Protein 8SBG (pdb70)

Nearest PDB structures (foldseek):
  8sbg-assembly1_A  TM=1.002E+00  e=4.589E-94  Bacteroides thetaiotaomicron
  7tcs-assembly1_C  TM=9.834E-01  e=1.891E-57  Citrobacter freundii
  6mo3-assembly1_B  TM=9.584E-01  e=2.777E-57  Citrobacter freundii
  6dvx-assembly1_B  TM=9.633E-01  e=4.810E-57  Citrobacter freundii
  1c7g-assembly1_B  TM=9.558E-01  e=5.992E-57  Pantoea agglomerans pv. gypsophilae

Structure (mmCIF, N/CA/C/O backbone):
data_8SBG
#
_entry.id   8SBG
#
_cell.length_a   100.836
_cell.length_b   100.836
_cell.length_c   228.406
_cell.angle_alpha   90.000
_cell.angle_beta   90.000
_cell.angle_gamma   120.000
#
_symmetry.space_group_name_H-M   'P 64 2 2'
#
loop_
_entity.id
_entity.type
_entity.pdbx_description
1 polymer Tryptophanase
2 non-polymer "PYRIDOXAL-5'-PHOSPHATE"
3 water water
#
loop_
_atom_site.group_PDB
_atom_site.id
_atom_site.type_symbol
_atom_site.label_atom_id
_atom_site.label_alt_id
_atom_site.label_comp_id
_atom_site.label_asym_id
_atom_site.label_entity_id
_atom_site.label_seq_id
_atom_site.pdbx_PDB_ins_code
_atom_site.Cartn_x
_atom_site.Cartn_y
_atom_site.Cartn_z
_atom_site.occupancy
_atom_site.B_iso_or_equiv
_atom_site.auth_seq_id
_atom_site.auth_comp_id
_atom_site.auth_asym_id
_atom_site.auth_atom_id
_atom_site.pdbx_PDB_model_num
ATOM 1 N N . MET A 1 22 ? -17.61700 -55.91700 -1.26900 1.000 61.85000 3 MET A N 1
ATOM 2 C CA . MET A 1 22 ? -16.59400 -56.91600 -0.96700 1.000 63.20000 3 MET A CA 1
ATOM 3 C C . MET A 1 22 ? -15.71400 -56.45700 0.19300 1.000 62.02000 3 MET A C 1
ATOM 4 O O . MET A 1 22 ? -15.39900 -57.24900 1.08000 1.000 65.51000 3 MET A O 1
ATOM 9 N N . GLU A 1 23 ? -15.30000 -55.19200 0.19500 1.000 56.47000 4 GLU A N 1
ATOM 10 C CA . GLU A 1 23 ? -14.59500 -54.63600 1.34600 1.000 57.31000 4 GLU A CA 1
ATOM 11 C C . GLU A 1 23 ? -15.61800 -54.12300 2.35400 1.000 50.84000 4 GLU A C 1
ATOM 12 O O . GLU A 1 23 ? -16.52600 -53.37000 1.99300 1.000 48.68000 4 GLU A O 1
ATOM 18 N N . LEU A 1 24 ? -15.47300 -54.52500 3.60900 1.000 51.56000 5 LEU A N 1
ATOM 19 C CA . LEU A 1 24 ? -16.42200 -54.07500 4.62500 1.000 47.47000 5 LEU A CA 1
ATOM 20 C C . LEU A 1 24 ? -16.31300 -52.56200 4.81900 1.000 43.81000 5 LEU A C 1
ATOM 21 O O . LEU A 1 24 ? -15.20300 -52.03400 4.96300 1.000 42.16000 5 LEU A O 1
ATOM 26 N N . PRO A 1 25 ? -17.42600 -51.83800 4.82600 1.000 40.95000 6 PRO A N 1
ATOM 27 C CA . PRO A 1 25 ? -17.37400 -50.39200 5.05900 1.000 43.64000 6 PRO A CA 1
ATOM 28 C C . PRO A 1 25 ? -17.07000 -50.09600 6.52300 1.000 42.03000 6 PRO A C 1
ATOM 29 O O . PRO A 1 25 ? -17.15100 -50.96600 7.39600 1.000 42.89000 6 PRO A O 1
ATOM 33 N N . PHE A 1 26 ? -16.71600 -48.84000 6.78700 1.000 38.33000 7 PHE A N 1
ATOM 34 C CA . PHE A 1 26 ? -16.32300 -48.44100 8.13600 1.000 40.67000 7 PHE A CA 1
ATOM 35 C C . PHE A 1 26 ? -17.52800 -48.35200 9.06600 1.000 35.92000 7 PHE A C 1
ATOM 36 O O . PHE A 1 26 ? -18.62500 -47.96100 8.66900 1.000 37.23000 7 PHE A O 1
ATOM 44 N N . ALA A 1 27 ? -17.30600 -48.68600 10.33400 1.000 38.98000 8 ALA A N 1
ATOM 45 C CA . ALA A 1 27 ? -18.30000 -48.44000 11.37000 1.000 36.71000 8 ALA A CA 1
ATOM 46 C C . ALA A 1 27 ? -17.59000 -48.07700 12.66500 1.000 38.74000 8 ALA A C 1
ATOM 47 O O . ALA A 1 27 ? -16.38000 -48.27000 12.82200 1.000 36.05000 8 ALA A O 1
ATOM 49 N N . GLU A 1 28 ? -18.36800 -47.53100 13.59600 1.000 37.20000 9 GLU A N 1
ATOM 50 C CA . GLU A 1 28 ? -17.80800 -47.01100 14.83400 1.000 38.39000 9 GLU A CA 1
ATOM 51 C C . GLU A 1 28 ? -17.20800 -48.13900 15.65600 1.000 34.24000 9 GLU A C 1
ATOM 52 O O . GLU A 1 28 ? -17.71600 -49.26100 15.65600 1.000 35.71000 9 GLU A O 1
ATOM 58 N N . SER A 1 29 ? -16.10500 -47.84500 16.33100 1.000 33.50000 10 SER A N 1
ATOM 59 C CA . SER A 1 29 ? -15.46800 -48.82000 17.20900 1.000 37.00000 10 SER A CA 1
ATOM 60 C C . SER A 1 29 ? -16.13100 -48.90200 18.59300 1.000 37.80000 10 SER A C 1
ATOM 61 O O . SER A 1 29 ? -15.56500 -49.52000 19.50100 1.000 36.55000 10 SER A O 1
ATOM 64 N N . TRP A 1 30 ? -17.30300 -48.29200 18.76900 1.000 34.22000 11 TRP A N 1
ATOM 65 C CA . TRP A 1 30 ? -18.05100 -48.36600 20.01800 1.000 35.72000 11 TRP A CA 1
ATOM 66 C C . TRP A 1 30 ? -19.51900 -48.52000 19.66100 1.000 37.03000 11 TRP A C 1
ATOM 67 O O . TRP A 1 30 ? -19.90800 -48.37200 18.49800 1.000 34.21000 11 TRP A O 1
ATOM 78 N N . LYS A 1 31 ? -20.33900 -48.84800 20.65800 1.000 32.90000 12 LYS A N 1
ATOM 79 C CA . LYS A 1 31 ? -21.77900 -48.91000 20.47800 1.000 30.40000 12 LYS A CA 1
ATOM 80 C C . LYS A 1 31 ? -22.41400 -48.07300 21.58100 1.000 34.53000 12 LYS A C 1
ATOM 81 O O . LYS A 1 31 ? -21.74200 -47.63200 22.51500 1.000 32.51000 12 LYS A O 1
ATOM 87 N N . ILE A 1 32 ? -23.70600 -47.83000 21.44700 1.000 33.61000 13 ILE A N 1
ATOM 88 C CA . ILE A 1 32 ? -24.43200 -46.88100 22.28600 1.000 31.60000 13 ILE A CA 1
ATOM 89 C C . ILE A 1 32 ? -24.93200 -47.57800 23.54900 1.000 34.85000 13 ILE A C 1
ATOM 90 O O . ILE A 1 32 ? -25.45600 -48.69900 23.48800 1.000 30.78000 13 ILE A O 1
ATOM 95 N N . LYS A 1 33 ? -24.77600 -46.91600 24.71100 1.000 31.79000 14 LYS A N 1
ATOM 96 C CA . LYS A 1 33 ? -25.32700 -47.46300 25.94600 1.000 31.27000 14 LYS A CA 1
ATOM 97 C C . LYS A 1 33 ? -26.40200 -46.60500 26.60500 1.000 38.51000 14 LYS A C 1
ATOM 98 O O . LYS A 1 33 ? -27.18800 -47.15000 27.39400 1.000 34.65000 14 LYS A O 1
ATOM 104 N N . MET A 1 34 ? -26.47700 -45.30000 26.31100 1.000 33.58000 15 MET A N 1
ATOM 105 C CA . MET A 1 34 ? -27.55300 -44.47200 26.85000 1.000 32.97000 15 MET A CA 1
ATOM 106 C C . MET A 1 34 ? -27.84100 -43.34700 25.86800 1.000 30.24000 15 MET A C 1
ATOM 107 O O . MET A 1 34 ? -26.92900 -42.84200 25.21500 1.000 31.05000 15 MET A O 1
ATOM 112 N N . VAL A 1 35 ? -29.10200 -42.94900 25.77800 1.000 32.45000 16 VAL A N 1
ATOM 113 C CA . VAL A 1 35 ? -29.51400 -41.92500 24.82600 1.000 30.95000 16 VAL A CA 1
ATOM 114 C C . VAL A 1 35 ? -30.23400 -40.81100 25.58100 1.000 33.59000 16 VAL A C 1
ATOM 115 O O . VAL A 1 35 ? -30.61500 -40.96900 26.73800 1.000 34.36000 16 VAL A O 1
ATOM 119 N N . GLU A 1 36 ? -30.43400 -39.68100 24.90700 1.000 34.60000 17 GLU A N 1
ATOM 120 C CA . GLU A 1 36 ? -31.27400 -38.61300 25.42700 1.000 33.74000 17 GLU A CA 1
ATOM 121 C C . GLU A 1 36 ? -32.01000 -37.97700 24.25700 1.000 37.88000 17 GLU A C 1
ATOM 122 O O . GLU A 1 36 ? -31.62000 -38.15300 23.09900 1.000 37.28000 17 GLU A O 1
ATOM 128 N N . PRO A 1 37 ? -33.10000 -37.27200 24.52700 1.000 40.62000 18 PRO A N 1
ATOM 129 C CA . PRO A 1 37 ? -33.95000 -36.79200 23.42600 1.000 40.14000 18 PRO A CA 1
ATOM 130 C C . PRO A 1 37 ? -33.35900 -35.61900 22.64700 1.000 39.16000 18 PRO A C 1
ATOM 131 O O . PRO A 1 37 ? -32.52600 -34.84700 23.12600 1.000 38.64000 18 PRO A O 1
ATOM 135 N N . ILE A 1 38 ? -33.82500 -35.50200 21.41300 1.000 36.00000 19 ILE A N 1
ATOM 136 C CA . ILE A 1 38 ? -33.62900 -34.32400 20.58100 1.000 43.42000 19 ILE A CA 1
ATOM 137 C C . ILE A 1 38 ? -34.98900 -33.68800 20.34700 1.000 47.02000 19 ILE A C 1
ATOM 138 O O . ILE A 1 38 ? -35.98600 -34.38100 20.11400 1.000 49.05000 19 ILE A O 1
ATOM 143 N N . ARG A 1 39 ? -35.02900 -32.36600 20.41800 1.000 51.38000 20 ARG A N 1
ATOM 144 C CA . ARG A 1 39 ? -36.25500 -31.58800 20.22300 1.000 52.13000 20 ARG A CA 1
ATOM 145 C C . ARG A 1 39 ? -36.29000 -31.01900 18.81500 1.000 49.87000 20 ARG A C 1
ATOM 146 O O . ARG A 1 39 ? -35.28200 -30.54400 18.32000 1.000 43.49000 20 ARG A O 1
ATOM 148 N N . LYS A 1 40 ? -37.42900 -31.11200 18.17100 1.000 52.87000 21 LYS A N 1
ATOM 149 C CA . LYS A 1 40 ? -37.62600 -30.61000 16.83400 1.000 53.68000 21 LYS A CA 1
ATOM 150 C C . LYS A 1 40 ? -38.46500 -29.34600 16.89300 1.000 52.33000 21 LYS A C 1
ATOM 151 O O . LYS A 1 40 ? -39.20000 -29.11600 17.85700 1.000 54.19000 21 LYS A O 1
ATOM 157 N N . SER A 1 41 ? -38.39800 -28.53800 15.83600 1.000 51.20000 22 SER A N 1
ATOM 158 C CA . SER A 1 41 ? -39.12800 -27.27700 15.89000 1.000 56.12000 22 SER A CA 1
ATOM 159 C C . SER A 1 41 ? -39.54900 -26.85000 14.49400 1.000 53.74000 22 SER A C 1
ATOM 160 O O . SER A 1 41 ? -39.04500 -27.35400 13.48700 1.000 55.05000 22 SER A O 1
ATOM 163 N N . THR A 1 42 ? -40.47100 -25.89300 14.45900 1.000 53.84000 23 THR A N 1
ATOM 164 C CA . THR A 1 42 ? -40.94900 -25.28800 13.22300 1.000 57.04000 23 THR A CA 1
ATOM 165 C C . THR A 1 42 ? -40.17300 -24.01600 12.90900 1.000 57.74000 23 THR A C 1
ATOM 166 O O . THR A 1 42 ? -39.63400 -23.35100 13.80500 1.000 52.51000 23 THR A O 1
ATOM 170 N N . ARG A 1 43 ? -40.15200 -23.65900 11.62000 1.000 51.30000 24 ARG A N 1
ATOM 171 C CA . ARG A 1 43 ? -39.48700 -22.42600 11.23400 1.000 49.77000 24 ARG A CA 1
ATOM 172 C C . ARG A 1 43 ? -40.14800 -21.22400 11.87900 1.000 54.49000 24 ARG A C 1
ATOM 173 O O . ARG A 1 43 ? -39.47100 -20.24300 12.19900 1.000 54.62000 24 ARG A O 1
ATOM 181 N N . GLU A 1 44 ? -41.45800 -21.27600 12.10300 1.000 54.43000 25 GLU A N 1
ATOM 182 C CA . GLU A 1 44 ? -42.08500 -20.14900 12.77300 1.000 53.96000 25 GLU A CA 1
ATOM 183 C C . GLU A 1 44 ? -41.55100 -20.00500 14.19500 1.000 57.45000 25 GLU A C 1
ATOM 184 O O . GLU A 1 44 ? -41.25900 -18.89100 14.64700 1.000 58.63000 25 GLU A O 1
ATOM 190 N N . GLU A 1 45 ? -41.38300 -21.12400 14.90800 1.000 55.93000 26 GLU A N 1
ATOM 191 C CA . GLU A 1 45 ? -40.81700 -21.05200 16.25300 1.000 53.60000 26 GLU A CA 1
ATOM 192 C C . GLU A 1 45 ? -39.40700 -20.48100 16.23000 1.000 51.73000 26 GLU A C 1
ATOM 193 O O . GLU A 1 45 ? -39.04100 -19.67100 17.09100 1.000 52.33000 26 GLU A O 1
ATOM 199 N N . ARG A 1 46 ? -38.59700 -20.91400 15.26500 1.000 49.39000 27 ARG A N 1
ATOM 200 C CA . ARG A 1 46 ? -37.20800 -20.47300 15.18000 1.000 49.03000 27 ARG A CA 1
ATOM 201 C C . ARG A 1 46 ? -37.11000 -18.99000 14.86000 1.000 55.03000 27 ARG A C 1
ATOM 202 O O . ARG A 1 46 ? -36.19700 -18.30400 15.34300 1.000 53.44000 27 ARG A O 1
ATOM 210 N N . GLU A 1 47 ? -38.01300 -18.49100 14.00800 1.000 54.01000 28 GLU A N 1
ATOM 211 C CA . GLU A 1 47 ? -38.03300 -17.07000 13.68300 1.000 53.69000 28 GLU A CA 1
ATOM 212 C C . GLU A 1 47 ? -38.09100 -16.23300 14.94700 1.000 53.43000 28 GLU A C 1
ATOM 213 O O . GLU A 1 47 ? -37.29900 -15.30200 15.13800 1.000 54.36000 28 GLU A O 1
ATOM 219 N N . GLN A 1 48 ? -39.03600 -16.55900 15.82500 1.000 54.85000 29 GLN A N 1
ATOM 220 C CA . GLN A 1 48 ? -39.21500 -15.77900 17.03800 1.000 58.32000 29 GLN A CA 1
ATOM 221 C C . GLN A 1 48 ? -38.08800 -16.04300 18.02900 1.000 58.13000 29 GLN A C 1
ATOM 222 O O . GLN A 1 48 ? -37.62200 -15.11300 18.69900 1.000 57.65000 29 GLN A O 1
ATOM 228 N N . TRP A 1 49 ? -37.61300 -17.29300 18.10900 1.000 57.16000 30 TRP A N 1
ATOM 229 C CA . TRP A 1 49 ? -36.53300 -17.61500 19.04200 1.000 53.50000 30 TRP A CA 1
ATOM 230 C C . TRP A 1 49 ? -35.23800 -16.91300 18.65400 1.000 52.70000 30 TRP A C 1
ATOM 231 O O . TRP A 1 49 ? -34.51900 -16.41100 19.52400 1.000 53.02000 30 TRP A O 1
ATOM 242 N N . ILE A 1 50 ? -34.91800 -16.86800 17.35400 1.000 53.79000 31 ILE A N 1
ATOM 243 C CA . ILE A 1 50 ? -33.70200 -16.17100 16.92800 1.000 53.25000 31 ILE A CA 1
ATOM 244 C C . ILE A 1 50 ? -33.84000 -14.66100 17.11000 1.000 55.51000 31 ILE A C 1
ATOM 245 O O . ILE A 1 50 ? -32.83600 -13.96400 17.32200 1.000 54.24000 31 ILE A O 1
ATOM 250 N N . LYS A 1 51 ? -35.06600 -14.12800 17.02900 1.000 59.77000 32 LYS A N 1
ATOM 251 C CA . LYS A 1 51 ? -35.27500 -12.70700 17.30700 1.000 61.60000 32 LYS A CA 1
ATOM 252 C C . LYS A 1 51 ? -35.10800 -12.41600 18.79000 1.000 56.64000 32 LYS A C 1
ATOM 253 O O . LYS A 1 51 ? -34.39400 -11.48200 19.17300 1.000 59.89000 32 LYS A O 1
ATOM 259 N N . GLU A 1 52 ? -35.74700 -13.21300 19.64800 1.000 57.82000 33 GLU A N 1
ATOM 260 C CA . GLU A 1 52 ? -35.59000 -13.00400 21.08600 1.000 56.68000 33 GLU A CA 1
ATOM 261 C C . GLU A 1 52 ? -34.15500 -13.21000 21.55800 1.000 57.38000 33 GLU A C 1
ATOM 262 O O . GLU A 1 52 ? -33.83100 -12.82100 22.68500 1.000 59.27000 33 GLU A O 1
ATOM 268 N N . ALA A 1 53 ? -33.29000 -13.80300 20.73700 1.000 57.08000 34 ALA A N 1
ATOM 269 C CA . ALA A 1 53 ? -31.86900 -13.89900 21.04000 1.000 54.52000 34 ALA A CA 1
ATOM 270 C C . ALA A 1 53 ? -31.06700 -12.76700 20.41800 1.000 54.50000 34 ALA A C 1
ATOM 271 O O . ALA A 1 53 ? -29.84200 -12.73900 20.56400 1.000 54.11000 34 ALA A O 1
ATOM 273 N N . HIS A 1 54 ? -31.72900 -11.83500 19.73200 1.000 58.33000 35 HIS A N 1
ATOM 274 C CA . HIS A 1 54 ? -31.04700 -10.76900 19.00100 1.000 59.90000 35 HIS A CA 1
ATOM 275 C C . HIS A 1 54 ? -30.02400 -11.35700 18.03700 1.000 56.39000 35 HIS A C 1
ATOM 276 O O . HIS A 1 54 ? -28.88100 -10.90400 17.95100 1.000 55.12000 35 HIS A O 1
ATOM 283 N N . TYR A 1 55 ? -30.44800 -12.40800 17.32800 1.000 58.14000 36 TYR A N 1
ATOM 284 C CA . TYR A 1 55 ? -29.65000 -13.05000 16.28300 1.000 57.86000 36 TYR A CA 1
ATOM 285 C C . TYR A 1 55 ? -28.23900 -13.39800 16.75600 1.000 59.12000 36 TYR A C 1
ATOM 286 O O . TYR A 1 55 ? -27.28800 -13.41400 15.96800 1.000 59.05000 36 TYR A O 1
ATOM 295 N N . ASN A 1 56 ? -28.09300 -13.69100 18.04600 1.000 56.74000 37 ASN A N 1
ATOM 296 C CA . ASN A 1 56 ? -26.85200 -14.21100 18.61200 1.000 54.33000 37 ASN A CA 1
ATOM 297 C C . ASN A 1 56 ? -27.15600 -15.60100 19.15500 1.000 53.13000 37 ASN A C 1
ATOM 298 O O . ASN A 1 56 ? -27.93100 -15.74600 20.10500 1.000 51.60000 37 ASN A O 1
ATOM 303 N N . VAL A 1 57 ? -26.54700 -16.62400 18.54900 1.000 52.21000 38 VAL A N 1
ATOM 304 C CA . VAL A 1 57 ? -26.96900 -17.99400 18.82200 1.000 45.83000 38 VAL A CA 1
ATOM 305 C C . VAL A 1 57 ? -26.53800 -18.44400 20.21000 1.000 46.38000 38 VAL A C 1
ATOM 306 O O . VAL A 1 57 ? -27.12300 -19.37800 20.76400 1.000 46.01000 38 VAL A O 1
ATOM 310 N N . PHE A 1 58 ? -25.49400 -17.82400 20.77600 1.000 45.45000 39 PHE A N 1
ATOM 311 C CA . PHE A 1 58 ? -25.12000 -18.09800 22.16400 1.000 49.85000 39 PHE A CA 1
ATOM 312 C C . PHE A 1 58 ? -26.27800 -17.82900 23.10900 1.000 47.48000 39 PHE A C 1
ATOM 313 O O . PHE A 1 58 ? -26.33100 -18.39300 24.20900 1.000 48.19000 39 PHE A O 1
ATOM 321 N N . GLN A 1 59 ? -27.20200 -16.95600 22.70800 1.000 49.50000 40 GLN A N 1
ATOM 322 C CA . GLN A 1 59 ? -28.34300 -16.59500 23.53700 1.000 51.66000 40 GLN A CA 1
ATOM 323 C C . GLN A 1 59 ? -29.53400 -17.51500 23.33300 1.000 49.15000 40 GLN A C 1
ATOM 324 O O . GLN A 1 59 ? -30.50200 -17.40900 24.09000 1.000 50.26000 40 GLN A O 1
ATOM 330 N N . LEU A 1 60 ? -29.49900 -18.38400 22.32200 1.000 43.29000 41 LEU A N 1
ATOM 331 C CA . LEU A 1 60 ? -30.55000 -19.38000 22.15400 1.000 41.11000 41 LEU A CA 1
ATOM 332 C C . LEU A 1 60 ? -30.51700 -20.38500 23.30400 1.000 40.02000 41 LEU A C 1
ATOM 333 O O . LEU A 1 60 ? -29.44600 -20.77800 23.77000 1.000 40.82000 41 LEU A O 1
ATOM 338 N N . LYS A 1 61 ? -31.70000 -20.80200 23.75600 1.000 41.15000 42 LYS A N 1
ATOM 339 C CA . LYS A 1 61 ? -31.81600 -21.86200 24.75100 1.000 40.69000 42 LYS A CA 1
ATOM 340 C C . LYS A 1 61 ? -31.56300 -23.22600 24.11100 1.000 43.79000 42 LYS A C 1
ATOM 341 O O . LYS A 1 61 ? -31.96900 -23.48600 22.97300 1.000 41.99000 42 LYS A O 1
ATOM 347 N N . SER A 1 62 ? -30.87100 -24.09000 24.85400 1.000 38.86000 43 SER A N 1
ATOM 348 C CA . SER A 1 62 ? -30.63600 -25.47300 24.45000 1.000 39.16000 43 SER A CA 1
ATOM 349 C C . SER A 1 62 ? -31.87800 -26.11200 23.83000 1.000 39.34000 43 SER A C 1
ATOM 350 O O . SER A 1 62 ? -31.80100 -26.77300 22.78700 1.000 36.89000 43 SER A O 1
ATOM 353 N N . GLU A 1 63 ? -33.03500 -25.93200 24.48000 1.000 40.03000 44 GLU A N 1
ATOM 354 C CA . GLU A 1 63 ? -34.27300 -26.55800 24.03900 1.000 39.90000 44 GLU A CA 1
ATOM 355 C C . GLU A 1 63 ? -34.70200 -26.06600 22.65800 1.000 46.20000 44 GLU A C 1
ATOM 356 O O . GLU A 1 63 ? -35.50200 -26.73500 21.99000 1.000 45.02000 44 GLU A O 1
ATOM 362 N N . GLN A 1 64 ? -34.19200 -24.91300 22.22700 1.000 41.75000 45 GLN A N 1
ATOM 363 C CA . GLN A 1 64 ? -34.54300 -24.30100 20.95100 1.000 42.94000 45 GLN A CA 1
ATOM 364 C C . GLN A 1 64 ? -33.61000 -24.72300 19.82100 1.000 43.47000 45 GLN A C 1
ATOM 365 O O . GLN A 1 64 ? -33.77300 -24.25100 18.68700 1.000 40.81000 45 GLN A O 1
ATOM 371 N N . VAL A 1 65 ? -32.64100 -25.59600 20.09600 1.000 39.41000 46 VAL A N 1
ATOM 372 C CA . VAL A 1 65 ? -31.69600 -26.07100 19.09100 1.000 37.97000 46 VAL A CA 1
ATOM 373 C C . VAL A 1 65 ? -31.99600 -27.53400 18.82300 1.000 41.55000 46 VAL A C 1
ATOM 374 O O . VAL A 1 65 ? -32.23300 -28.31300 19.75800 1.000 40.15000 46 VAL A O 1
ATOM 378 N N . TYR A 1 66 ? -31.98700 -27.90300 17.54100 1.000 40.20000 47 TYR A N 1
ATOM 379 C CA . TYR A 1 66 ? -32.24200 -29.26700 17.09900 1.000 39.56000 47 TYR A CA 1
ATOM 380 C C . TYR A 1 66 ? -30.95100 -30.08300 17.05000 1.000 38.11000 47 TYR A C 1
ATOM 381 O O . TYR A 1 66 ? -30.88300 -31.17300 17.62400 1.000 37.79000 47 TYR A O 1
ATOM 390 N N . ILE A 1 67 ? -29.91800 -29.56300 16.39200 1.000 37.55000 48 ILE A N 1
ATOM 391 C CA . ILE A 1 67 ? -28.59100 -30.17300 16.37800 1.000 36.92000 48 ILE A CA 1
ATOM 392 C C . ILE A 1 67 ? -27.59000 -29.09000 16.75900 1.000 36.83000 48 ILE A C 1
ATOM 393 O O . ILE A 1 67 ? -27.41400 -28.11000 16.01700 1.000 36.13000 48 ILE A O 1
ATOM 398 N N . ASP A 1 68 ? -26.93200 -29.26700 17.90600 1.000 34.98000 49 ASP A N 1
ATOM 399 C CA . ASP A 1 68 ? -26.08200 -28.23500 18.49900 1.000 33.34000 49 ASP A CA 1
ATOM 400 C C . ASP A 1 68 ? -24.62800 -28.48800 18.14100 1.000 32.46000 49 ASP A C 1
ATOM 401 O O . ASP A 1 68 ? -23.99000 -29.38100 18.70700 1.000 34.96000 49 ASP A O 1
ATOM 406 N N . LEU A 1 69 ? -24.08000 -27.64800 17.26900 1.000 31.43000 50 LEU A N 1
ATOM 407 C CA . LEU A 1 69 ? -22.68500 -27.74100 16.86800 1.000 32.82000 50 LEU A CA 1
ATOM 408 C C . LEU A 1 69 ? -21.89000 -26.52500 17.33600 1.000 34.69000 50 LEU A C 1
ATOM 409 O O . LEU A 1 69 ? -20.87600 -26.16800 16.72300 1.000 35.91000 50 LEU A O 1
ATOM 414 N N . ILE A 1 70 ? -22.33400 -25.87300 18.42100 1.000 34.07000 51 ILE A N 1
ATOM 415 C CA . ILE A 1 70 ? -21.70700 -24.61500 18.81400 1.000 34.92000 51 ILE A CA 1
ATOM 416 C C . ILE A 1 70 ? -20.29300 -24.85900 19.31300 1.000 33.02000 51 ILE A C 1
ATOM 417 O O . ILE A 1 70 ? -19.42300 -23.99300 19.17700 1.000 34.32000 51 ILE A O 1
ATOM 422 N N . THR A 1 71 ? -20.01100 -26.05000 19.83300 1.000 31.95000 52 THR A N 1
ATOM 423 C CA . THR A 1 71 ? -18.63600 -26.36100 20.19600 1.000 32.48000 52 THR A CA 1
ATOM 424 C C . THR A 1 71 ? -18.52700 -27.84300 20.52400 1.000 37.23000 52 THR A C 1
ATOM 425 O O . THR A 1 71 ? -19.51400 -28.49000 20.90200 1.000 34.28000 52 THR A O 1
ATOM 429 N N . ASP A 1 72 ? -17.31500 -28.36600 20.38100 1.000 30.96000 53 ASP A N 1
ATOM 430 C CA . ASP A 1 72 ? -16.99500 -29.70000 20.84900 1.000 34.90000 53 ASP A CA 1
ATOM 431 C C . ASP A 1 72 ? -16.46900 -29.70300 22.29800 1.000 34.31000 53 ASP A C 1
ATOM 432 O O . ASP A 1 72 ? -16.14000 -30.76400 22.82100 1.000 35.12000 53 ASP A O 1
ATOM 437 N N . SER A 1 73 ? -16.39600 -28.54900 22.95100 1.000 33.33000 54 SER A N 1
ATOM 438 C CA . SER A 1 73 ? -15.75600 -28.43000 24.26200 1.000 38.14000 54 SER A CA 1
ATOM 439 C C . SER A 1 73 ? -16.73500 -28.87700 25.33000 1.000 35.51000 54 SER A C 1
ATOM 440 O O . SER A 1 73 ? -17.72600 -28.18500 25.60200 1.000 35.13000 54 SER A O 1
ATOM 443 N N . GLY A 1 74 ? -16.46500 -30.03600 25.92600 1.000 36.51000 55 GLY A N 1
ATOM 444 C CA . GLY A 1 74 ? -17.21700 -30.47100 27.09400 1.000 35.61000 55 GLY A CA 1
ATOM 445 C C . GLY A 1 74 ? -18.60300 -30.97600 26.78300 1.000 39.04000 55 GLY A C 1
ATOM 446 O O . GLY A 1 74 ? -19.38400 -31.20900 27.70700 1.000 32.85000 55 GLY A O 1
ATOM 447 N N . THR A 1 75 ? -18.93200 -31.14900 25.49700 1.000 33.61000 56 THR A N 1
ATOM 448 C CA . THR A 1 75 ? -20.26800 -31.55000 25.08600 1.000 33.73000 56 THR A CA 1
ATOM 449 C C . THR A 1 75 ? -20.35200 -33.03200 24.74400 1.000 36.78000 56 THR A C 1
ATOM 450 O O . THR A 1 75 ? -21.42800 -33.50400 24.37200 1.000 36.34000 56 THR A O 1
ATOM 454 N N . GLY A 1 76 ? -19.24600 -33.78200 24.87700 1.000 33.66000 57 GLY A N 1
ATOM 455 C CA . GLY A 1 76 ? -19.21000 -35.14200 24.37800 1.000 32.70000 57 GLY A CA 1
ATOM 456 C C . GLY A 1 76 ? -19.83000 -36.15500 25.31900 1.000 35.92000 57 GLY A C 1
ATOM 457 O O . GLY A 1 76 ? -20.13800 -35.87100 26.48800 1.000 37.97000 57 GLY A O 1
ATOM 458 N N . ALA A 1 77 ? -20.01600 -37.36400 24.78800 1.000 30.31000 58 ALA A N 1
ATOM 459 C CA . ALA A 1 77 ? -20.53500 -38.49300 25.55100 1.000 33.56000 58 ALA A CA 1
ATOM 460 C C . ALA A 1 77 ? -19.38600 -39.32100 26.11700 1.000 32.82000 58 ALA A C 1
ATOM 461 O O . ALA A 1 77 ? -18.49600 -39.75400 25.37400 1.000 34.13000 58 ALA A O 1
ATOM 463 N N . MET A 1 78 ? -19.41200 -39.54900 27.43100 1.000 32.58000 59 MET A N 1
ATOM 464 C CA . MET A 1 78 ? -18.42800 -40.40000 28.08300 1.000 32.75000 59 MET A CA 1
ATOM 465 C C . MET A 1 78 ? -18.73900 -41.88400 27.85200 1.000 30.04000 59 MET A C 1
ATOM 466 O O . MET A 1 78 ? -19.82800 -42.26700 27.42300 1.000 35.68000 59 MET A O 1
ATOM 471 N N . SER A 1 79 ? -17.76100 -42.72900 28.16400 1.000 32.10000 60 SER A N 1
ATOM 472 C CA . SER A 1 79 ? -17.91200 -44.17400 28.07500 1.000 32.76000 60 SER A CA 1
ATOM 473 C C . SER A 1 79 ? -18.35400 -44.78800 29.40300 1.000 34.87000 60 SER A C 1
ATOM 474 O O . SER A 1 79 ? -18.28500 -44.16800 30.47000 1.000 31.48000 60 SER A O 1
ATOM 477 N N . ASP A 1 80 ? -18.77600 -46.05000 29.31600 1.000 35.12000 61 ASP A N 1
ATOM 478 C CA . ASP A 1 80 ? -19.16300 -46.81900 30.49700 1.000 38.94000 61 ASP A CA 1
ATOM 479 C C . ASP A 1 80 ? -18.03600 -46.88400 31.53000 1.000 38.83000 61 ASP A C 1
ATOM 480 O O . ASP A 1 80 ? -18.29400 -46.84300 32.74300 1.000 34.95000 61 ASP A O 1
ATOM 485 N N . ARG A 1 81 ? -16.77700 -46.95400 31.07900 1.000 33.61000 62 ARG A N 1
ATOM 486 C CA . ARG A 1 81 ? -15.66800 -47.00700 32.03400 1.000 32.82000 62 ARG A CA 1
ATOM 487 C C . ARG A 1 81 ? -15.41200 -45.64200 32.68800 1.000 36.58000 62 ARG A C 1
ATOM 488 O O . ARG A 1 81 ? -14.98600 -45.56900 33.86500 1.000 34.22000 62 ARG A O 1
ATOM 490 N N . GLN A 1 82 ? -15.73100 -44.54900 31.98700 1.000 33.98000 63 GLN A N 1
ATOM 491 C CA . GLN A 1 82 ? -15.66000 -43.23200 32.62000 1.000 35.84000 63 GLN A CA 1
ATOM 492 C C . GLN A 1 82 ? -16.74700 -43.07200 33.68000 1.000 32.12000 63 GLN A C 1
ATOM 493 O O . GLN A 1 82 ? -16.50000 -42.50800 34.75700 1.000 31.99000 63 GLN A O 1
ATOM 499 N N . TRP A 1 83 ? -17.95100 -43.57500 33.40600 1.000 32.45000 64 TRP A N 1
ATOM 500 C CA . TRP A 1 83 ? -19.02500 -43.48800 34.39600 1.000 32.47000 64 TRP A CA 1
ATOM 501 C C . TRP A 1 83 ? -18.73400 -44.37800 35.59700 1.000 33.69000 64 TRP A C 1
ATOM 502 O O . TRP A 1 83 ? -19.04700 -44.01400 36.73900 1.000 34.95000 64 TRP A O 1
ATOM 513 N N . ALA A 1 84 ? -18.12600 -45.54800 35.36600 1.000 34.92000 65 ALA A N 1
ATOM 514 C CA . ALA A 1 84 ? -17.70500 -46.38600 36.49100 1.000 32.70000 65 ALA A CA 1
ATOM 515 C C . ALA A 1 84 ? -16.67900 -45.66000 37.35200 1.000 36.17000 65 ALA A C 1
ATOM 516 O O . ALA A 1 84 ? -16.77000 -45.65400 38.59800 1.000 33.88000 65 ALA A O 1
ATOM 518 N N . ALA A 1 85 ? -15.68500 -45.05300 36.70100 1.000 32.19000 66 ALA A N 1
ATOM 519 C CA . ALA A 1 85 ? -14.71400 -44.21700 37.38800 1.000 34.82000 66 ALA A CA 1
ATOM 520 C C . ALA A 1 85 ? -15.38200 -43.10600 38.19200 1.000 35.49000 66 ALA A C 1
ATOM 521 O O . ALA A 1 85 ? -14.89300 -42.73800 39.26800 1.000 37.23000 66 ALA A O 1
ATOM 523 N N . MET A 1 86 ? -16.49000 -42.55000 37.69800 1.000 32.87000 67 MET A N 1
ATOM 524 C CA . MET A 1 86 ? -17.14800 -41.50000 38.46100 1.000 33.67000 67 MET A CA 1
ATOM 525 C C . MET A 1 86 ? -17.83000 -42.04100 39.71200 1.000 35.85000 67 MET A C 1
ATOM 526 O O . MET A 1 86 ? -18.04700 -41.28300 40.66100 1.000 36.50000 67 MET A O 1
ATOM 531 N N . MET A 1 87 ? -18.15600 -43.32900 39.75000 1.000 35.71000 68 MET A N 1
ATOM 532 C CA . MET A 1 87 ? -18.81100 -43.87600 40.93200 1.000 33.91000 68 MET A CA 1
ATOM 533 C C . MET A 1 87 ? -17.79500 -44.09900 42.04800 1.000 34.91000 68 MET A C 1
ATOM 534 O O . MET A 1 87 ? -18.17300 -44.32300 43.21000 1.000 34.80000 68 MET A O 1
ATOM 539 N N . LEU A 1 88 ? -16.50500 -44.04400 41.70400 1.000 34.97000 69 LEU A N 1
ATOM 540 C CA . LEU A 1 88 ? -15.40500 -44.21700 42.63700 1.000 34.57000 69 LEU A CA 1
ATOM 541 C C . LEU A 1 88 ? -14.70700 -42.91200 42.98200 1.000 36.60000 69 LEU A C 1
ATOM 542 O O . LEU A 1 88 ? -13.63500 -42.93700 43.59200 1.000 40.59000 69 LEU A O 1
ATOM 547 N N . GLY A 1 89 ? -15.29800 -41.77300 42.64400 1.000 34.48000 70 GLY A N 1
ATOM 548 C CA . GLY A 1 89 ? -14.64700 -40.50700 42.91800 1.000 33.47000 70 GLY A CA 1
ATOM 549 C C . GLY A 1 89 ? -14.46700 -40.28400 44.41300 1.000 35.20000 70 GLY A C 1
ATOM 550 O O . GLY A 1 89 ? -15.35900 -40.56800 45.21500 1.000 35.24000 70 GLY A O 1
ATOM 551 N N . ASP A 1 90 ? -13.27600 -39.79300 44.78000 1.000 32.92000 71 ASP A N 1
ATOM 552 C CA . ASP A 1 90 ? -12.91700 -39.45200 46.15600 1.000 33.41000 71 ASP A CA 1
ATOM 553 C C . ASP A 1 90 ? -13.09900 -37.94900 46.28500 1.000 34.87000 71 ASP A C 1
ATOM 554 O O . ASP A 1 90 ? -12.38100 -37.17900 45.63800 1.000 34.40000 71 ASP A O 1
ATOM 559 N N . GLU A 1 91 ? -14.06100 -37.52800 47.10000 1.000 34.67000 72 GLU A N 1
ATOM 560 C CA . GLU A 1 91 ? -14.39100 -36.11600 47.19800 1.000 33.48000 72 GLU A CA 1
ATOM 561 C C . GLU A 1 91 ? -13.64800 -35.40600 48.32600 1.000 37.44000 72 GLU A C 1
ATOM 562 O O . GLU A 1 91 ? -14.03800 -34.30200 48.71800 1.000 35.53000 72 GLU A O 1
ATOM 568 N N . SER A 1 92 ? -12.58700 -35.99900 48.85400 1.000 35.71000 73 SER A N 1
ATOM 569 C CA . SER A 1 92 ? -11.90800 -35.36500 49.96800 1.000 38.98000 73 SER A CA 1
ATOM 570 C C . SER A 1 92 ? -11.12200 -34.14100 49.49300 1.000 38.09000 73 SER A C 1
ATOM 571 O O . SER A 1 92 ? -10.70200 -34.03800 48.33000 1.000 38.32000 73 SER A O 1
ATOM 574 N N . TYR A 1 93 ? -11.01100 -33.15500 50.38800 1.000 37.37000 74 TYR A N 1
ATOM 575 C CA . TYR A 1 93 ? -10.55100 -31.83200 49.98000 1.000 38.96000 74 TYR A CA 1
ATOM 576 C C . TYR A 1 93 ? -9.04900 -31.80700 49.72400 1.000 40.53000 74 TYR A C 1
ATOM 577 O O . TYR A 1 93 ? -8.58000 -31.03000 48.88200 1.000 37.32000 74 TYR A O 1
ATOM 586 N N . ALA A 1 94 ? -8.29500 -32.67000 50.40400 1.000 36.92000 75 ALA A N 1
ATOM 587 C CA . ALA A 1 94 ? -6.84000 -32.70900 50.30900 1.000 37.73000 75 ALA A CA 1
ATOM 588 C C . ALA A 1 94 ? -6.39700 -34.15000 50.09900 1.000 37.51000 75 ALA A C 1
ATOM 589 O O . ALA A 1 94 ? -6.76500 -35.03300 50.87700 1.000 36.97000 75 ALA A O 1
ATOM 591 N N . GLY A 1 95 ? -5.63800 -34.39300 49.02800 1.000 36.72000 76 GLY A N 1
ATOM 592 C CA . GLY A 1 95 ? -5.05200 -35.70500 48.80600 1.000 37.46000 76 GLY A CA 1
ATOM 593 C C . GLY A 1 95 ? -5.98200 -36.80100 48.33700 1.000 37.06000 76 GLY A C 1
ATOM 594 O O . GLY A 1 95 ? -5.70000 -37.97600 48.59200 1.000 38.41000 76 GLY A O 1
ATOM 595 N N . ALA A 1 96 ? -7.07000 -36.46100 47.64700 1.000 35.86000 77 ALA A N 1
ATOM 596 C CA . ALA A 1 96 ? -8.00000 -37.46900 47.14500 1.000 36.93000 77 ALA A CA 1
ATOM 597 C C . ALA A 1 96 ? -7.27600 -38.50200 46.30100 1.000 37.78000 77 ALA A C 1
ATOM 598 O O . ALA A 1 96 ? -6.35500 -38.18100 45.54600 1.000 33.56000 77 ALA A O 1
ATOM 600 N N . THR A 1 97 ? -7.70400 -39.75700 46.42600 1.000 36.68000 78 THR A N 1
ATOM 601 C CA . THR A 1 97 ? -7.11000 -40.79000 45.60000 1.000 33.98000 78 THR A CA 1
ATOM 602 C C . THR A 1 97 ? -7.33700 -40.47500 44.12700 1.000 36.23000 78 THR A C 1
ATOM 603 O O . THR A 1 97 ? -6.50400 -40.80500 43.27600 1.000 38.00000 78 THR A O 1
ATOM 607 N N . SER A 1 98 ? -8.45800 -39.82300 43.81900 1.000 37.95000 79 SER A N 1
ATOM 608 C CA . SER A 1 98 ? -8.78500 -39.49400 42.44000 1.000 38.06000 79 SER A CA 1
ATOM 609 C C . SER A 1 98 ? -7.75700 -38.55100 41.83300 1.000 37.60000 79 SER A C 1
ATOM 610 O O . SER A 1 98 ? -7.48600 -38.62800 40.63200 1.000 38.26000 79 SER A O 1
ATOM 613 N N . PHE A 1 99 ? -7.16400 -37.66400 42.63500 1.000 38.04000 80 PHE A N 1
ATOM 614 C CA . PHE A 1 99 ? -6.17000 -36.74700 42.09000 1.000 37.51000 80 PHE A CA 1
ATOM 615 C C . PHE A 1 99 ? -4.86800 -37.46200 41.73800 1.000 38.09000 80 PHE A C 1
ATOM 616 O O . PHE A 1 99 ? -4.27700 -37.20300 40.68700 1.000 37.63000 80 PHE A O 1
ATOM 624 N N . PHE A 1 100 ? -4.37400 -38.33000 42.62500 1.000 37.35000 81 PHE A N 1
ATOM 625 C CA . PHE A 1 100 ? -3.14700 -39.04800 42.30300 1.000 36.71000 81 PHE A CA 1
ATOM 626 C C . PHE A 1 100 ? -3.35300 -39.99600 41.13100 1.000 39.06000 81 PHE A C 1
ATOM 627 O O . PHE A 1 100 ? -2.44800 -40.17500 40.30800 1.000 40.89000 81 PHE A O 1
ATOM 635 N N . ASN A 1 101 ? -4.54600 -40.57400 41.02400 1.000 38.53000 82 ASN A N 1
ATOM 636 C CA . ASN A 1 101 ? -4.96000 -41.29500 39.83000 1.000 41.59000 82 ASN A CA 1
ATOM 637 C C . ASN A 1 101 ? -4.76200 -40.46400 38.55700 1.000 43.09000 82 ASN A C 1
ATOM 638 O O . ASN A 1 101 ? -4.10600 -40.90500 37.60300 1.000 37.83000 82 ASN A O 1
ATOM 643 N N . LEU A 1 102 ? -5.36000 -39.26700 38.51700 1.000 38.68000 83 LEU A N 1
ATOM 644 C CA . LEU A 1 102 ? -5.21500 -38.37400 37.36500 1.000 37.37000 83 LEU A CA 1
ATOM 645 C C . LEU A 1 102 ? -3.75200 -37.99900 37.13800 1.000 40.06000 83 LEU A C 1
ATOM 646 O O . LEU A 1 102 ? -3.25000 -38.05300 36.00500 1.000 39.12000 83 LEU A O 1
ATOM 651 N N . LYS A 1 103 ? -3.05400 -37.61900 38.21800 1.000 39.78000 84 LYS A N 1
ATOM 652 C CA . LYS A 1 103 ? -1.64800 -37.22400 38.15100 1.000 37.71000 84 LYS A CA 1
ATOM 653 C C . LYS A 1 103 ? -0.76600 -38.29500 37.51200 1.000 41.25000 84 LYS A C 1
ATOM 654 O O . LYS A 1 103 ? 0.03100 -38.00600 36.60900 1.000 40.62000 84 LYS A O 1
ATOM 660 N N . ASN A 1 104 ? -0.84200 -39.53100 38.02200 1.000 41.28000 85 ASN A N 1
ATOM 661 C CA . ASN A 1 104 ? -0.01200 -40.60600 37.47800 1.000 44.63000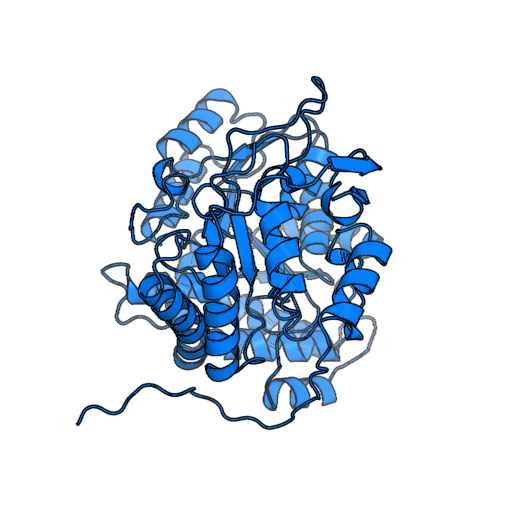 85 ASN A CA 1
ATOM 662 C C . ASN A 1 104 ? -0.36200 -40.92500 36.03000 1.000 39.96000 85 ASN A C 1
ATOM 663 O O . ASN A 1 104 ? 0.52100 -41.27200 35.23500 1.000 43.32000 85 ASN A O 1
ATOM 668 N N . THR A 1 105 ? -1.63900 -40.83800 35.66500 1.000 40.67000 86 THR A N 1
ATOM 669 C CA . THR A 1 105 ? -2.00600 -41.03300 34.26200 1.000 39.86000 86 THR A CA 1
ATOM 670 C C . THR A 1 105 ? -1.30700 -40.00800 33.37600 1.000 39.70000 86 THR A C 1
ATOM 671 O O . THR A 1 105 ? -0.75600 -40.34600 32.31800 1.000 38.59000 86 THR A O 1
ATOM 675 N N . ILE A 1 106 ? -1.32800 -38.74400 33.79600 1.000 34.95000 87 ILE A N 1
ATOM 676 C CA . ILE A 1 106 ? -0.70300 -37.68100 33.02300 1.000 35.47000 87 ILE A CA 1
ATOM 677 C C . ILE A 1 106 ? 0.80000 -37.89000 32.93700 1.000 40.63000 87 ILE A C 1
ATOM 678 O O . ILE A 1 106 ? 1.37800 -37.88700 31.84300 1.000 38.02000 87 ILE A O 1
ATOM 683 N N . THR A 1 107 ? 1.46300 -38.06300 34.07900 1.000 39.80000 88 THR A N 1
ATOM 684 C CA . THR A 1 107 ? 2.90000 -38.29100 34.01900 1.000 42.12000 88 THR A CA 1
ATOM 685 C C . THR A 1 107 ? 3.21700 -39.46700 33.10500 1.000 44.51000 88 THR A C 1
ATOM 686 O O . THR A 1 107 ? 4.16200 -39.42100 32.32200 1.000 43.77000 88 THR A O 1
ATOM 690 N N . LYS A 1 108 ? 2.44300 -40.54400 33.20500 1.000 38.44000 89 LYS A N 1
ATOM 691 C CA . LYS A 1 108 ? 2.68800 -41.72800 32.39100 1.000 41.79000 89 LYS A CA 1
ATOM 692 C C . LYS A 1 108 ? 2.64600 -41.41400 30.91800 1.000 45.52000 89 LYS A C 1
ATOM 693 O O . LYS A 1 108 ? 3.47000 -41.89500 30.13500 1.000 41.67000 89 LYS A O 1
ATOM 699 N N . LEU A 1 109 ? 1.65500 -40.64600 30.51900 1.000 42.75000 90 LEU A N 1
ATOM 700 C CA . LEU A 1 109 ? 1.35900 -40.40300 29.13600 1.000 45.26000 90 LEU A CA 1
ATOM 701 C C . LEU A 1 109 ? 2.22900 -39.31300 28.53300 1.000 43.23000 90 LEU A C 1
ATOM 702 O O . LEU A 1 109 ? 2.49800 -39.36100 27.33200 1.000 38.98000 90 LEU A O 1
ATOM 707 N N . THR A 1 110 ? 2.71000 -38.35400 29.33600 1.000 41.39000 91 THR A N 1
ATOM 708 C CA . THR A 1 110 ? 3.41900 -37.19000 28.81600 1.000 39.12000 91 THR A CA 1
ATOM 709 C C . THR A 1 110 ? 4.86100 -37.05200 29.29000 1.000 41.93000 91 THR A C 1
ATOM 710 O O . THR A 1 110 ? 5.61400 -36.29200 28.67300 1.000 39.74000 91 THR A O 1
ATOM 714 N N . GLY A 1 111 ? 5.26300 -37.73900 30.36900 1.000 40.06000 92 GLY A N 1
ATOM 715 C CA . GLY A 1 111 ? 6.55500 -37.52800 30.99100 1.000 38.64000 92 GLY A CA 1
ATOM 716 C C . GLY A 1 111 ? 6.66200 -36.32200 31.90500 1.000 41.04000 92 GLY A C 1
ATOM 717 O O . GLY A 1 111 ? 7.72600 -36.12300 32.50700 1.000 46.72000 92 GLY A O 1
ATOM 718 N N . PHE A 1 112 ? 5.61500 -35.50100 32.03500 1.000 38.55000 93 PHE A N 1
ATOM 719 C CA . PHE A 1 112 ? 5.66200 -34.35500 32.93700 1.000 39.66000 93 PHE A CA 1
ATOM 720 C C . PHE A 1 112 ? 5.38900 -34.81400 34.36300 1.000 39.88000 93 PHE A C 1
ATOM 721 O O . PHE A 1 112 ? 4.40800 -35.52300 34.60700 1.000 39.39000 93 PHE A O 1
ATOM 729 N N . GLU A 1 113 ? 6.23300 -34.38800 35.30800 1.000 40.58000 94 GLU A N 1
ATOM 730 C CA . GLU A 1 113 ? 6.08100 -34.83100 36.68900 1.000 48.31000 94 GLU A CA 1
ATOM 731 C C . GLU A 1 113 ? 5.28000 -33.87000 37.56200 1.000 46.84000 94 GLU A C 1
ATOM 732 O O . GLU A 1 113 ? 4.76500 -34.29700 38.60200 1.000 48.13000 94 GLU A O 1
ATOM 738 N N . TYR A 1 114 ? 5.15000 -32.59900 37.17200 1.000 45.48000 95 TYR A N 1
ATOM 739 C CA . TYR A 1 114 ? 4.44800 -31.59400 37.97100 1.000 42.02000 95 TYR A CA 1
ATOM 740 C C . TYR A 1 114 ? 3.07400 -31.32600 37.37300 1.000 42.94000 95 TYR A C 1
ATOM 741 O O . TYR A 1 114 ? 2.97000 -30.87500 36.22300 1.000 36.69000 95 TYR A O 1
ATOM 750 N N . ILE A 1 115 ? 2.02300 -31.57700 38.14800 1.000 37.23000 96 ILE A N 1
ATOM 751 C CA . ILE A 1 115 ? 0.66200 -31.37300 37.66800 1.000 38.99000 96 ILE A CA 1
ATOM 752 C C . ILE A 1 115 ? -0.09900 -30.43800 38.58700 1.000 39.99000 96 ILE A C 1
ATOM 753 O O . ILE A 1 115 ? -0.10700 -30.61700 39.80900 1.000 37.64000 96 ILE A O 1
ATOM 758 N N . ILE A 1 116 ? -0.73100 -29.43500 37.99100 1.000 37.57000 97 ILE A N 1
ATOM 759 C CA . ILE A 1 116 ? -1.64600 -28.55400 38.70100 1.000 39.39000 97 ILE A CA 1
ATOM 760 C C . ILE A 1 116 ? -3.03100 -28.74600 38.09900 1.000 37.96000 97 ILE A C 1
ATOM 761 O O . ILE A 1 116 ? -3.23400 -28.45700 36.91300 1.000 34.68000 97 ILE A O 1
ATOM 766 N N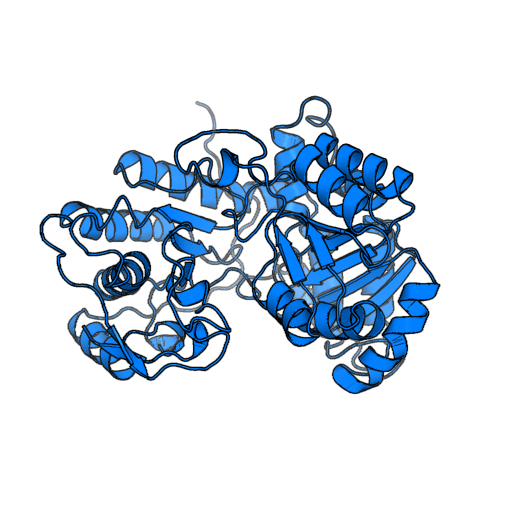 . PRO A 1 117 ? -3.99300 -29.25400 38.86900 1.000 36.65000 98 PRO A N 1
ATOM 767 C CA . PRO A 1 117 ? -5.36900 -29.38200 38.37700 1.000 35.28000 98 PRO A CA 1
ATOM 768 C C . PRO A 1 117 ? -6.06700 -28.03300 38.30800 1.000 37.58000 98 PRO A C 1
ATOM 769 O O . PRO A 1 117 ? -5.89500 -27.18500 39.18900 1.000 36.04000 98 PRO A O 1
ATOM 773 N N . THR A 1 118 ? -6.86400 -27.83400 37.24700 1.000 33.29000 99 THR A N 1
ATOM 774 C CA . THR A 1 118 ? -7.74300 -26.67100 37.12800 1.000 37.04000 99 THR A CA 1
ATOM 775 C C . THR A 1 118 ? -9.10100 -27.13700 36.60900 1.000 36.93000 99 THR A C 1
ATOM 776 O O . THR A 1 118 ? -9.25100 -28.26600 36.13700 1.000 37.42000 99 THR A O 1
ATOM 780 N N . HIS A 1 119 ? -10.11600 -26.27100 36.68300 1.000 34.62000 100 HIS A N 1
ATOM 781 C CA . HIS A 1 119 ? -11.44100 -26.77900 36.33100 1.000 37.40000 100 HIS A CA 1
ATOM 782 C C . HIS A 1 119 ? -11.68100 -26.81100 34.81300 1.000 33.53000 100 HIS A C 1
ATOM 783 O O . HIS A 1 119 ? -12.37900 -27.71600 34.33500 1.000 33.90000 100 HIS A O 1
ATOM 790 N N . GLN A 1 120 ? -11.08700 -25.89300 34.04500 1.000 34.37000 101 GLN A N 1
ATOM 791 C CA . GLN A 1 120 ? -11.16300 -25.91200 32.55800 1.000 35.47000 101 GLN A CA 1
ATOM 792 C C . GLN A 1 120 ? -9.86900 -25.38700 31.95700 1.000 33.34000 101 GLN A C 1
ATOM 793 O O . GLN A 1 120 ? -8.89600 -25.10700 32.65900 1.000 34.32000 101 GLN A O 1
ATOM 799 N N . GLY A 1 121 ? -9.91300 -25.15200 30.63800 1.000 37.24000 102 GLY A N 1
ATOM 800 C CA . GLY A 1 121 ? -8.72700 -24.69800 29.93100 1.000 34.75000 102 GLY A CA 1
ATOM 801 C C . GLY A 1 121 ? -8.36200 -23.26100 30.25100 1.000 33.89000 102 GLY A C 1
ATOM 802 O O . GLY A 1 121 ? -7.19700 -22.95300 30.52800 1.000 35.99000 102 GLY A O 1
ATOM 803 N N . ARG A 1 122 ? -9.35000 -22.35700 30.23700 1.000 34.97000 103 ARG A N 1
ATOM 804 C CA . ARG A 1 122 ? -9.02000 -20.95200 30.48800 1.000 39.39000 103 ARG A CA 1
ATOM 805 C C . ARG A 1 122 ? -8.57700 -20.73300 31.92900 1.000 37.07000 103 ARG A C 1
ATOM 806 O O . ARG A 1 122 ? -7.87600 -19.75500 32.22400 1.000 35.30000 103 ARG A O 1
ATOM 814 N N . ALA A 1 123 ? -8.99000 -21.61700 32.83800 1.000 36.71000 104 ALA A N 1
ATOM 815 C CA . ALA A 1 123 ? -8.49300 -21.56500 34.21300 1.000 34.64000 104 ALA A CA 1
ATOM 816 C C . ALA A 1 123 ? -7.02400 -21.96000 34.26600 1.000 33.98000 104 ALA A C 1
ATOM 817 O O . ALA A 1 123 ? -6.23400 -21.36200 35.00500 1.000 32.20000 104 ALA A O 1
ATOM 819 N N . ALA A 1 124 ? -6.63900 -22.96200 33.47400 1.000 35.80000 105 ALA A N 1
ATOM 820 C CA . ALA A 1 124 ? -5.23000 -23.33400 33.39000 1.000 37.49000 105 ALA A CA 1
ATOM 821 C C . ALA A 1 124 ? -4.39400 -22.19900 32.81100 1.000 37.29000 105 ALA A C 1
ATOM 822 O O . ALA A 1 124 ? -3.28300 -21.93500 33.29300 1.000 38.06000 105 ALA A O 1
ATOM 824 N N . GLU A 1 125 ? -4.90600 -21.52300 31.77000 1.000 36.15000 106 GLU A N 1
ATOM 825 C CA . GLU A 1 125 ? -4.25400 -20.30900 31.27200 1.000 36.78000 106 GLU A CA 1
ATOM 826 C C . GLU A 1 125 ? -4.23500 -19.21500 32.33600 1.000 38.73000 106 GLU A C 1
ATOM 827 O O . GLU A 1 125 ? -3.20100 -18.58200 32.57500 1.000 38.99000 106 GLU A O 1
ATOM 833 N N . ASN A 1 126 ? -5.37600 -18.97800 32.98600 1.000 38.20000 107 ASN A N 1
ATOM 834 C CA . ASN A 1 126 ? -5.43700 -17.94300 34.01400 1.000 41.27000 107 ASN A CA 1
ATOM 835 C C . ASN A 1 126 ? -4.36800 -18.18400 35.07200 1.000 38.98000 107 ASN A C 1
ATOM 836 O O . ASN A 1 126 ? -3.56900 -17.29600 35.38200 1.000 39.35000 107 ASN A O 1
ATOM 841 N N . VAL A 1 127 ? -4.29900 -19.41300 35.58400 1.000 39.28000 108 VAL A N 1
ATOM 842 C CA . VAL A 1 127 ? -3.36200 -19.73800 36.65500 1.000 37.20000 108 VAL A CA 1
ATOM 843 C C . VAL A 1 127 ? -1.92100 -19.60400 36.17300 1.000 37.44000 108 VAL A C 1
ATOM 844 O O . VAL A 1 127 ? -1.08200 -18.99400 36.84200 1.000 35.06000 108 VAL A O 1
ATOM 848 N N . LEU A 1 128 ? -1.60700 -20.17700 35.01100 1.000 39.26000 109 LEU A N 1
ATOM 849 C CA . LEU A 1 128 ? -0.21000 -20.21900 34.58600 1.000 36.78000 109 LEU A CA 1
ATOM 850 C C . LEU A 1 128 ? 0.26300 -18.86300 34.06300 1.000 38.47000 109 LEU A C 1
ATOM 851 O O . LEU A 1 128 ? 1.40100 -18.46200 34.32200 1.000 39.80000 109 LEU A O 1
ATOM 856 N N . PHE A 1 129 ? -0.57900 -18.14600 33.30900 1.000 41.05000 110 PHE A N 1
ATOM 857 C CA . PHE A 1 129 ? -0.12800 -16.87700 32.74000 1.000 40.06000 110 PHE A CA 1
ATOM 858 C C . PHE A 1 129 ? -0.03200 -15.76800 33.78800 1.000 41.62000 110 PHE A C 1
ATOM 859 O O . PHE A 1 129 ? 0.70400 -14.79700 33.58400 1.000 39.57000 110 PHE A O 1
ATOM 867 N N . SER A 1 130 ? -0.75300 -15.86500 34.90900 1.000 43.39000 111 SER A N 1
ATOM 868 C CA . SER A 1 130 ? -0.50700 -14.82400 35.90000 1.000 39.69000 111 SER A CA 1
ATOM 869 C C . SER A 1 130 ? 0.83800 -15.00700 36.59600 1.000 37.71000 111 SER A C 1
ATOM 870 O O . SER A 1 130 ? 1.32700 -14.05700 37.20400 1.000 43.77000 111 SER A O 1
ATOM 873 N N . TYR A 1 131 ? 1.50100 -16.15300 36.44200 1.000 39.30000 112 TYR A N 1
ATOM 874 C CA . TYR A 1 131 ? 2.91200 -16.20500 36.80800 1.000 39.31000 112 TYR A CA 1
ATOM 875 C C . TYR A 1 131 ? 3.83400 -15.81300 35.65100 1.000 42.31000 112 TYR A C 1
ATOM 876 O O . TYR A 1 131 ? 4.84500 -15.14300 35.87300 1.000 44.85000 112 TYR A O 1
ATOM 885 N N . LEU A 1 132 ? 3.52000 -16.21300 34.41700 1.000 40.61000 113 LEU A N 1
ATOM 886 C CA . LEU A 1 132 ? 4.48700 -16.11200 33.31900 1.000 42.63000 113 LEU A CA 1
ATOM 887 C C . LEU A 1 132 ? 4.35100 -14.86400 32.45600 1.000 43.32000 113 LEU A C 1
ATOM 888 O O . LEU A 1 132 ? 5.34800 -14.43100 31.86600 1.000 45.61000 113 LEU A O 1
ATOM 893 N N . VAL A 1 133 ? 3.15800 -14.29300 32.33300 1.000 39.62000 114 VAL A N 1
ATOM 894 C CA . VAL A 1 133 ? 2.90300 -13.20500 31.39500 1.000 46.23000 114 VAL A CA 1
ATOM 895 C C . VAL A 1 133 ? 2.94300 -11.87500 32.13900 1.000 47.40000 114 VAL A C 1
ATOM 896 O O . VAL A 1 133 ? 2.15800 -11.65300 33.07100 1.000 48.46000 114 VAL A O 1
ATOM 900 N N . HIS A 1 134 ? 3.86400 -10.99700 31.73400 1.000 43.61000 115 HIS A N 1
ATOM 901 C CA . HIS A 1 134 ? 4.00900 -9.66500 32.30200 1.000 50.33000 115 HIS A CA 1
ATOM 902 C C . HIS A 1 134 ? 3.72700 -8.60900 31.23700 1.000 54.52000 115 HIS A C 1
ATOM 903 O O . HIS A 1 134 ? 3.78600 -8.87300 30.02800 1.000 50.21000 115 HIS A O 1
ATOM 905 N N . ASP A 1 135 ? 3.40600 -7.40000 31.69800 1.000 51.61000 116 ASP A N 1
ATOM 906 C CA . ASP A 1 135 ? 3.07300 -6.32300 30.77700 1.000 51.41000 116 ASP A CA 1
ATOM 907 C C . ASP A 1 135 ? 4.23900 -6.07700 29.81900 1.000 52.64000 116 ASP A C 1
ATOM 908 O O . ASP A 1 135 ? 5.39700 -6.00500 30.23800 1.000 52.11000 116 ASP A O 1
ATOM 913 N N . GLY A 1 136 ? 3.92800 -5.95900 28.52500 1.000 49.92000 117 GLY A N 1
ATOM 914 C CA . GLY A 1 136 ? 4.92500 -5.69600 27.50500 1.000 53.58000 117 GLY A CA 1
ATOM 915 C C . GLY A 1 136 ? 5.51700 -6.92100 26.83800 1.000 51.51000 117 GLY A C 1
ATOM 916 O O . GLY A 1 136 ? 6.25600 -6.77900 25.85900 1.000 52.51000 117 GLY A O 1
ATOM 917 N N . ASP A 1 137 ? 5.22200 -8.11600 27.33200 1.000 49.97000 118 ASP A N 1
ATOM 918 C CA . ASP A 1 137 ? 5.78000 -9.32200 26.74500 1.000 52.07000 118 ASP A CA 1
ATOM 919 C C . ASP A 1 137 ? 5.12800 -9.57100 25.38500 1.000 44.90000 118 ASP A C 1
ATOM 920 O O . ASP A 1 137 ? 4.00400 -9.12800 25.12700 1.000 43.14000 118 ASP A O 1
ATOM 925 N N . ILE A 1 138 ? 5.81800 -10.30900 24.51300 1.000 46.41000 119 ILE A N 1
ATOM 926 C CA . ILE A 1 138 ? 5.15800 -10.88200 23.34300 1.000 47.53000 119 ILE A CA 1
ATOM 927 C C . ILE A 1 138 ? 5.18900 -12.39300 23.52200 1.000 43.09000 119 ILE A C 1
ATOM 928 O O . ILE A 1 138 ? 6.21700 -12.95100 23.93000 1.000 44.22000 119 ILE A O 1
ATOM 933 N N . VAL A 1 139 ? 4.08900 -13.04800 23.20400 1.000 41.99000 120 VAL A N 1
ATOM 934 C CA . VAL A 1 139 ? 3.99800 -14.50300 23.26000 1.000 42.33000 120 VAL A CA 1
ATOM 935 C C . VAL A 1 139 ? 3.72800 -15.01100 21.85800 1.000 41.94000 120 VAL A C 1
ATOM 936 O O . VAL A 1 139 ? 2.57500 -15.06300 21.41900 1.000 40.66000 120 VAL A O 1
ATOM 940 N N . PRO A 1 140 ? 4.75900 -15.38000 21.11200 1.000 42.36000 121 PRO A N 1
ATOM 941 C CA . PRO A 1 140 ? 4.55700 -15.91100 19.75800 1.000 40.28000 121 PRO A CA 1
ATOM 942 C C . PRO A 1 140 ? 4.10300 -17.36800 19.75800 1.000 43.44000 121 PRO A C 1
ATOM 943 O O . PRO A 1 140 ? 4.32100 -18.12500 20.70800 1.000 44.63000 121 PRO A O 1
ATOM 947 N N . GLY A 1 141 ? 3.44600 -17.73800 18.66500 1.000 45.47000 122 GLY A N 1
ATOM 948 C CA . GLY A 1 141 ? 3.06400 -19.12200 18.42900 1.000 45.57000 122 GLY A CA 1
ATOM 949 C C . GLY A 1 141 ? 2.25700 -19.22700 17.15100 1.000 47.91000 122 GLY A C 1
ATOM 950 O O . GLY A 1 141 ? 2.19200 -18.27500 16.36500 1.000 46.93000 122 GLY A O 1
ATOM 951 N N . ASN A 1 142 ? 1.61900 -20.38200 16.94200 1.000 42.20000 123 ASN A N 1
ATOM 952 C CA . ASN A 1 142 ? 0.61800 -20.45500 15.88200 1.000 45.39000 123 ASN A CA 1
ATOM 953 C C . ASN A 1 142 ? -0.68400 -19.86300 16.43500 1.000 47.18000 123 ASN A C 1
ATOM 954 O O . ASN A 1 142 ? -0.70600 -19.29000 17.52800 1.000 47.53000 123 ASN A O 1
ATOM 959 N N . SER A 1 143 ? -1.78700 -19.98200 15.69900 1.000 44.34000 124 SER A N 1
ATOM 960 C CA . SER A 1 143 ? -2.97700 -19.18800 16.00700 1.000 48.83000 124 SER A CA 1
ATOM 961 C C . SER A 1 143 ? -3.47700 -19.45400 17.42600 1.000 48.53000 124 SER A C 1
ATOM 962 O O . SER A 1 143 ? -3.92000 -20.56900 17.73200 1.000 49.24000 124 SER A O 1
ATOM 965 N N . HIS A 1 144 ? -3.43700 -18.41600 18.27100 1.000 47.67000 125 HIS A N 1
ATOM 966 C CA . HIS A 1 144 ? -3.90700 -18.50600 19.65600 1.000 48.13000 125 HIS A CA 1
ATOM 967 C C . HIS A 1 144 ? -5.43100 -18.57800 19.73600 1.000 48.94000 125 HIS A C 1
ATOM 968 O O . HIS A 1 144 ? -6.13600 -17.72300 19.18900 1.000 50.53000 125 HIS A O 1
ATOM 975 N N . PHE A 1 145 ? -5.94000 -19.57800 20.45600 1.000 45.63000 126 PHE A N 1
ATOM 976 C CA . PHE A 1 145 ? -7.37000 -19.62900 20.72400 1.000 49.93000 126 PHE A CA 1
ATOM 977 C C . PHE A 1 145 ? -7.80400 -18.37100 21.48300 1.000 47.90000 126 PHE A C 1
ATOM 978 O O . PHE A 1 145 ? -6.99800 -17.66900 22.10200 1.000 42.18000 126 PHE A O 1
ATOM 986 N N . ASP A 1 146 ? -9.10400 -18.09600 21.44200 1.000 46.61000 127 ASP A N 1
ATOM 987 C CA . ASP A 1 146 ? -9.56000 -16.76700 21.82300 1.000 49.08000 127 ASP A CA 1
ATOM 988 C C . ASP A 1 146 ? -9.65700 -16.54400 23.34200 1.000 49.07000 127 ASP A C 1
ATOM 989 O O . ASP A 1 146 ? -9.49600 -15.40200 23.77800 1.000 44.63000 127 ASP A O 1
ATOM 994 N N . THR A 1 147 ? -9.84700 -17.58000 24.17700 1.000 46.02000 128 THR A N 1
ATOM 995 C CA . THR A 1 147 ? -9.62600 -17.35400 25.61300 1.000 46.40000 128 THR A CA 1
ATOM 996 C C . THR A 1 147 ? -8.14100 -17.20900 25.91100 1.000 43.48000 128 THR A C 1
ATOM 997 O O . THR A 1 147 ? -7.74900 -16.43000 26.79100 1.000 45.15000 128 THR A O 1
ATOM 1001 N N . THR A 1 148 ? -7.30600 -17.95500 25.18600 1.000 43.16000 129 THR A N 1
ATOM 1002 C CA . THR A 1 148 ? -5.86500 -17.87400 25.36700 1.000 40.89000 129 THR A CA 1
ATOM 1003 C C . THR A 1 148 ? -5.37900 -16.47100 25.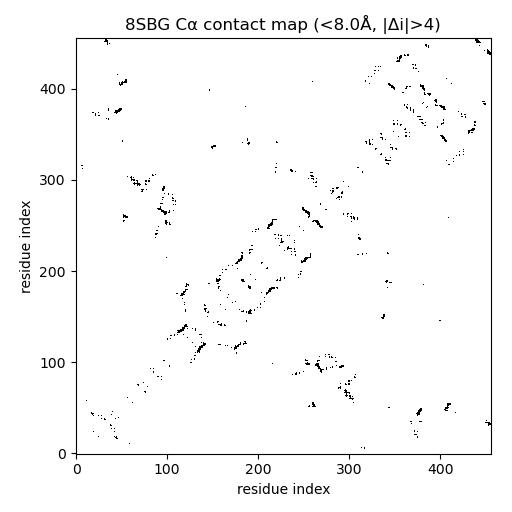04400 1.000 43.50000 129 THR A C 1
ATOM 1004 O O . THR A 1 148 ? -4.57200 -15.89300 25.78000 1.000 44.08000 129 THR A O 1
ATOM 1008 N N . LYS A 1 149 ? -5.85200 -15.92600 23.92000 1.000 45.15000 130 LYS A N 1
ATOM 1009 C CA . LYS A 1 149 ? -5.52500 -14.56000 23.52700 1.000 48.69000 130 LYS A CA 1
ATOM 1010 C C . LYS A 1 149 ? -6.04500 -13.55800 24.55000 1.000 43.94000 130 LYS A C 1
ATOM 1011 O O . LYS A 1 149 ? -5.39800 -12.53900 24.81700 1.000 44.92000 130 LYS A O 1
ATOM 1017 N N . GLY A 1 150 ? -7.21700 -13.83500 25.12800 1.000 44.77000 131 GLY A N 1
ATOM 1018 C CA . GLY A 1 150 ? -7.75200 -12.96500 26.16200 1.000 46.86000 131 GLY A CA 1
ATOM 1019 C C . GLY A 1 150 ? -6.84700 -12.85100 27.37500 1.000 44.90000 131 GLY A C 1
ATOM 1020 O O . GLY A 1 150 ? -6.67200 -11.76300 27.92600 1.000 48.31000 131 GLY A O 1
ATOM 1021 N N . HIS A 1 151 ? -6.26100 -13.96800 27.80900 1.000 43.68000 132 HIS A N 1
ATOM 1022 C CA . HIS A 1 151 ? -5.38000 -13.96800 28.97200 1.000 43.98000 132 HIS A CA 1
ATOM 1023 C C . HIS A 1 151 ? -4.00000 -13.38200 28.68300 1.000 43.56000 132 HIS A C 1
ATOM 1024 O O . HIS A 1 151 ? -3.26700 -13.06900 29.62800 1.000 42.87000 132 HIS A O 1
ATOM 1031 N N . ILE A 1 152 ? -3.61500 -13.24000 27.41700 1.000 40.85000 133 ILE A N 1
ATOM 1032 C CA . ILE A 1 152 ? -2.35900 -12.57400 27.08000 1.000 44.21000 133 ILE A CA 1
ATOM 1033 C C . ILE A 1 152 ? -2.56600 -11.07500 26.91000 1.000 43.85000 133 ILE A C 1
ATOM 1034 O O . ILE A 1 152 ? -1.85800 -10.26000 27.51300 1.000 43.83000 133 ILE A O 1
ATOM 1039 N N . GLU A 1 153 ? -3.56200 -10.70700 26.09700 1.000 43.57000 134 GLU A N 1
ATOM 1040 C CA . GLU A 1 153 ? -3.89700 -9.30700 25.86700 1.000 44.19000 134 GLU A CA 1
ATOM 1041 C C . GLU A 1 153 ? -4.44400 -8.65000 27.13300 1.000 47.13000 134 GLU A C 1
ATOM 1042 O O . GLU A 1 153 ? -4.19600 -7.46300 27.37400 1.000 43.67000 134 GLU A O 1
ATOM 1048 N N . GLY A 1 154 ? -5.17800 -9.40600 27.95200 1.000 44.62000 135 GLY A N 1
ATOM 1049 C CA . GLY A 1 154 ? -5.64300 -8.87500 29.21900 1.000 41.54000 135 GLY A CA 1
ATOM 1050 C C . GLY A 1 154 ? -4.52500 -8.50400 30.16300 1.000 45.30000 135 GLY A C 1
ATOM 1051 O O . GLY A 1 154 ? -4.71400 -7.62900 31.02100 1.000 47.29000 135 GLY A O 1
ATOM 1052 N N . ARG A 1 155 ? -3.36300 -9.15000 30.03900 1.000 39.25000 136 ARG A N 1
ATOM 1053 C CA . ARG A 1 155 ? -2.20200 -8.75700 30.82000 1.000 43.79000 136 ARG A CA 1
ATOM 1054 C C . ARG A 1 155 ? -1.31800 -7.75900 30.07400 1.000 41.92000 136 ARG A C 1
ATOM 1055 O O . ARG A 1 155 ? -0.13700 -7.60400 30.41300 1.000 44.10000 136 ARG A O 1
ATOM 1063 N N . HIS A 1 156 ? -1.88200 -7.05500 29.09000 1.000 44.86000 137 HIS A N 1
ATOM 1064 C CA . HIS A 1 156 ? -1.16100 -6.03700 28.32300 1.000 50.93000 137 HIS A CA 1
ATOM 1065 C C . HIS A 1 156 ? 0.04400 -6.61900 27.59000 1.000 50.11000 137 HIS A C 1
ATOM 1066 O O . HIS A 1 156 ? 1.06600 -5.94800 27.41900 1.000 49.61000 137 HIS A O 1
ATOM 1073 N N . ALA A 1 157 ? -0.04800 -7.88200 27.19600 1.000 46.78000 138 ALA A N 1
ATOM 1074 C CA . ALA A 1 157 ? 0.96700 -8.52900 26.38200 1.000 47.01000 138 ALA A CA 1
ATOM 1075 C C . ALA A 1 157 ? 0.40900 -8.74100 24.98100 1.000 42.29000 138 ALA A C 1
ATOM 1076 O O . ALA A 1 157 ? -0.78000 -8.54500 24.73000 1.000 43.04000 138 ALA A O 1
ATOM 1078 N N . ILE A 1 158 ? 1.28100 -9.15100 24.06400 1.000 43.43000 139 ILE A N 1
ATOM 1079 C CA . ILE A 1 158 ? 0.92900 -9.30100 22.65300 1.000 46.03000 139 ILE A CA 1
ATOM 1080 C C . ILE A 1 158 ? 0.96000 -10.77700 22.29000 1.000 43.59000 139 ILE A C 1
ATOM 1081 O O . ILE A 1 158 ? 1.98200 -11.45100 22.47900 1.000 45.10000 139 ILE A O 1
ATOM 1086 N N . ALA A 1 159 ? -0.16000 -11.27800 21.77100 1.000 42.91000 140 ALA A N 1
ATOM 1087 C CA . ALA A 1 159 ? -0.21600 -12.61200 21.18500 1.000 46.15000 140 ALA A CA 1
ATOM 1088 C C . ALA A 1 159 ? 0.09400 -12.48000 19.69300 1.000 45.13000 140 ALA A C 1
ATOM 1089 O O . ALA A 1 159 ? -0.72400 -11.96500 18.92600 1.000 42.91000 140 ALA A O 1
ATOM 1091 N N . LEU A 1 160 ? 1.28200 -12.94600 19.30000 1.000 45.68000 141 LEU A N 1
ATOM 1092 C CA . LEU A 1 160 ? 1.82900 -12.80700 17.95100 1.000 46.63000 141 LEU A CA 1
ATOM 1093 C C . LEU A 1 160 ? 1.63500 -14.09700 17.14900 1.000 46.62000 141 LEU A C 1
ATOM 1094 O O . LEU A 1 160 ? 2.29900 -15.10500 17.41000 1.000 46.80000 141 LEU A O 1
ATOM 1099 N N . ASP A 1 161 ? 0.75500 -14.04900 16.15000 1.000 47.57000 142 ASP A N 1
ATOM 1100 C CA . ASP A 1 161 ? 0.50200 -15.20300 15.29300 1.000 47.73000 142 ASP A CA 1
ATOM 1101 C C . ASP A 1 161 ? 1.66800 -15.43900 14.32700 1.000 50.37000 142 ASP A C 1
ATOM 1102 O O . ASP A 1 161 ? 2.05000 -14.54200 13.56600 1.000 51.70000 142 ASP A O 1
ATOM 1107 N N . CYS A 1 162 ? 2.23700 -16.65100 14.35900 1.000 44.93000 143 CYS A N 1
ATOM 1108 C CA . CYS A 1 162 ? 3.28700 -17.05800 13.42800 1.000 43.24000 143 CYS A CA 1
ATOM 1109 C C . CYS A 1 162 ? 2.89400 -18.27200 12.58800 1.000 42.85000 143 CYS A C 1
ATOM 1110 O O . CYS A 1 162 ? 3.77000 -18.97400 12.07500 1.000 43.47000 143 CYS A O 1
ATOM 1113 N N . THR A 1 163 ? 1.60300 -18.53000 12.41400 1.000 42.32000 144 THR A N 1
ATOM 1114 C CA . THR A 1 163 ? 1.18400 -19.64500 11.57800 1.000 43.87000 144 THR A CA 1
ATOM 1115 C C . THR A 1 163 ? 1.63900 -19.43900 10.13000 1.000 42.96000 144 THR A C 1
ATOM 1116 O O . THR A 1 163 ? 1.72300 -18.31100 9.63400 1.000 43.41000 144 THR A O 1
ATOM 1120 N N . ILE A 1 164 ? 1.93900 -20.54900 9.45100 1.000 39.92000 145 ILE A N 1
ATOM 1121 C CA . ILE A 1 164 ? 2.30500 -20.48800 8.03700 1.000 41.30000 145 ILE A CA 1
ATOM 1122 C C . ILE A 1 164 ? 1.19900 -19.80500 7.23300 1.000 40.07000 145 ILE A C 1
ATOM 1123 O O . ILE A 1 164 ? 0.00500 -19.97100 7.51000 1.000 41.65000 145 ILE A O 1
ATOM 1128 N N . ASP A 1 165 ? 1.60600 -19.03200 6.21300 1.000 44.92000 146 ASP A N 1
ATOM 1129 C CA . ASP A 1 165 ? 0.65800 -18.24900 5.41700 1.000 41.60000 146 ASP A CA 1
ATOM 1130 C C . ASP A 1 165 ? -0.34100 -19.12500 4.68800 1.000 40.40000 146 ASP A C 1
ATOM 1131 O O . ASP A 1 165 ? -1.43300 -18.66200 4.34800 1.000 41.90000 146 ASP A O 1
ATOM 1136 N N . ALA A 1 166 ? 0.01500 -20.38400 4.42400 1.000 41.85000 147 ALA A N 1
ATOM 1137 C CA . ALA A 1 166 ? -0.89700 -21.28400 3.72300 1.000 43.80000 147 ALA A CA 1
ATOM 1138 C C . ALA A 1 166 ? -2.21700 -21.45900 4.46300 1.000 46.20000 147 ALA A C 1
ATOM 1139 O O . ALA A 1 166 ? -3.24700 -21.73700 3.83300 1.000 40.13000 147 ALA A O 1
ATOM 1141 N N . ALA A 1 167 ? -2.21600 -21.28000 5.79500 1.000 42.53000 148 ALA A N 1
ATOM 1142 C CA . ALA A 1 167 ? -3.42600 -21.50900 6.58000 1.000 41.22000 148 ALA A CA 1
ATOM 1143 C C . ALA A 1 167 ? -4.59100 -20.64400 6.11200 1.000 42.75000 148 ALA A C 1
ATOM 1144 O O . ALA A 1 167 ? -5.75300 -21.00900 6.31500 1.000 43.40000 148 ALA A O 1
ATOM 1146 N N . LYS A 1 168 ? -4.32000 -19.50000 5.49200 1.000 43.53000 149 LYS A N 1
ATOM 1147 C CA . LYS A 1 168 ? -5.39700 -18.59600 5.09400 1.000 48.29000 149 LYS A CA 1
ATOM 1148 C C . LYS A 1 168 ? -5.82600 -18.77200 3.63900 1.000 46.05000 149 LYS A C 1
ATOM 1149 O O . LYS A 1 168 ? -6.69800 -18.03400 3.16500 1.000 47.64000 149 LYS A O 1
ATOM 1155 N N . ASP A 1 169 ? -5.28000 -19.78000 2.95100 1.000 46.83000 150 ASP A N 1
ATOM 1156 C CA . ASP A 1 169 ? -5.73700 -20.24300 1.63300 1.000 42.78000 150 ASP A CA 1
ATOM 1157 C C . ASP A 1 169 ? -6.71200 -21.40400 1.82900 1.000 41.28000 150 ASP A C 1
ATOM 1158 O O . ASP A 1 169 ? -6.31900 -22.57000 1.83500 1.000 42.99000 150 ASP A O 1
ATOM 1163 N N . THR A 1 170 ? -8.00400 -21.10400 1.97000 1.000 40.56000 151 THR A N 1
ATOM 1164 C CA . THR A 1 170 ? -8.91600 -22.13700 2.46200 1.000 41.66000 151 THR A CA 1
ATOM 1165 C C . THR A 1 170 ? -8.98100 -23.36000 1.54700 1.000 47.41000 151 THR A C 1
ATOM 1166 O O . THR A 1 170 ? -9.12800 -24.48800 2.04300 1.000 42.28000 151 THR A O 1
ATOM 1170 N N . GLN A 1 171 ? -8.86700 -23.17900 0.22600 1.000 43.00000 152 GLN A N 1
ATOM 1171 C CA . GLN A 1 171 ? -9.00200 -24.29300 -0.70500 1.000 42.08000 152 GLN A CA 1
ATOM 1172 C C . GLN A 1 171 ? -7.69400 -25.03300 -0.96300 1.000 43.90000 152 GLN A C 1
ATOM 1173 O O . GLN A 1 171 ? -7.71300 -26.05600 -1.65100 1.000 49.58000 152 GLN A O 1
ATOM 1179 N N . LEU A 1 172 ? -6.57100 -24.55500 -0.43600 1.000 46.06000 153 LEU A N 1
ATOM 1180 C CA . LEU A 1 172 ? -5.28700 -25.23000 -0.60000 1.000 45.13000 153 LEU A CA 1
ATOM 1181 C C . LEU A 1 172 ? -5.21000 -26.45400 0.30100 1.000 50.32000 153 LEU A C 1
ATOM 1182 O O . LEU A 1 172 ? -5.39600 -26.34300 1.51900 1.000 50.68000 153 LEU A O 1
ATOM 1187 N N . GLU A 1 173 ? -4.89700 -27.61100 -0.27300 1.000 46.46000 154 GLU A N 1
ATOM 1188 C CA . GLU A 1 173 ? -4.85900 -28.84700 0.49600 1.000 42.65000 154 GLU A CA 1
ATOM 1189 C C . GLU A 1 173 ? -3.42100 -29.18500 0.85100 1.000 45.19000 154 GLU A C 1
ATOM 1190 O O . GLU A 1 173 ? -2.60900 -29.45800 -0.03800 1.000 46.32000 154 GLU A O 1
ATOM 1196 N N . ILE A 1 174 ? -3.11000 -29.17400 2.14500 1.000 39.30000 155 ILE A N 1
ATOM 1197 C CA . ILE A 1 174 ? -1.79900 -29.59800 2.63300 1.000 40.66000 155 ILE A CA 1
ATOM 1198 C C . ILE A 1 174 ? -1.97400 -30.38600 3.93000 1.000 43.93000 155 ILE A C 1
ATOM 1199 O O . ILE A 1 174 ? -2.98700 -30.25200 4.62600 1.000 38.56000 155 ILE A O 1
ATOM 1204 N N . PRO A 1 175 ? -1.00500 -31.25500 4.25400 1.000 44.61000 156 PRO A N 1
ATOM 1205 C CA . PRO A 1 175 ? -1.20100 -32.18400 5.38800 1.000 41.98000 156 PRO A CA 1
ATOM 1206 C C . PRO A 1 175 ? -1.16300 -31.54200 6.76200 1.000 41.02000 156 PRO A C 1
ATOM 1207 O O . PRO A 1 175 ? -1.84900 -32.02500 7.67400 1.000 40.84000 156 PRO A O 1
ATOM 1211 N N . PHE A 1 176 ? -0.36400 -30.50400 6.96500 1.000 37.77000 157 PHE A N 1
ATOM 1212 C CA . PHE A 1 176 ? -0.19000 -29.90300 8.28800 1.000 40.45000 157 PHE A CA 1
ATOM 1213 C C . PHE A 1 176 ? -0.35300 -28.38200 8.19500 1.000 36.12000 157 PHE A C 1
ATOM 1214 O O . PHE A 1 176 ? 0.57000 -27.61800 8.44500 1.000 36.20000 157 PHE A O 1
ATOM 1222 N N . LYS A 1 177 ? -1.56900 -27.94700 7.87000 1.000 36.70000 158 LYS A N 1
ATOM 1223 C CA . LYS A 1 177 ? -1.84100 -26.52800 7.69500 1.000 40.87000 158 LYS A CA 1
ATOM 1224 C C . LYS A 1 177 ? -1.77400 -25.72700 9.00000 1.000 44.25000 158 LYS A C 1
ATOM 1225 O O . LYS A 1 177 ? -1.81800 -24.49300 8.95800 1.000 42.15000 158 LYS A O 1
ATOM 1231 N N . GLY A 1 178 ? -1.64700 -26.37500 10.15100 1.000 40.32000 159 GLY A N 1
ATOM 1232 C CA . GLY A 1 178 ? -1.57700 -25.65000 11.40200 1.000 36.81000 159 GLY A CA 1
ATOM 1233 C C . GLY A 1 178 ? -0.17700 -25.30200 11.84900 1.000 42.09000 159 GLY A C 1
ATOM 1234 O O . GLY A 1 178 ? -0.01400 -24.70300 12.92000 1.000 40.30000 159 GLY A O 1
ATOM 1235 N N . ASN A 1 179 ? 0.83400 -25.62700 11.04700 1.000 41.73000 160 ASN A N 1
ATOM 1236 C CA . ASN A 1 179 ? 2.22700 -25.51300 11.45500 1.000 41.38000 160 ASN A CA 1
ATOM 1237 C C . ASN A 1 179 ? 2.62000 -24.07500 11.79300 1.000 41.45000 160 ASN A C 1
ATOM 1238 O O . ASN A 1 179 ? 2.01900 -23.10100 11.33100 1.000 39.81000 160 ASN A O 1
ATOM 1243 N N . VAL A 1 180 ? 3.67400 -23.95700 12.59500 1.000 41.97000 161 VAL A N 1
ATOM 1244 C CA . VAL A 1 180 ? 4.33000 -22.67700 12.81900 1.000 40.11000 161 VAL A CA 1
ATOM 1245 C C . VAL A 1 180 ? 5.35400 -22.46200 11.71200 1.000 44.40000 161 VAL A C 1
ATOM 1246 O O . VAL A 1 180 ? 6.14000 -23.36500 11.39900 1.000 43.18000 161 VAL A O 1
ATOM 1250 N N . ASP A 1 181 ? 5.33500 -21.27700 11.11100 1.000 44.19000 162 ASP A N 1
ATOM 1251 C CA . ASP A 1 181 ? 6.35900 -20.86100 10.15600 1.000 40.68000 162 ASP A CA 1
ATOM 1252 C C . ASP A 1 181 ? 7.66400 -20.59500 10.89300 1.000 42.50000 162 ASP A C 1
ATOM 1253 O O . ASP A 1 181 ? 7.73200 -19.62500 11.66200 1.000 43.51000 162 ASP A O 1
ATOM 1258 N N . PRO A 1 182 ? 8.71300 -21.40800 10.71100 1.000 42.99000 163 PRO A N 1
ATOM 1259 C CA . PRO A 1 182 ? 9.95000 -21.17800 11.48500 1.000 40.65000 163 PRO A CA 1
ATOM 1260 C C . PRO A 1 182 ? 10.60300 -19.83700 11.20100 1.000 46.10000 163 PRO A C 1
ATOM 1261 O O . PRO A 1 182 ? 11.25200 -19.27500 12.09100 1.000 44.94000 163 PRO A O 1
ATOM 1265 N N . GLU A 1 183 ? 10.48300 -19.32200 9.97200 1.000 47.60000 164 GLU A N 1
ATOM 1266 C CA . GLU A 1 183 ? 11.02200 -18.00000 9.65700 1.000 48.17000 164 GLU A CA 1
ATOM 1267 C C . GLU A 1 183 ? 10.35100 -16.92400 10.49900 1.000 44.89000 164 GLU A C 1
ATOM 1268 O O . GLU A 1 183 ? 11.00900 -16.01000 11.01300 1.000 42.50000 164 GLU A O 1
ATOM 1270 N N . LYS A 1 184 ? 9.03100 -17.01400 10.63900 1.000 42.88000 165 LYS A N 1
ATOM 1271 C CA . LYS A 1 184 ? 8.30000 -16.01500 11.40100 1.000 42.42000 165 LYS A CA 1
ATOM 1272 C C . LYS A 1 184 ? 8.70500 -16.05800 12.87000 1.000 44.31000 165 LYS A C 1
ATOM 1273 O O . LYS A 1 184 ? 8.92200 -15.01500 13.48900 1.000 48.17000 165 LYS A O 1
ATOM 1279 N N . LEU A 1 185 ? 8.81100 -17.26700 13.44200 1.000 47.23000 166 LEU A N 1
ATOM 1280 C CA . LEU A 1 185 ? 9.23200 -17.40700 14.83800 1.000 48.63000 166 LEU A CA 1
ATOM 1281 C C . LEU A 1 185 ? 10.66300 -16.91900 15.03900 1.000 50.30000 166 LEU A C 1
ATOM 1282 O O . LEU A 1 185 ? 10.94700 -16.19100 16.00200 1.000 45.52000 166 LEU A O 1
ATOM 1287 N N . GLU A 1 186 ? 11.58400 -17.32000 14.15000 1.000 47.82000 167 GLU A N 1
ATOM 1288 C CA . GLU A 1 186 ? 12.96200 -16.83600 14.24500 1.000 49.07000 167 GLU A CA 1
ATOM 1289 C C . GLU A 1 186 ? 13.00400 -15.31200 14.29400 1.000 46.71000 167 GLU A C 1
ATOM 1290 O O . GLU A 1 186 ? 13.72900 -14.72900 15.10600 1.000 50.23000 167 GLU A O 1
ATOM 1296 N N . LYS A 1 187 ? 12.20300 -14.65300 13.45100 1.000 48.54000 168 LYS A N 1
ATOM 1297 C CA . LYS A 1 187 ? 12.22100 -13.19300 13.35900 1.000 51.77000 168 LYS A CA 1
ATOM 1298 C C . LYS A 1 187 ? 11.83400 -12.52800 14.67700 1.000 50.41000 168 LYS A C 1
ATOM 1299 O O . LYS A 1 187 ? 12.53100 -11.62400 15.14100 1.000 49.88000 168 LYS A O 1
ATOM 1305 N N . VAL A 1 188 ? 10.71100 -12.93900 15.28300 1.000 52.96000 169 VAL A N 1
ATOM 1306 C CA . VAL A 1 188 ? 10.26300 -12.30500 16.52600 1.000 49.86000 169 VAL A CA 1
ATOM 1307 C C . VAL A 1 188 ? 11.33800 -12.43600 17.59600 1.000 49.27000 169 VAL A C 1
ATOM 1308 O O . VAL A 1 188 ? 11.63400 -11.48600 18.32900 1.000 48.55000 169 VAL A O 1
ATOM 1312 N N . LEU A 1 189 ? 11.94300 -13.61900 17.69500 1.000 46.12000 170 LEU A N 1
ATOM 1313 C CA . LEU A 1 189 ? 12.93300 -13.87600 18.74100 1.000 52.01000 170 LEU A CA 1
ATOM 1314 C C . LEU A 1 189 ? 14.22200 -13.08500 18.49400 1.000 52.94000 170 LEU A C 1
ATOM 1315 O O . LEU A 1 189 ? 14.85100 -12.58900 19.43900 1.000 49.07000 170 LEU A O 1
ATOM 1320 N N . ARG A 1 190 ? 14.62300 -12.93600 17.22600 1.000 53.93000 171 ARG A N 1
ATOM 1321 C CA . ARG A 1 190 ? 15.79700 -12.12300 16.92100 1.000 50.99000 171 ARG A CA 1
ATOM 1322 C C . ARG A 1 190 ? 15.58100 -10.67000 17.31600 1.000 48.31000 171 ARG A C 1
ATOM 1323 O O . ARG A 1 190 ? 16.52600 -9.98800 17.71700 1.000 56.61000 171 ARG A O 1
ATOM 1331 N N . GLU A 1 191 ? 14.34300 -10.19300 17.24600 1.000 54.15000 172 GLU A N 1
ATOM 1332 C CA . GLU A 1 191 ? 14.02000 -8.79900 17.52500 1.000 58.17000 172 GLU A CA 1
ATOM 1333 C C . GLU A 1 191 ? 13.59600 -8.52400 18.96800 1.000 52.65000 172 GLU A C 1
ATOM 1334 O O . GLU A 1 191 ? 13.82100 -7.41600 19.46900 1.000 57.25000 172 GLU A O 1
ATOM 1340 N N . HIS A 1 192 ? 12.97700 -9.48400 19.65100 1.000 55.40000 173 HIS A N 1
ATOM 1341 C CA . HIS A 1 192 ? 12.40300 -9.22000 20.96800 1.000 54.76000 173 HIS A CA 1
ATOM 1342 C C . HIS A 1 192 ? 12.69700 -10.30400 21.99200 1.000 55.35000 173 HIS A C 1
ATOM 1343 O O . HIS A 1 192 ? 12.03800 -10.33100 23.03700 1.000 54.93000 173 HIS A O 1
ATOM 1350 N N . ALA A 1 193 ? 13.65400 -11.19400 21.72800 1.000 52.03000 174 ALA A N 1
ATOM 1351 C CA . ALA A 1 193 ? 13.96600 -12.28900 22.64800 1.000 55.75000 174 ALA A CA 1
ATOM 1352 C C . ALA A 1 193 ? 13.90200 -11.83800 24.10600 1.000 53.74000 174 ALA A C 1
ATOM 1353 O O . ALA A 1 193 ? 13.35800 -12.54000 24.96400 1.000 56.53000 174 ALA A O 1
ATOM 1355 N N . ASP A 1 194 ? 14.39800 -10.63900 24.39200 1.000 57.57000 175 ASP A N 1
ATOM 1356 C CA . ASP A 1 194 ? 14.43500 -10.08400 25.77300 1.000 51.33000 175 ASP A CA 1
ATOM 1357 C C . ASP A 1 194 ? 13.06100 -10.00400 26.45800 1.000 53.54000 175 ASP A C 1
ATOM 1358 O O . ASP A 1 194 ? 13.03700 -10.07600 27.69000 1.000 57.13000 175 ASP A O 1
ATOM 1363 N N . HIS A 1 195 ? 11.97400 -9.82300 25.70800 1.000 54.58000 176 HIS A N 1
ATOM 1364 C CA . HIS A 1 195 ? 10.60700 -9.76600 26.29400 1.000 52.42000 176 HIS A CA 1
ATOM 1365 C C . HIS A 1 195 ? 9.73200 -10.88900 25.73600 1.000 50.99000 176 HIS A C 1
ATOM 1366 O O . HIS A 1 195 ? 8.53600 -10.66200 25.57100 1.000 48.21000 176 HIS A O 1
ATOM 1373 N N . VAL A 1 196 ? 10.33100 -12.03100 25.40600 1.000 49.69000 177 VAL A N 1
ATOM 1374 C CA . VAL A 1 196 ? 9.55100 -13.22800 24.97900 1.000 46.05000 177 VAL A CA 1
ATOM 1375 C C . VAL A 1 196 ? 9.57700 -14.19300 26.17500 1.000 47.77000 177 VAL A C 1
ATOM 1376 O O . VAL A 1 196 ? 10.62900 -14.75900 26.40400 1.000 45.60000 177 VAL A O 1
ATOM 1380 N N . PRO A 1 197 ? 8.52600 -14.38300 27.00700 1.000 44.92000 178 PRO A N 1
ATOM 1381 C CA . PRO A 1 197 ? 8.66700 -15.30700 28.14500 1.000 48.09000 178 PRO A CA 1
ATOM 1382 C C . PRO A 1 197 ? 8.55800 -16.77200 27.73900 1.000 44.70000 178 PRO A C 1
ATOM 1383 O O . PRO A 1 197 ? 9.15300 -17.63900 28.38800 1.000 44.59000 178 PRO A O 1
ATOM 1387 N N . PHE A 1 198 ? 7.81200 -17.06800 26.67800 1.000 39.79000 179 PHE A N 1
ATOM 1388 C CA . PHE A 1 198 ? 7.75500 -18.44200 26.19900 1.000 43.00000 179 PHE A CA 1
ATOM 1389 C C . PHE A 1 198 ? 7.08500 -18.46900 24.83700 1.000 41.82000 179 PHE A C 1
ATOM 1390 O O . PHE A 1 198 ? 6.44000 -17.50200 24.41900 1.000 43.58000 179 PHE A O 1
ATOM 1398 N N . ILE A 1 199 ? 7.22600 -19.61200 24.16900 1.000 41.42000 180 ILE A N 1
ATOM 1399 C CA . ILE A 1 199 ? 6.58900 -19.89700 22.88900 1.000 41.40000 180 ILE A CA 1
ATOM 1400 C C . ILE A 1 199 ? 5.44400 -20.87700 23.12700 1.000 43.30000 180 ILE A C 1
ATOM 1401 O O . ILE A 1 199 ? 5.58500 -21.83300 23.90100 1.000 42.89000 180 ILE A O 1
ATOM 1406 N N . ILE A 1 200 ? 4.31000 -20.64300 22.46700 1.000 37.85000 181 ILE A N 1
ATOM 1407 C CA . ILE A 1 200 ? 3.12800 -21.47400 22.63800 1.000 39.28000 181 ILE A CA 1
ATOM 1408 C C . ILE A 1 200 ? 2.73700 -22.08200 21.29700 1.000 41.69000 181 ILE A C 1
ATOM 1409 O O . ILE A 1 200 ? 2.56300 -21.35900 20.31000 1.000 41.28000 181 ILE A O 1
ATOM 1414 N N . VAL A 1 201 ? 2.59300 -23.40800 21.26700 1.000 37.33000 182 VAL A N 1
ATOM 1415 C CA . VAL A 1 201 ? 2.14100 -24.14200 20.09000 1.000 36.91000 182 VAL A CA 1
ATOM 1416 C C . VAL A 1 201 ? 0.82100 -24.80600 20.43700 1.000 39.50000 182 VAL A C 1
ATOM 1417 O O . VAL A 1 201 ? 0.74300 -25.57000 21.40800 1.000 41.09000 182 VAL A O 1
ATOM 1421 N N . THR A 1 202 ? -0.20300 -24.52500 19.64900 1.000 37.65000 183 THR A N 1
ATOM 1422 C CA . THR A 1 202 ? -1.53100 -25.09100 19.84000 1.000 37.78000 183 THR A CA 1
ATOM 1423 C C . THR A 1 202 ? -1.71300 -26.27700 18.89500 1.000 38.57000 183 THR A C 1
ATOM 1424 O O . THR A 1 202 ? -1.57700 -26.12300 17.67600 1.000 40.36000 183 THR A O 1
ATOM 1428 N N . ILE A 1 203 ? -2.03600 -27.44700 19.45900 1.000 37.58000 184 ILE A N 1
ATOM 1429 C CA . ILE A 1 203 ? -2.13400 -28.71600 18.73600 1.000 35.34000 184 ILE A CA 1
ATOM 1430 C C . ILE A 1 203 ? -3.46200 -29.37000 19.08600 1.000 36.14000 184 ILE A C 1
ATOM 1431 O O . ILE A 1 203 ? -3.80800 -29.45500 20.26700 1.000 35.05000 184 ILE A O 1
ATOM 1436 N N . THR A 1 204 ? -4.24100 -29.77200 18.08100 1.000 37.46000 185 THR A N 1
ATOM 1437 C CA . THR A 1 204 ? -4.22400 -29.19500 16.74100 1.000 38.69000 185 THR A CA 1
ATOM 1438 C C . THR A 1 204 ? -4.42100 -27.68100 16.80700 1.000 43.60000 185 THR A C 1
ATOM 1439 O O . THR A 1 204 ? -4.76100 -27.13600 17.86600 1.000 36.56000 185 THR A O 1
ATOM 1443 N N . ASN A 1 205 ? -4.23900 -27.01400 15.66800 1.000 38.50000 186 ASN A N 1
ATOM 1444 C CA . ASN A 1 205 ? -4.42100 -25.56800 15.56200 1.000 37.61000 186 ASN A CA 1
ATOM 1445 C C . ASN A 1 205 ? -5.90600 -25.27400 15.42300 1.000 40.16000 186 ASN A C 1
ATOM 1446 O O . ASN A 1 205 ? -6.48100 -25.39100 14.33200 1.000 38.66000 186 ASN A O 1
ATOM 1451 N N . ASN A 1 206 ? -6.53300 -24.88900 16.54100 1.000 36.06000 187 ASN A N 1
ATOM 1452 C CA . ASN A 1 206 ? -7.98600 -24.77900 16.57200 1.000 36.77000 187 ASN A CA 1
ATOM 1453 C C . ASN A 1 206 ? -8.46600 -23.67800 15.63000 1.000 37.51000 187 ASN A C 1
ATOM 1454 O O . ASN A 1 206 ? -9.29700 -23.91500 14.74600 1.000 39.43000 187 ASN A O 1
ATOM 1459 N N . THR A 1 207 ? -7.95200 -22.45800 15.80000 1.000 38.54000 188 THR A N 1
ATOM 1460 C CA . THR A 1 207 ? -8.55800 -21.32100 15.11600 1.000 43.86000 188 THR A CA 1
ATOM 1461 C C . THR A 1 207 ? -8.20800 -21.26700 13.62800 1.000 43.23000 188 THR A C 1
ATOM 1462 O O . THR A 1 207 ? -8.92800 -20.60200 12.87100 1.000 44.32000 188 THR A O 1
ATOM 1466 N N . ALA A 1 208 ? -7.13600 -21.94800 13.19600 1.000 40.01000 189 ALA A N 1
ATOM 1467 C CA . ALA A 1 208 ? -6.85400 -22.15600 11.77700 1.000 43.05000 189 ALA A CA 1
ATOM 1468 C C . ALA A 1 208 ? -7.70000 -23.27200 11.16300 1.000 41.72000 189 ALA A C 1
ATOM 1469 O O . ALA A 1 208 ? -7.41700 -23.70300 10.03700 1.000 45.87000 189 ALA A O 1
ATOM 1471 N N . GLY A 1 209 ? -8.71600 -23.75400 11.87100 1.000 37.93000 190 GLY A N 1
ATOM 1472 C CA . GLY A 1 209 ? -9.62600 -24.74300 11.34600 1.000 36.57000 190 GLY A CA 1
ATOM 1473 C C . GLY A 1 209 ? -9.38900 -26.16300 11.81400 1.000 38.63000 190 GLY A C 1
ATOM 1474 O O . GLY A 1 209 ? -9.71700 -27.09900 11.07400 1.000 38.90000 190 GLY A O 1
ATOM 1475 N N . GLY A 1 210 ? -8.85400 -26.35200 13.01900 1.000 42.29000 191 GLY A N 1
ATOM 1476 C CA . GLY A 1 210 ? -8.54000 -27.67400 13.54400 1.000 39.84000 191 GLY A CA 1
ATOM 1477 C C . GLY A 1 210 ? -7.48100 -28.42200 12.76300 1.000 39.14000 191 GLY A C 1
ATOM 1478 O O . GLY A 1 210 ? -7.57700 -29.65000 12.62600 1.000 36.69000 191 GLY A O 1
ATOM 1479 N N . GLN A 1 211 ? -6.44200 -27.72200 12.29300 1.000 36.80000 192 GLN A N 1
ATOM 1480 C CA . GLN A 1 211 ? -5.41700 -28.26100 11.40000 1.000 39.26000 192 GLN A CA 1
ATOM 1481 C C . GLN A 1 211 ? -4.17800 -28.71400 12.17300 1.000 36.45000 192 GLN A C 1
ATOM 1482 O O . GLN A 1 211 ? -3.70900 -28.00800 13.07500 1.000 37.27000 192 GLN A O 1
ATOM 1488 N N . PRO A 1 212 ? -3.63100 -29.87900 11.83400 1.000 35.13000 193 PRO A N 1
ATOM 1489 C CA . PRO A 1 212 ? -2.56700 -30.47300 12.64600 1.000 34.54000 193 PRO A CA 1
ATOM 1490 C C . PRO A 1 212 ? -1.21000 -29.80200 12.47600 1.000 39.39000 193 PRO A C 1
ATOM 1491 O O . PRO A 1 212 ? -0.94200 -29.04100 11.54100 1.000 43.02000 193 PRO A O 1
ATOM 1495 N N . VAL A 1 213 ? -0.34500 -30.11300 13.43000 1.000 38.88000 194 VAL A N 1
ATOM 1496 C CA . VAL A 1 213 ? 1.03500 -29.65800 13.48300 1.000 38.74000 194 VAL A CA 1
ATOM 1497 C C . VAL A 1 213 ? 1.88800 -30.90400 13.40400 1.000 41.18000 194 VAL A C 1
ATOM 1498 O O . VAL A 1 213 ? 1.58400 -31.90700 14.06300 1.000 37.22000 194 VAL A O 1
ATOM 1502 N N . SER A 1 214 ? 2.93300 -30.85000 12.58600 1.000 40.28000 195 SER A N 1
ATOM 1503 C CA . SER A 1 214 ? 3.74300 -32.02400 12.30900 1.000 39.40000 195 SER A CA 1
ATOM 1504 C C . SER A 1 214 ? 4.80000 -32.21600 13.38700 1.000 39.04000 195 SER A C 1
ATOM 1505 O O . SER A 1 214 ? 5.22500 -31.26500 14.05200 1.000 40.88000 195 SER A O 1
ATOM 1508 N N . MET A 1 215 ? 5.23000 -33.46700 13.56100 1.000 40.20000 196 MET A N 1
ATOM 1509 C CA . MET A 1 215 ? 6.32900 -33.71800 14.48700 1.000 41.06000 196 MET A CA 1
ATOM 1510 C C . MET A 1 215 ? 7.57300 -32.95400 14.05000 1.000 43.50000 196 MET A C 1
ATOM 1511 O O . MET A 1 215 ? 8.28600 -32.37700 14.88100 1.000 43.00000 196 MET A O 1
ATOM 1516 N N . GLN A 1 216 ? 7.84300 -32.93600 12.73900 1.000 43.71000 197 GLN A N 1
ATOM 1517 C CA . GLN A 1 216 ? 8.94600 -32.14200 12.20500 1.000 43.07000 197 GLN A CA 1
ATOM 1518 C C . GLN A 1 216 ? 8.85700 -30.70000 12.68100 1.000 40.13000 197 GLN A C 1
ATOM 1519 O O . GLN A 1 216 ? 9.85000 -30.11200 13.12500 1.000 39.62000 197 GLN A O 1
ATOM 1525 N N . ASN A 1 217 ? 7.66600 -30.11100 12.58100 1.000 39.29000 198 ASN A N 1
ATOM 1526 C CA . ASN A 1 217 ? 7.47600 -28.72500 13.00200 1.000 41.74000 198 ASN A CA 1
ATOM 1527 C C . ASN A 1 217 ? 7.64700 -28.56600 14.51000 1.000 44.17000 198 ASN A C 1
ATOM 1528 O O . ASN A 1 217 ? 8.13900 -27.53000 14.97300 1.000 42.35000 198 ASN A O 1
ATOM 1533 N N . LEU A 1 218 ? 7.27200 -29.57700 15.30100 1.000 41.11000 199 LEU A N 1
ATOM 1534 C CA . LEU A 1 218 ? 7.52700 -29.46500 16.73300 1.000 43.10000 199 LEU A CA 1
ATOM 1535 C C . LEU A 1 218 ? 9.02000 -29.48500 17.02000 1.000 40.92000 199 LEU A C 1
ATOM 1536 O O . LEU A 1 218 ? 9.49400 -28.79200 17.92700 1.000 42.21000 199 LEU A O 1
ATOM 1541 N N . ARG A 1 219 ? 9.78700 -30.26600 16.25600 1.000 45.13000 200 ARG A N 1
ATOM 1542 C CA . ARG A 1 219 ? 11.23500 -30.19900 16.41700 1.000 44.00000 200 ARG A CA 1
ATOM 1543 C C . ARG A 1 219 ? 11.78400 -28.86700 15.92100 1.000 43.10000 200 ARG A C 1
ATOM 1544 O O . ARG A 1 219 ? 12.68900 -28.30000 16.54100 1.000 44.32000 200 ARG A O 1
ATOM 1552 N N . GLU A 1 220 ? 11.26000 -28.34900 14.80300 1.000 44.14000 201 GLU A N 1
ATOM 1553 C CA . GLU A 1 220 ? 11.69700 -27.03700 14.33600 1.000 44.49000 201 GLU A CA 1
ATOM 1554 C C . GLU A 1 220 ? 11.55000 -26.00300 15.44100 1.000 45.82000 201 GLU A C 1
ATOM 1555 O O . GLU A 1 220 ? 12.49800 -25.27800 15.76200 1.000 47.08000 201 GLU A O 1
ATOM 1561 N N . VAL A 1 221 ? 10.36800 -25.95200 16.06100 1.000 44.08000 202 VAL A N 1
ATOM 1562 C CA . VAL A 1 221 ? 10.12100 -25.00700 17.14500 1.000 43.27000 202 VAL A CA 1
ATOM 1563 C C . VAL A 1 221 ? 11.09400 -25.24600 18.28500 1.000 43.02000 202 VAL A C 1
ATOM 1564 O O . VAL A 1 221 ? 11.69500 -24.30300 18.81500 1.000 44.57000 202 VAL A O 1
ATOM 1568 N N . ARG A 1 222 ? 11.28800 -26.51300 18.66200 1.000 43.69000 203 ARG A N 1
ATOM 1569 C CA . ARG A 1 222 ? 12.19800 -26.83000 19.76100 1.000 46.76000 203 ARG A CA 1
ATOM 1570 C C . ARG A 1 222 ? 13.61300 -26.34600 19.46600 1.000 47.73000 203 ARG A C 1
ATOM 1571 O O . ARG A 1 222 ? 14.31400 -25.85700 20.36300 1.000 46.28000 203 ARG A O 1
ATOM 1579 N N . THR A 1 223 ? 14.06600 -26.49700 18.22000 1.000 43.79000 204 THR A N 1
ATOM 1580 C CA . THR A 1 223 ? 15.44100 -26.11200 17.92700 1.000 44.09000 204 THR A CA 1
ATOM 1581 C C . THR A 1 223 ? 15.61600 -24.59400 18.00000 1.000 47.63000 204 THR A C 1
ATOM 1582 O O . THR A 1 223 ? 16.61500 -24.10900 18.54500 1.000 48.81000 204 THR A O 1
ATOM 1586 N N . ILE A 1 224 ? 14.63600 -23.82600 17.50900 1.000 48.62000 205 ILE A N 1
ATOM 1587 C CA . ILE A 1 224 ? 14.71400 -22.36400 17.59200 1.000 49.44000 205 ILE A CA 1
ATOM 1588 C C . ILE A 1 224 ? 14.59900 -21.89300 19.04100 1.000 51.99000 205 ILE A C 1
ATOM 1589 O O . ILE A 1 224 ? 15.36500 -21.03400 19.50200 1.000 48.51000 205 ILE A O 1
ATOM 1594 N N . ALA A 1 225 ? 13.63300 -22.44300 19.78200 1.000 52.61000 206 ALA A N 1
ATOM 1595 C CA . ALA A 1 225 ? 13.51700 -22.09800 21.19500 1.000 48.40000 206 ALA A CA 1
ATOM 1596 C C . ALA A 1 225 ? 14.81300 -22.39100 21.93000 1.000 51.45000 206 ALA A C 1
ATOM 1597 O O . ALA A 1 225 ? 15.20500 -21.64300 22.83300 1.000 50.18000 206 ALA A O 1
ATOM 1599 N N . ASP A 1 226 ? 15.49200 -23.48000 21.55700 1.000 51.40000 207 ASP A N 1
ATOM 1600 C CA . ASP A 1 226 ? 16.74700 -23.83800 22.21300 1.000 51.81000 207 ASP A CA 1
ATOM 1601 C C . ASP A 1 226 ? 17.84500 -22.83100 21.89900 1.000 53.29000 207 ASP A C 1
ATOM 1602 O O . ASP A 1 226 ? 18.68500 -22.52900 22.75700 1.000 54.68000 207 ASP A O 1
ATOM 1607 N N . LYS A 1 227 ? 17.86800 -22.31700 20.66500 1.000 55.19000 208 LYS A N 1
ATOM 1608 C CA . LYS A 1 227 ? 18.87400 -21.32400 20.30300 1.000 53.12000 208 LYS A CA 1
ATOM 1609 C C . LYS A 1 227 ? 18.73900 -20.08000 21.17200 1.000 53.43000 208 LYS A C 1
ATOM 1610 O O . LYS A 1 227 ? 19.74200 -19.49800 21.59600 1.000 51.42000 208 LYS A O 1
ATOM 1616 N N . TYR A 1 228 ? 17.50700 -19.67500 21.47100 1.000 52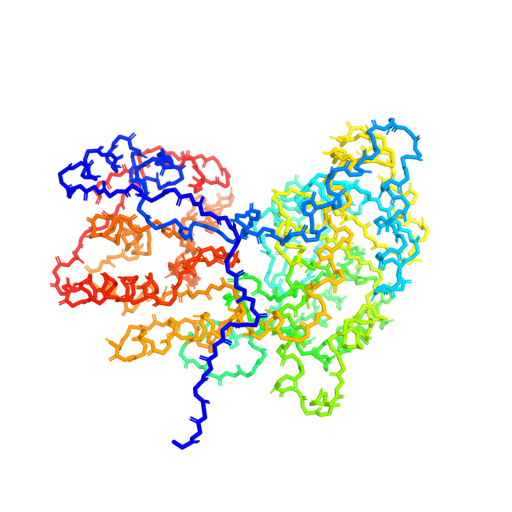.77000 209 TYR A N 1
ATOM 1617 C CA . TYR A 1 228 ? 17.24500 -18.49400 22.27900 1.000 51.70000 209 TYR A CA 1
ATOM 1618 C C . TYR A 1 228 ? 16.96900 -18.82500 23.74000 1.000 53.80000 209 TYR A C 1
ATOM 1619 O O . TYR A 1 228 ? 16.60800 -17.92600 24.51000 1.000 52.61000 209 TYR A O 1
ATOM 1628 N N . ASN A 1 229 ? 17.15600 -20.08500 24.13800 1.000 53.05000 210 ASN A N 1
ATOM 1629 C CA . ASN A 1 229 ? 16.99200 -20.51800 25.52300 1.000 51.23000 210 ASN A CA 1
ATOM 1630 C C . ASN A 1 229 ? 15.61200 -20.13500 26.05600 1.000 48.61000 210 ASN A C 1
ATOM 1631 O O . ASN A 1 229 ? 15.47000 -19.52500 27.11200 1.000 53.36000 210 ASN A O 1
ATOM 1636 N N . LYS A 1 230 ? 14.59000 -20.49000 25.30700 1.000 50.83000 211 LYS A N 1
ATOM 1637 C CA . LYS A 1 230 ? 13.22100 -20.20600 25.69300 1.000 49.86000 211 LYS A CA 1
ATOM 1638 C C . LYS A 1 230 ? 12.46100 -21.50200 25.94800 1.000 49.46000 211 LYS A C 1
ATOM 1639 O O . LYS A 1 230 ? 12.76200 -22.53300 25.33600 1.000 46.89000 211 LYS A O 1
ATOM 1645 N N . PRO A 1 231 ? 11.48100 -21.48700 26.85300 1.000 47.26000 212 PRO A N 1
ATOM 1646 C CA . PRO A 1 231 ? 10.62800 -22.66300 27.05700 1.000 42.53000 212 PRO A CA 1
ATOM 1647 C C . PRO A 1 231 ? 9.45700 -22.69400 26.09000 1.000 40.37000 212 PRO A C 1
ATOM 1648 O O . PRO A 1 231 ? 9.00700 -21.66900 25.58100 1.000 42.25000 212 PRO A O 1
ATOM 1652 N N . VAL A 1 232 ? 8.94900 -23.90000 25.85000 1.000 39.80000 213 VAL A N 1
ATOM 1653 C CA . VAL A 1 232 ? 7.85400 -24.12300 24.91300 1.000 39.06000 213 VAL A CA 1
ATOM 1654 C C . VAL A 1 232 ? 6.65500 -24.67700 25.67100 1.000 42.72000 213 VAL A C 1
ATOM 1655 O O . VAL A 1 232 ? 6.79200 -25.61000 26.46900 1.000 44.47000 213 VAL A O 1
ATOM 1659 N N . LEU A 1 233 ? 5.48000 -24.10700 25.41200 1.000 40.73000 214 LEU A N 1
ATOM 1660 C CA . LEU A 1 233 ? 4.23000 -24.54300 26.02100 1.000 40.36000 214 LEU A CA 1
ATOM 1661 C C . LEU A 1 233 ? 3.28700 -25.03600 24.93300 1.000 38.74000 214 LEU A C 1
ATOM 1662 O O . LEU A 1 233 ? 3.09300 -24.35400 23.92400 1.000 41.78000 214 LEU A O 1
ATOM 1667 N N . PHE A 1 234 ? 2.68600 -26.20100 25.13700 1.000 35.01000 215 PHE A N 1
ATOM 1668 C CA . PHE A 1 234 ? 1.70500 -26.72600 24.19900 1.000 39.49000 215 PHE A CA 1
ATOM 1669 C C . PHE A 1 234 ? 0.30900 -26.48700 24.77000 1.000 40.90000 215 PHE A C 1
ATOM 1670 O O . PHE A 1 234 ? -0.00500 -26.97600 25.86300 1.000 38.27000 215 PHE A O 1
ATOM 1678 N N . ASP A 1 235 ? -0.51600 -25.72400 24.04900 1.000 37.18000 216 ASP A N 1
ATOM 1679 C CA . ASP A 1 235 ? -1.95400 -25.74000 24.29100 1.000 37.95000 216 ASP A CA 1
ATOM 1680 C C . ASP A 1 235 ? -2.49700 -27.05300 23.74500 1.000 37.16000 216 ASP A C 1
ATOM 1681 O O . ASP A 1 235 ? -2.57700 -27.23500 22.52600 1.000 35.79000 216 ASP A O 1
ATOM 1686 N N . SER A 1 236 ? -2.90900 -27.95400 24.63200 1.000 34.97000 217 SER A N 1
ATOM 1687 C CA . SER A 1 236 ? -2.97900 -29.36800 24.28500 1.000 35.47000 217 SER A CA 1
ATOM 1688 C C . SER A 1 236 ? -4.39700 -29.90700 24.23200 1.000 33.28000 217 SER A C 1
ATOM 1689 O O . SER A 1 236 ? -4.57700 -31.12500 24.20000 1.000 35.28000 217 SER A O 1
ATOM 1692 N N . ALA A 1 237 ? -5.40500 -29.03200 24.22300 1.000 33.21000 218 ALA A N 1
ATOM 1693 C CA . ALA A 1 237 ? -6.80400 -29.44200 24.19200 1.000 32.22000 218 ALA A CA 1
ATOM 1694 C C . ALA A 1 237 ? -7.08900 -30.56200 23.18900 1.000 34.47000 218 ALA A C 1
ATOM 1695 O O . ALA A 1 237 ? -7.89500 -31.45300 23.47600 1.000 35.63000 218 ALA A O 1
ATOM 1697 N N . ARG A 1 238 ? -6.48000 -30.52800 21.99700 1.000 33.59000 219 ARG A N 1
ATOM 1698 C CA . ARG A 1 238 ? -6.73100 -31.60200 21.03100 1.000 30.95000 219 ARG A CA 1
ATOM 1699 C C . ARG A 1 238 ? -5.43100 -32.29100 20.60000 1.000 36.27000 219 ARG A C 1
ATOM 1700 O O . ARG A 1 238 ? -5.22500 -32.60700 19.41400 1.000 33.17000 219 ARG A O 1
ATOM 1708 N N . PHE A 1 239 ? -4.54800 -32.58000 21.56500 1.000 35.89000 220 PHE A N 1
ATOM 1709 C CA . PHE A 1 239 ? -3.27900 -33.22900 21.23200 1.000 36.76000 220 PHE A CA 1
ATOM 1710 C C . PHE A 1 239 ? -3.49100 -34.63200 20.69100 1.000 37.06000 220 PHE A C 1
ATOM 1711 O O . PHE A 1 239 ? -2.64600 -35.13700 19.94400 1.000 38.00000 220 PHE A O 1
ATOM 1719 N N . ALA A 1 240 ? -4.58600 -35.28600 21.07400 1.000 35.64000 221 ALA A N 1
ATOM 1720 C CA . ALA A 1 240 ? -4.82100 -36.64700 20.61100 1.000 39.98000 221 ALA A CA 1
ATOM 1721 C C . ALA A 1 240 ? -5.21700 -36.65600 19.14200 1.000 39.38000 221 ALA A C 1
ATOM 1722 O O . ALA A 1 240 ? -4.71500 -37.46800 18.35500 1.000 37.94000 221 ALA A O 1
ATOM 1724 N N . GLU A 1 241 ? -6.12800 -35.76700 18.75400 1.000 37.60000 222 GLU A N 1
ATOM 1725 C CA . GLU A 1 241 ? -6.39600 -35.59500 17.33600 1.000 35.55000 222 GLU A CA 1
ATOM 1726 C C . GLU A 1 241 ? -5.10800 -35.27400 16.58100 1.000 37.53000 222 GLU A C 1
ATOM 1727 O O . GLU A 1 241 ? -4.87900 -35.78700 15.47900 1.000 36.86000 222 GLU A O 1
ATOM 1733 N N . ASN A 1 242 ? -4.21800 -34.48500 17.18200 1.000 39.17000 223 ASN A N 1
ATOM 1734 C CA . ASN A 1 242 ? -2.98400 -34.15400 16.48400 1.000 39.77000 223 ASN A CA 1
ATOM 1735 C C . ASN A 1 242 ? -2.13400 -35.40300 16.27800 1.000 38.67000 223 ASN A C 1
ATOM 1736 O O . ASN A 1 242 ? -1.60200 -35.63500 15.18500 1.000 38.33000 223 ASN A O 1
ATOM 1741 N N . ALA A 1 243 ? -2.03200 -36.24800 17.31200 1.000 40.80000 224 ALA A N 1
ATOM 1742 C CA . ALA A 1 243 ? -1.23600 -37.46500 17.18800 1.000 40.68000 224 ALA A CA 1
ATOM 1743 C C . ALA A 1 243 ? -1.79400 -38.38700 16.10800 1.000 40.87000 224 ALA A C 1
ATOM 1744 O O . ALA A 1 243 ? -1.03300 -39.04600 15.39800 1.000 36.96000 224 ALA A O 1
ATOM 1746 N N . TYR A 1 244 ? -3.12400 -38.44100 15.96700 1.000 36.02000 225 TYR A N 1
ATOM 1747 C CA . TYR A 1 244 ? -3.72300 -39.22800 14.90000 1.000 34.90000 225 TYR A CA 1
ATOM 1748 C C . TYR A 1 244 ? -3.28800 -38.71900 13.52700 1.000 39.24000 225 TYR A C 1
ATOM 1749 O O . TYR A 1 244 ? -3.02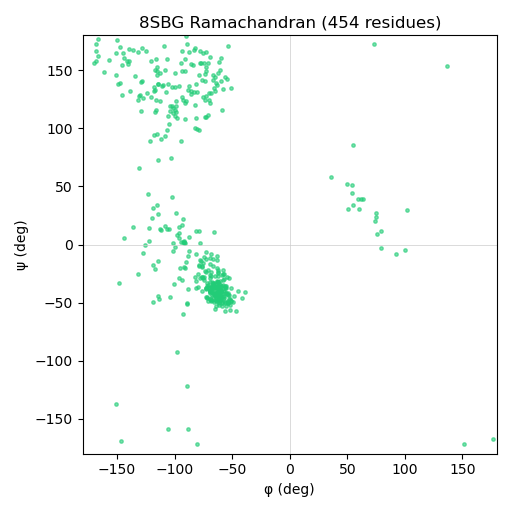200 -39.51200 12.61800 1.000 36.79000 225 TYR A O 1
ATOM 1758 N N . PHE A 1 245 ? -3.21400 -37.39600 13.36000 1.000 36.41000 226 PHE A N 1
ATOM 1759 C CA . PHE A 1 245 ? -2.84900 -36.85500 12.05800 1.000 38.61000 226 PHE A CA 1
ATOM 1760 C C . PHE A 1 245 ? -1.38000 -37.09800 11.75600 1.000 39.12000 226 PHE A C 1
ATOM 1761 O O . PHE A 1 245 ? -1.02600 -37.37200 10.60100 1.000 38.79000 226 PHE A O 1
ATOM 1769 N N . ILE A 1 246 ? -0.52400 -37.04800 12.77700 1.000 39.91000 227 ILE A N 1
ATOM 1770 C CA . ILE A 1 246 ? 0.86800 -37.42200 12.57700 1.000 38.83000 227 ILE A CA 1
ATOM 1771 C C . ILE A 1 246 ? 0.97100 -38.88500 12.15600 1.000 46.56000 227 ILE A C 1
ATOM 1772 O O . ILE A 1 246 ? 1.63300 -39.21200 11.16200 1.000 43.75000 227 ILE A O 1
ATOM 1777 N N . LYS A 1 247 ? 0.28100 -39.78600 12.86700 1.000 43.76000 228 LYS A N 1
ATOM 1778 C CA . LYS A 1 247 ? 0.30800 -41.19700 12.48100 1.000 41.35000 228 LYS A CA 1
ATOM 1779 C C . LYS A 1 247 ? -0.15100 -41.40700 11.03500 1.000 42.10000 228 LYS A C 1
ATOM 1780 O O . LYS A 1 247 ? 0.38100 -42.27100 10.33400 1.000 44.67000 228 LYS A O 1
ATOM 1786 N N . MET A 1 248 ? -1.14800 -40.65300 10.57700 1.000 40.15000 229 MET A N 1
ATOM 1787 C CA . MET A 1 248 ? -1.75100 -40.91800 9.27500 1.000 41.14000 229 MET A CA 1
ATOM 1788 C C . MET A 1 248 ? -1.09500 -40.16800 8.11700 1.000 41.91000 229 MET A C 1
ATOM 1789 O O . MET A 1 248 ? -1.32600 -40.53600 6.96100 1.000 43.48000 229 MET A O 1
ATOM 1794 N N . ARG A 1 249 ? -0.28700 -39.14300 8.38600 1.000 42.62000 230 ARG A N 1
ATOM 1795 C CA . ARG A 1 249 ? 0.16400 -38.26300 7.31800 1.000 44.54000 230 ARG A CA 1
ATOM 1796 C C . ARG A 1 249 ? 1.66400 -38.01200 7.34000 1.000 45.02000 230 ARG A C 1
ATOM 1797 O O . ARG A 1 249 ? 2.23400 -37.67500 6.30100 1.000 49.35000 230 ARG A O 1
ATOM 1805 N N . GLU A 1 250 ? 2.31500 -38.13000 8.49200 1.000 44.09000 231 GLU A N 1
ATOM 1806 C CA . GLU A 1 250 ? 3.75000 -37.87300 8.57700 1.000 50.49000 231 GLU A CA 1
ATOM 1807 C C . GLU A 1 250 ? 4.52200 -39.16200 8.31800 1.000 53.36000 231 GLU A C 1
ATOM 1808 O O . GLU A 1 250 ? 4.32200 -40.16700 9.01300 1.000 48.01000 231 GLU A O 1
ATOM 1814 N N . ASN A 1 251 ? 5.40600 -39.12500 7.32000 1.000 53.62000 232 ASN A N 1
ATOM 1815 C CA . ASN A 1 251 ? 6.18700 -40.30200 6.96100 1.000 52.53000 232 ASN A CA 1
ATOM 1816 C C . ASN A 1 251 ? 7.13200 -40.65100 8.10300 1.000 52.68000 232 ASN A C 1
ATOM 1817 O O . ASN A 1 251 ? 7.76000 -39.76700 8.69700 1.000 57.12000 232 ASN A O 1
ATOM 1822 N N . GLY A 1 252 ? 7.19700 -41.93900 8.44300 1.000 50.76000 233 GLY A N 1
ATOM 1823 C CA . GLY A 1 252 ? 7.97600 -42.40200 9.56800 1.000 47.19000 233 GLY A CA 1
ATOM 1824 C C . GLY A 1 252 ? 7.17000 -42.67000 10.82500 1.000 49.44000 233 GLY A C 1
ATOM 1825 O O . GLY A 1 252 ? 7.73900 -43.15000 11.81300 1.000 48.36000 233 GLY A O 1
ATOM 1826 N N . TYR A 1 253 ? 5.86900 -42.37800 10.82100 1.000 46.74000 234 TYR A N 1
ATOM 1827 C CA . TYR A 1 253 ? 5.02900 -42.60900 11.99200 1.000 51.88000 234 TYR A CA 1
ATOM 1828 C C . TYR A 1 253 ? 3.85600 -43.53300 11.71500 1.000 49.12000 234 TYR A C 1
ATOM 1829 O O . TYR A 1 253 ? 3.05100 -43.77500 12.62000 1.000 47.85000 234 TYR A O 1
ATOM 1838 N N . GLN A 1 254 ? 3.74900 -44.07400 10.50200 1.000 48.00000 235 GLN A N 1
ATOM 1839 C CA . GLN A 1 254 ? 2.64100 -44.96400 10.17100 1.000 48.05000 235 GLN A CA 1
ATOM 1840 C C . GLN A 1 254 ? 2.48800 -46.11500 11.15900 1.000 50.38000 235 GLN A C 1
ATOM 1841 O O . GLN A 1 254 ? 1.37900 -46.62700 11.33500 1.000 50.20000 235 GLN A O 1
ATOM 1847 N N . GLN A 1 255 ? 3.57000 -46.56200 11.79500 1.000 47.87000 236 GLN A N 1
ATOM 1848 C CA . GLN A 1 255 ? 3.49100 -47.77200 12.60800 1.000 51.56000 236 GLN A CA 1
ATOM 1849 C C . GLN A 1 255 ? 3.64900 -47.52000 14.10200 1.000 53.11000 236 GLN A C 1
ATOM 1850 O O . GLN A 1 255 ? 3.80400 -48.47800 14.86600 1.000 52.10000 236 GLN A O 1
ATOM 1856 N N . LYS A 1 256 ? 3.59000 -46.27100 14.53800 1.000 47.06000 237 LYS A N 1
ATOM 1857 C CA . LYS A 1 256 ? 3.71500 -45.92600 15.94300 1.000 46.48000 237 LYS A CA 1
ATOM 1858 C C . LYS A 1 256 ? 2.32500 -45.84600 16.56400 1.000 44.46000 237 LYS A C 1
ATOM 1859 O O . LYS A 1 256 ? 1.34600 -45.52600 15.88600 1.000 47.21000 237 LYS A O 1
ATOM 1865 N N . SER A 1 257 ? 2.24000 -46.16100 17.85000 1.000 45.09000 238 SER A N 1
ATOM 1866 C CA . SER A 1 257 ? 0.97700 -46.02100 18.56200 1.000 45.49000 238 SER A CA 1
ATOM 1867 C C . SER A 1 257 ? 0.70100 -44.55900 18.89700 1.000 40.86000 238 SER A C 1
ATOM 1868 O O . SER A 1 257 ? 1.61100 -43.72900 18.98400 1.000 42.25000 238 SER A O 1
ATOM 1871 N N . ILE A 1 258 ? -0.58600 -44.25200 19.07400 1.000 41.86000 239 ILE A N 1
ATOM 1872 C CA . ILE A 1 258 ? -0.98000 -42.92700 19.54700 1.000 39.85000 239 ILE A CA 1
ATOM 1873 C C . ILE A 1 258 ? -0.23500 -42.58000 20.82900 1.000 37.81000 239 ILE A C 1
ATOM 1874 O O . ILE A 1 258 ? 0.28400 -41.46800 20.98900 1.000 37.85000 239 ILE A O 1
ATOM 1879 N N . LYS A 1 259 ? -0.13500 -43.53600 21.75000 1.000 40.75000 240 LYS A N 1
ATOM 1880 C CA . LYS A 1 259 ? 0.56700 -43.28400 23.00200 1.000 38.54000 240 LYS A CA 1
ATOM 1881 C C . LYS A 1 259 ? 2.04600 -43.01100 22.75200 1.000 37.76000 240 LYS A C 1
ATOM 1882 O O . LYS A 1 259 ? 2.65200 -42.15600 23.41000 1.000 35.80000 240 LYS A O 1
ATOM 1888 N N . GLU A 1 260 ? 2.63500 -43.71700 21.78600 1.000 42.46000 241 GLU A N 1
ATOM 1889 C CA . GLU A 1 260 ? 4.00800 -43.43900 21.37800 1.000 44.20000 241 GLU A CA 1
ATOM 1890 C C . GLU A 1 260 ? 4.14100 -42.03400 20.80900 1.000 37.66000 241 GLU A C 1
ATOM 1891 O O . GLU A 1 260 ? 5.03200 -41.27500 21.20200 1.000 40.20000 241 GLU A O 1
ATOM 1897 N N . ILE A 1 261 ? 3.26600 -41.67000 19.87200 1.000 38.52000 242 ILE A N 1
ATOM 1898 C CA . ILE A 1 261 ? 3.38400 -40.35300 19.25700 1.000 41.76000 242 ILE A CA 1
ATOM 1899 C C . ILE A 1 261 ? 3.13100 -39.26600 20.29100 1.000 41.37000 242 ILE A C 1
ATOM 1900 O O . ILE A 1 261 ? 3.78300 -38.21300 20.28100 1.000 40.48000 242 ILE A O 1
ATOM 1905 N N . THR A 1 262 ? 2.19600 -39.51500 21.22200 1.000 41.42000 243 THR A N 1
ATOM 1906 C CA . THR A 1 262 ? 1.89100 -38.53400 22.25700 1.000 31.55000 243 THR A CA 1
ATOM 1907 C C . THR A 1 262 ? 3.13400 -38.21000 23.07500 1.000 35.98000 243 THR A C 1
ATOM 1908 O O . THR A 1 262 ? 3.48500 -37.04200 23.26600 1.000 38.72000 243 THR A O 1
ATOM 1912 N N . ARG A 1 263 ? 3.83500 -39.23400 23.54500 1.000 36.28000 244 ARG A N 1
ATOM 1913 C CA . ARG A 1 263 ? 5.02400 -38.99500 24.35700 1.000 38.45000 244 ARG A CA 1
ATOM 1914 C C . ARG A 1 263 ? 6.12500 -38.28400 23.56700 1.000 40.85000 244 ARG A C 1
ATOM 1915 O O . ARG A 1 263 ? 6.79900 -37.38700 24.09700 1.000 40.83000 244 ARG A O 1
ATOM 1923 N N . GLU A 1 264 ? 6.34200 -38.68700 22.30900 1.000 39.51000 245 GLU A N 1
ATOM 1924 C CA . GLU A 1 264 ? 7.34500 -38.02200 21.48000 1.000 40.23000 245 GLU A CA 1
ATOM 1925 C C . GLU A 1 264 ? 7.06900 -36.52400 21.37600 1.000 39.86000 245 GLU A C 1
ATOM 1926 O O . GLU A 1 264 ? 7.96400 -35.70200 21.58800 1.000 38.10000 245 GLU A O 1
ATOM 1932 N N . MET A 1 265 ? 5.82300 -36.16400 21.04500 1.000 41.92000 246 MET A N 1
ATOM 1933 C CA . MET A 1 265 ? 5.31900 -34.79100 21.03100 1.000 40.44000 246 MET A CA 1
ATOM 1934 C C . MET A 1 265 ? 5.70900 -34.02200 22.30000 1.000 40.86000 246 MET A C 1
ATOM 1935 O O . MET A 1 265 ? 6.35300 -32.96700 22.22800 1.000 40.76000 246 MET A O 1
ATOM 1940 N N . PHE A 1 266 ? 5.32400 -34.53400 23.48800 1.000 37.49000 247 PHE A N 1
ATOM 1941 C CA . PHE A 1 266 ? 5.53700 -33.76700 24.72100 1.000 37.88000 247 PHE A CA 1
ATOM 1942 C C . PHE A 1 266 ? 6.98100 -33.78100 25.20300 1.000 41.11000 247 PHE A C 1
ATOM 1943 O O . PHE A 1 266 ? 7.35800 -32.90400 25.98700 1.000 40.75000 247 PHE A O 1
ATOM 1951 N N . ASP A 1 267 ? 7.80500 -34.73200 24.75000 1.000 42.08000 248 ASP A N 1
ATOM 1952 C CA . ASP A 1 267 ? 9.24700 -34.62500 24.98100 1.000 45.05000 248 ASP A CA 1
ATOM 1953 C C . ASP A 1 267 ? 9.84800 -33.34600 24.40100 1.000 42.21000 248 ASP A C 1
ATOM 1954 O O . ASP A 1 267 ? 10.91900 -32.92700 24.84500 1.000 43.09000 248 ASP A O 1
ATOM 1959 N N . LEU A 1 268 ? 9.19200 -32.72800 23.42400 1.000 40.69000 249 LEU A N 1
ATOM 1960 C CA . LEU A 1 268 ? 9.65400 -31.48400 22.81800 1.000 42.96000 249 LEU A CA 1
ATOM 1961 C C . LEU A 1 268 ? 9.07100 -30.24200 23.47800 1.000 47.80000 249 LEU A C 1
ATOM 1962 O O . LEU A 1 268 ? 9.33600 -29.12700 23.01200 1.000 47.38000 249 LEU A O 1
ATOM 1967 N N . ALA A 1 269 ? 8.26700 -30.40200 24.52500 1.000 43.25000 250 ALA A N 1
ATOM 1968 C CA . ALA A 1 269 ? 7.65300 -29.27800 25.21300 1.000 41.58000 250 ALA A CA 1
ATOM 1969 C C . ALA A 1 269 ? 8.17800 -29.19400 26.63800 1.000 42.06000 250 ALA A C 1
ATOM 1970 O O . ALA A 1 269 ? 8.58300 -30.19700 27.23400 1.000 41.90000 250 ALA A O 1
ATOM 1972 N N . ASP A 1 270 ? 8.17700 -27.98400 27.18300 1.000 42.80000 251 ASP A N 1
ATOM 1973 C CA . ASP A 1 270 ? 8.51800 -27.81500 28.58900 1.000 42.39000 251 ASP A CA 1
ATOM 1974 C C . ASP A 1 270 ? 7.29700 -27.86400 29.49400 1.000 41.52000 251 ASP A C 1
ATOM 1975 O O . ASP A 1 270 ? 7.43300 -28.13400 30.69300 1.000 40.41000 251 ASP A O 1
ATOM 1980 N N . GLY A 1 271 ? 6.11400 -27.64900 28.94400 1.000 41.03000 252 GLY A N 1
ATOM 1981 C CA . GLY A 1 271 ? 4.90600 -27.79100 29.72900 1.000 39.04000 252 GLY A CA 1
ATOM 1982 C C . GLY A 1 271 ? 3.72300 -27.77300 28.79800 1.000 39.71000 252 GLY A C 1
ATOM 1983 O O . GLY A 1 271 ? 3.84500 -27.52200 27.59700 1.000 38.33000 252 GLY A O 1
ATOM 1984 N N . MET A 1 272 ? 2.56800 -28.05700 29.37000 1.000 37.32000 253 MET A N 1
ATOM 1985 C CA . MET A 1 272 ? 1.34300 -28.06300 28.60300 1.000 35.73000 253 MET A CA 1
ATOM 1986 C C . MET A 1 272 ? 0.24500 -27.44400 29.43800 1.000 38.94000 253 MET A C 1
ATOM 1987 O O . MET A 1 272 ? 0.28900 -27.43000 30.67000 1.000 39.10000 253 MET A O 1
ATOM 1992 N N . THR A 1 273 ? -0.76600 -26.97800 28.74600 1.000 36.76000 254 THR A N 1
ATOM 1993 C CA . THR A 1 273 ? -1.98600 -26.51000 29.36400 1.000 37.05000 254 THR A CA 1
ATOM 1994 C C . THR A 1 273 ? -3.09200 -27.23700 28.62100 1.000 37.73000 254 THR A C 1
ATOM 1995 O O . THR A 1 273 ? -2.96800 -27.45700 27.41400 1.000 37.07000 254 THR A O 1
ATOM 1999 N N . MET A 1 274 ? -4.12800 -27.69700 29.31400 1.000 35.27000 255 MET A N 1
ATOM 2000 C CA . MET A 1 274 ? -5.09700 -28.47900 28.56300 1.000 33.98000 255 MET A CA 1
ATOM 2001 C C . MET A 1 274 ? -6.51200 -28.27000 29.07100 1.000 35.08000 255 MET A C 1
ATOM 2002 O O . MET A 1 274 ? -6.78400 -28.35700 30.27600 1.000 39.57000 255 MET A O 1
ATOM 2007 N N . SER A 1 275 ? -7.40300 -27.95700 28.14300 1.000 34.81000 256 SER A N 1
ATOM 2008 C CA . SER A 1 275 ? -8.83100 -28.10900 28.37200 1.000 35.79000 256 SER A CA 1
ATOM 2009 C C . SER A 1 275 ? -9.16100 -29.56800 28.10300 1.000 36.75000 256 SER A C 1
ATOM 2010 O O . SER A 1 275 ? -9.27100 -29.99900 26.94800 1.000 35.67000 256 SER A O 1
ATOM 2013 N N . ALA A 1 276 ? -9.29200 -30.34400 29.18100 1.000 34.21000 257 ALA A N 1
ATOM 2014 C CA . ALA A 1 276 ? -9.59600 -31.75400 29.02700 1.000 31.66000 257 ALA A CA 1
ATOM 2015 C C . ALA A 1 276 ? -11.00300 -31.95400 28.50300 1.000 33.90000 257 ALA A C 1
ATOM 2016 O O . ALA A 1 276 ? -11.36500 -33.07300 28.10400 1.000 34.57000 257 ALA A O 1
ATOM 2018 N N . LYS A 1 277 ? -11.80600 -30.89200 28.48900 1.000 30.49000 258 LYS A N 1
ATOM 2019 C CA . LYS A 1 277 ? -13.14100 -30.98500 27.92200 1.000 32.15000 258 LYS A CA 1
ATOM 2020 C C . LYS A 1 277 ? -13.11000 -31.31500 26.42200 1.000 36.43000 258 LYS A C 1
ATOM 2021 O O . LYS A 1 277 ? -14.16500 -31.60800 25.84400 1.000 33.80000 258 LYS A O 1
ATOM 2027 N N . LYS A 1 278 ? -11.93600 -31.28100 25.78900 1.000 30.68000 259 LYS A N 1
ATOM 2028 C CA . LYS A 1 278 ? -11.83300 -31.74400 24.40400 1.000 33.91000 259 LYS A CA 1
ATOM 2029 C C . LYS A 1 278 ? -11.32000 -33.18400 24.36300 1.000 34.16000 259 LYS A C 1
ATOM 2030 O O . LYS A 1 278 ? -12.10800 -34.12800 24.48800 1.000 33.06000 259 LYS A O 1
ATOM 2036 N N . ASP A 1 279 ? -10.00900 -33.37900 24.24700 1.000 31.76000 260 ASP A N 1
ATOM 2037 C CA . ASP A 1 279 ? -9.50000 -34.73400 24.05400 1.000 35.46000 260 ASP A CA 1
ATOM 2038 C C . ASP A 1 279 ? -9.45100 -35.58400 25.32600 1.000 36.96000 260 ASP A C 1
ATOM 2039 O O . ASP A 1 279 ? -9.01000 -36.73700 25.23900 1.000 35.16000 260 ASP A O 1
ATOM 2044 N N . GLY A 1 280 ? -9.89100 -35.07700 26.48900 1.000 32.85000 261 GLY A N 1
ATOM 2045 C CA . GLY A 1 280 ? -10.23000 -35.98700 27.57000 1.000 34.09000 261 GLY A CA 1
ATOM 2046 C C . GLY A 1 280 ? -11.58800 -36.64700 27.40800 1.000 36.18000 261 GLY A C 1
ATOM 2047 O O . GLY A 1 280 ? -11.84300 -37.69600 28.01300 1.000 35.58000 261 GLY A O 1
ATOM 2048 N N . ILE A 1 281 ? -12.44800 -36.07200 26.57200 1.000 33.08000 262 ILE A N 1
ATOM 2049 C CA . ILE A 1 281 ? -13.85000 -36.45900 26.46500 1.000 34.76000 262 ILE A CA 1
ATOM 2050 C C . ILE A 1 281 ? -14.50500 -36.50700 27.84500 1.000 34.56000 262 ILE A C 1
ATOM 2051 O O . ILE A 1 281 ? -15.16600 -37.49500 28.20700 1.000 32.26000 262 ILE A O 1
ATOM 2056 N N . VAL A 1 282 ? -14.36200 -35.41200 28.59600 1.000 35.94000 263 VAL A N 1
ATOM 2057 C CA . VAL A 1 282 ? -15.08700 -35.17900 29.84500 1.000 32.82000 263 VAL A CA 1
ATOM 2058 C C . VAL A 1 282 ? -15.89800 -33.89200 29.70100 1.000 33.31000 263 VAL A C 1
ATOM 2059 O O . VAL A 1 282 ? -15.60900 -33.02100 28.87000 1.000 34.83000 263 VAL A O 1
ATOM 2063 N N . ASN A 1 283 ? -16.93500 -33.77800 30.52100 1.000 34.32000 264 ASN A N 1
ATOM 2064 C CA . ASN A 1 283 ? -17.76000 -32.58300 30.47300 1.000 34.39000 264 ASN A CA 1
ATOM 2065 C C . ASN A 1 283 ? -17.15300 -31.40700 31.24700 1.000 33.62000 264 ASN A C 1
ATOM 2066 O O . ASN A 1 283 ? -17.61800 -30.26900 31.08700 1.000 34.29000 264 ASN A O 1
ATOM 2071 N N . MET A 1 284 ? -16.07600 -31.63100 31.99800 1.000 33.34000 265 MET A N 1
ATOM 2072 C CA . MET A 1 284 ? -15.41800 -30.58600 32.77000 1.000 35.71000 265 MET A CA 1
ATOM 2073 C C . MET A 1 284 ? -14.01300 -31.06200 33.09900 1.000 35.62000 265 MET A C 1
ATOM 2074 O O . MET A 1 284 ? -13.78300 -32.26200 33.26100 1.000 36.34000 265 MET A O 1
ATOM 2079 N N . GLY A 1 285 ? -13.07800 -30.13900 33.19000 1.000 34.91000 266 GLY A N 1
ATOM 2080 C CA . GLY A 1 285 ? -11.74800 -30.47500 33.66700 1.000 33.56000 266 GLY A CA 1
ATOM 2081 C C . GLY A 1 285 ? -10.62000 -29.86000 32.87200 1.000 33.48000 266 GLY A C 1
ATOM 2082 O O . GLY A 1 285 ? -10.74400 -29.55600 31.68700 1.000 35.79000 266 GLY A O 1
ATOM 2083 N N . GLY A 1 286 ? -9.49100 -29.67800 33.53200 1.000 33.38000 267 GLY A N 1
ATOM 2084 C CA . GLY A 1 286 ? -8.31800 -29.16200 32.85800 1.000 34.39000 267 GLY A CA 1
ATOM 2085 C C . GLY A 1 286 ? -7.13000 -29.37000 33.76300 1.000 36.42000 267 GLY A C 1
ATOM 2086 O O . GLY A 1 286 ? -7.26600 -29.86400 34.88800 1.000 36.12000 267 GLY A O 1
ATOM 2087 N N . PHE A 1 287 ? -5.95700 -29.00100 33.25000 1.000 32.26000 268 PHE A N 1
ATOM 2088 C CA . PHE A 1 287 ? -4.75900 -29.00400 34.07700 1.000 33.64000 268 PHE A CA 1
ATOM 2089 C C . PHE A 1 287 ? -3.63000 -28.24800 33.39300 1.000 34.21000 268 PHE A C 1
ATOM 2090 O O . PHE A 1 287 ? -3.66400 -27.97400 32.18400 1.000 32.58000 268 PHE A O 1
ATOM 2098 N N . ILE A 1 288 ? -2.64200 -27.89200 34.21400 1.000 33.85000 269 ILE A N 1
ATOM 2099 C CA . ILE A 1 288 ? -1.28900 -27.55400 33.79300 1.000 36.15000 269 ILE A CA 1
ATOM 2100 C C . ILE A 1 288 ? -0.39800 -28.75100 34.08100 1.000 36.74000 269 ILE A C 1
ATOM 2101 O O . ILE A 1 288 ? -0.48400 -29.34200 35.15500 1.000 37.01000 269 ILE A O 1
ATOM 2106 N N . ALA A 1 289 ? 0.47100 -29.11700 33.14500 1.000 34.58000 270 ALA A N 1
ATOM 2107 C CA . ALA A 1 289 ? 1.51700 -30.07700 33.48900 1.000 37.20000 270 ALA A CA 1
ATOM 2108 C C . ALA A 1 289 ? 2.85900 -29.59900 32.94100 1.000 40.83000 270 ALA A C 1
ATOM 2109 O O . ALA A 1 289 ? 2.91500 -29.00700 31.85900 1.000 37.04000 270 ALA A O 1
ATOM 2111 N N . THR A 1 290 ? 3.94100 -29.86300 33.67400 1.000 39.33000 271 THR A N 1
ATOM 2112 C CA . THR A 1 290 ? 5.22800 -29.28600 33.30800 1.000 39.45000 271 THR A CA 1
ATOM 2113 C C . THR A 1 290 ? 6.39200 -30.10300 33.85700 1.000 43.27000 271 THR A C 1
ATOM 2114 O O . THR A 1 290 ? 6.24700 -30.88200 34.80700 1.000 38.92000 271 THR A O 1
ATOM 2118 N N . ARG A 1 291 ? 7.56000 -29.91800 33.22600 1.000 38.53000 272 ARG A N 1
ATOM 2119 C CA . ARG A 1 291 ? 8.81400 -30.49700 33.69800 1.000 40.56000 272 ARG A CA 1
ATOM 2120 C C . ARG A 1 291 ? 9.66400 -29.50800 34.47900 1.000 44.54000 272 ARG A C 1
ATOM 2121 O O . ARG A 1 291 ? 10.72500 -29.88400 34.99000 1.000 47.11000 272 ARG A O 1
ATOM 2129 N N . LEU A 1 292 ? 9.21300 -28.26700 34.60800 1.000 43.94000 273 LEU A N 1
ATOM 2130 C CA . LEU A 1 292 ? 9.98800 -27.20700 35.23400 1.000 44.51000 273 LEU A CA 1
ATOM 2131 C C . LEU A 1 292 ? 9.45800 -26.94800 36.63300 1.000 45.26000 273 LEU A C 1
ATOM 2132 O O . LEU A 1 292 ? 8.33100 -26.46500 36.79100 1.000 42.44000 273 LEU A O 1
ATOM 2137 N N . LYS A 1 293 ? 10.28500 -27.23100 37.64100 1.000 43.44000 274 LYS A N 1
ATOM 2138 C CA . LYS A 1 293 ? 9.88600 -26.92500 39.00800 1.000 46.53000 274 LYS A CA 1
ATOM 2139 C C . LYS A 1 293 ? 9.57900 -25.44100 39.18600 1.000 47.70000 274 LYS A C 1
ATOM 2140 O O . LYS A 1 293 ? 8.66500 -25.08900 39.94300 1.000 43.96000 274 LYS A O 1
ATOM 2146 N N . GLU A 1 294 ? 10.30800 -24.55400 38.49500 1.000 41.92000 275 GLU A N 1
ATOM 2147 C CA . GLU A 1 294 ? 10.04900 -23.12600 38.65500 1.000 43.89000 275 GLU A CA 1
ATOM 2148 C C . GLU A 1 294 ? 8.61400 -22.77900 38.24900 1.000 46.16000 275 GLU A C 1
ATOM 2149 O O . GLU A 1 294 ? 7.95000 -21.97500 38.91800 1.000 42.75000 275 GLU A O 1
ATOM 2151 N N . TRP A 1 295 ? 8.10800 -23.39900 37.17400 1.000 40.16000 276 TRP A N 1
ATOM 2152 C CA . TRP A 1 295 ? 6.73400 -23.14400 36.74400 1.000 42.43000 276 TRP A CA 1
ATOM 2153 C C . TRP A 1 295 ? 5.73000 -23.69400 37.74600 1.000 43.67000 276 TRP A C 1
ATOM 2154 O O . TRP A 1 295 ? 4.76400 -23.01300 38.12200 1.000 45.56000 276 TRP A O 1
ATOM 2165 N N . TYR A 1 296 ? 5.92300 -24.94800 38.15300 1.000 43.29000 277 TYR A N 1
ATOM 2166 C CA . TYR A 1 296 ? 5.06800 -25.56100 39.16300 1.000 48.01000 277 TYR A CA 1
ATOM 2167 C C . TYR A 1 296 ? 4.96700 -24.68800 40.40900 1.000 45.56000 277 TYR A C 1
ATOM 2168 O O . TYR A 1 296 ? 3.86700 -24.35400 40.86300 1.000 42.39000 277 TYR A O 1
ATOM 2177 N N . GLU A 1 297 ? 6.11500 -24.28900 40.96200 1.000 48.24000 278 GLU A N 1
ATOM 2178 C CA . GLU A 1 297 ? 6.11400 -23.52200 42.20200 1.000 43.87000 278 GLU A CA 1
ATOM 2179 C C . GLU A 1 297 ? 5.51400 -22.14100 41.99800 1.000 46.59000 278 GLU A C 1
ATOM 2180 O O . GLU A 1 297 ? 4.90600 -21.57800 42.91600 1.000 45.49000 278 GLU A O 1
ATOM 2186 N N . GLY A 1 298 ? 5.69600 -21.56700 40.80800 1.000 43.83000 279 GLY A N 1
ATOM 2187 C CA . GLY A 1 298 ? 5.21100 -20.21900 40.56700 1.000 47.14000 279 GLY A CA 1
ATOM 2188 C C . GLY A 1 298 ? 3.71200 -20.14000 40.35900 1.000 44.80000 279 GLY A C 1
ATOM 2189 O O . GLY A 1 298 ? 3.09700 -19.11200 40.64500 1.000 46.38000 279 GLY A O 1
ATOM 2190 N N . ALA A 1 299 ? 3.10400 -21.21000 39.85900 1.000 42.15000 280 ALA A N 1
ATOM 2191 C CA . ALA A 1 299 ? 1.67900 -21.21400 39.58100 1.000 43.70000 280 ALA A CA 1
ATOM 2192 C C . ALA A 1 299 ? 0.84200 -21.70200 40.75400 1.000 45.69000 280 ALA A C 1
ATOM 2193 O O . ALA A 1 299 ? -0.35900 -21.41000 40.79700 1.000 41.94000 280 ALA A O 1
ATOM 2195 N N . LYS A 1 300 ? 1.45300 -22.42900 41.69800 1.000 44.84000 281 LYS A N 1
ATOM 2196 C CA . LYS A 1 300 ? 0.72200 -23.00000 42.82800 1.000 45.30000 281 LYS A CA 1
ATOM 2197 C C . LYS A 1 300 ? -0.16600 -21.97200 43.51800 1.000 44.37000 281 LYS A C 1
ATOM 2198 O O . LYS A 1 300 ? -1.34100 -22.24000 43.80200 1.000 44.50000 281 LYS A O 1
ATOM 2204 N N . GLY A 1 301 ? 0.39400 -20.80600 43.83900 1.000 42.59000 282 GLY A N 1
ATOM 2205 C CA . GLY A 1 301 ? -0.36800 -19.81700 44.58600 1.000 42.27000 282 GLY A CA 1
ATOM 2206 C C . GLY A 1 301 ? -1.63600 -19.39200 43.87000 1.000 43.21000 282 GLY A C 1
ATOM 2207 O O . GLY A 1 301 ? -2.66700 -19.14900 44.50100 1.000 38.60000 282 GLY A O 1
ATOM 2208 N N . PHE A 1 302 ? -1.58700 -19.30200 42.54000 1.000 39.54000 283 PHE A N 1
ATOM 2209 C CA . PHE A 1 302 ? -2.76100 -18.81600 41.82600 1.000 38.99000 283 PHE A CA 1
ATOM 2210 C C . PHE A 1 302 ? -3.84500 -19.88000 41.73300 1.000 40.02000 283 PHE A C 1
ATOM 2211 O O . PHE A 1 302 ? -5.03600 -19.54400 41.68900 1.000 40.74000 283 PHE A O 1
ATOM 2219 N N . CYS A 1 303 ? -3.46700 -21.16100 41.73700 1.000 37.72000 284 CYS A N 1
ATOM 2220 C CA . CYS A 1 303 ? -4.47600 -22.22100 41.77500 1.000 39.45000 284 CYS A CA 1
ATOM 2221 C C . CYS A 1 303 ? -5.27800 -22.16900 43.07900 1.000 41.61000 284 CYS A C 1
ATOM 2222 O O . CYS A 1 303 ? -6.51500 -22.29200 43.08000 1.000 37.37000 284 CYS A O 1
ATOM 2225 N N . VAL A 1 304 ? -4.58500 -21.97200 44.20400 1.000 36.93000 285 VAL A N 1
ATOM 2226 C CA . VAL A 1 304 ? -5.27900 -21.92300 45.48800 1.000 40.70000 285 VAL A CA 1
ATOM 2227 C C . VAL A 1 304 ? -6.22200 -20.73200 45.53100 1.000 39.21000 285 VAL A C 1
ATOM 2228 O O . VAL A 1 304 ? -7.33700 -20.82400 46.05700 1.000 40.70000 285 VAL A O 1
ATOM 2232 N N . GLN A 1 305 ? -5.81200 -19.61000 44.93400 1.000 39.20000 286 GLN A N 1
ATOM 2233 C CA . GLN A 1 305 ? -6.60900 -18.38900 45.00500 1.000 42.15000 286 GLN A CA 1
ATOM 2234 C C . GLN A 1 305 ? -7.77700 -18.41000 44.01200 1.000 42.82000 286 GLN A C 1
ATOM 2235 O O . GLN A 1 305 ? -8.86500 -17.92500 44.34500 1.000 39.57000 286 GLN A O 1
ATOM 2241 N N . TYR A 1 306 ? -7.58600 -18.98300 42.80600 1.000 37.50000 287 TYR A N 1
ATOM 2242 C CA . TYR A 1 306 ? -8.61000 -18.95700 41.75800 1.000 35.59000 287 TYR A CA 1
ATOM 2243 C C . TYR A 1 306 ? -9.42300 -20.24100 41.62100 1.000 37.43000 287 TYR A C 1
ATOM 2244 O O . TYR A 1 306 ? -10.59800 -20.16900 41.24300 1.000 39.35000 287 TYR A O 1
ATOM 2253 N N . GLU A 1 307 ? -8.83900 -21.41200 41.84600 1.000 36.98000 288 GLU A N 1
ATOM 2254 C CA . GLU A 1 307 ? -9.49300 -22.67800 41.49300 1.000 35.42000 288 GLU A CA 1
ATOM 2255 C C . GLU A 1 307 ? -9.85700 -23.56400 42.68000 1.000 36.89000 288 GLU A C 1
ATOM 2256 O O . GLU A 1 307 ? -10.97000 -24.12200 42.72100 1.000 35.18000 288 GLU A O 1
ATOM 2262 N N . GLY A 1 308 ? -8.95600 -23.72500 43.63500 1.000 39.88000 289 GLY A N 1
ATOM 2263 C CA . GLY A 1 308 ? -9.16900 -24.62500 44.74900 1.000 34.88000 289 GLY A CA 1
ATOM 2264 C C . GLY A 1 308 ? -7.83500 -25.13600 45.25200 1.000 36.25000 289 GLY A C 1
ATOM 2265 O O . GLY A 1 308 ? -6.77800 -24.66300 44.84200 1.000 38.65000 289 GLY A O 1
ATOM 2266 N N . TYR A 1 309 ? -7.90100 -26.10500 46.16700 1.000 37.45000 290 TYR A N 1
ATOM 2267 C CA . TYR A 1 309 ? -6.67100 -26.64500 46.72500 1.000 36.53000 290 TYR A CA 1
ATOM 2268 C C . TYR A 1 309 ? -5.91700 -27.45100 45.67000 1.000 38.01000 290 TYR A C 1
ATOM 2269 O O . TYR A 1 309 ? -6.46700 -27.84500 44.63100 1.000 40.72000 290 TYR A O 1
ATOM 2278 N N . LEU A 1 310 ? -4.62300 -27.66700 45.92400 1.000 37.43000 291 LEU A N 1
ATOM 2279 C CA . LEU A 1 310 ? -3.75300 -28.15500 44.85300 1.000 40.45000 291 LEU A CA 1
ATOM 2280 C C . LEU A 1 310 ? -4.08400 -29.56500 44.38200 1.000 39.02000 291 LEU A C 1
ATOM 2281 O O . LEU A 1 310 ? -3.56300 -29.97800 43.34000 1.000 39.12000 291 LEU A O 1
ATOM 2286 N N . THR A 1 311 ? -4.92100 -30.31100 45.10400 1.000 37.66000 292 THR A N 1
ATOM 2287 C CA . THR A 1 311 ? -5.24200 -31.68200 44.73400 1.000 39.36000 292 THR A CA 1
ATOM 2288 C C . THR A 1 311 ? -6.66600 -31.85600 44.19800 1.000 37.17000 292 THR A C 1
ATOM 2289 O O . THR A 1 311 ? -7.14600 -32.99400 44.13800 1.000 36.82000 292 THR A O 1
ATOM 2293 N N . TYR A 1 312 ? -7.35400 -30.77400 43.80200 1.000 35.72000 293 TYR A N 1
ATOM 2294 C CA . TYR A 1 312 ? -8.58100 -30.92300 43.01200 1.000 32.21000 293 TYR A CA 1
ATOM 2295 C C . TYR A 1 312 ? -8.78400 -29.75900 42.03200 1.000 35.83000 293 TYR A C 1
ATOM 2296 O O . TYR A 1 312 ? -9.29100 -29.97100 40.91700 1.000 35.33000 293 TYR A O 1
ATOM 2305 N N . GLY A 1 313 ? -8.36800 -28.54700 42.39400 1.000 37.56000 294 GLY A N 1
ATOM 2306 C CA . GLY A 1 313 ? -8.33300 -27.45200 41.41100 1.000 35.63000 294 GLY A CA 1
ATOM 2307 C C . GLY A 1 313 ? -9.66800 -27.10300 40.77900 1.000 40.42000 294 GLY A C 1
ATOM 2308 O O . GLY A 1 313 ? -9.73400 -26.78900 39.57400 1.000 36.78000 294 GLY A O 1
ATOM 2309 N N . GLY A 1 314 ? -10.74400 -27.12500 41.57200 1.000 35.52000 295 GLY A N 1
ATOM 2310 C CA . GLY A 1 314 ? -12.07200 -26.85900 41.03800 1.000 37.17000 295 GLY A CA 1
ATOM 2311 C C . GLY A 1 314 ? -12.70900 -28.01900 40.31200 1.000 35.48000 295 GLY A C 1
ATOM 2312 O O . GLY A 1 314 ? -13.75400 -27.84300 39.68000 1.000 33.38000 295 GLY A O 1
ATOM 2313 N N . MET A 1 315 ? -12.13400 -29.20600 40.42100 1.000 34.11000 296 MET A N 1
ATOM 2314 C CA . MET A 1 315 ? -12.65300 -30.41800 39.81400 1.000 31.88000 296 MET A CA 1
ATOM 2315 C C . MET A 1 315 ? -13.18900 -31.34600 40.91300 1.000 36.16000 296 MET A C 1
ATOM 2316 O O . MET A 1 315 ? -12.55500 -31.50700 41.97300 1.000 33.60000 296 MET A O 1
ATOM 2321 N N . ASN A 1 316 ? -14.35200 -31.95500 40.67100 1.000 34.44000 297 ASN A N 1
ATOM 2322 C CA . ASN A 1 316 ? -14.79600 -33.05600 41.51600 1.000 36.02000 297 ASN A CA 1
ATOM 2323 C C . ASN A 1 316 ? -13.80600 -34.20600 41.45800 1.000 36.94000 297 ASN A C 1
ATOM 2324 O O . ASN A 1 316 ? -13.16000 -34.45100 40.44000 1.000 30.82000 297 ASN A O 1
ATOM 2329 N N . GLY A 1 317 ? -13.73600 -34.95300 42.56600 1.000 38.41000 298 GLY A N 1
ATOM 2330 C CA . GLY A 1 317 ? -13.07100 -36.24500 42.53000 1.000 30.63000 298 GLY A CA 1
ATOM 2331 C C . GLY A 1 317 ? -13.60500 -37.13600 41.42200 1.000 36.61000 298 GLY A C 1
ATOM 2332 O O . GLY A 1 317 ? -12.83300 -37.73800 40.66600 1.000 32.86000 298 GLY A O 1
ATOM 2333 N N . ARG A 1 318 ? -14.93600 -37.23700 41.30500 1.000 36.07000 299 ARG A N 1
ATOM 2334 C CA . ARG A 1 318 ? -15.48300 -38.07800 40.24500 1.000 34.92000 299 ARG A CA 1
ATOM 2335 C C . ARG A 1 318 ? -15.07400 -37.54900 38.87000 1.000 37.01000 299 ARG A C 1
ATOM 2336 O O . ARG A 1 318 ? -14.79400 -38.34100 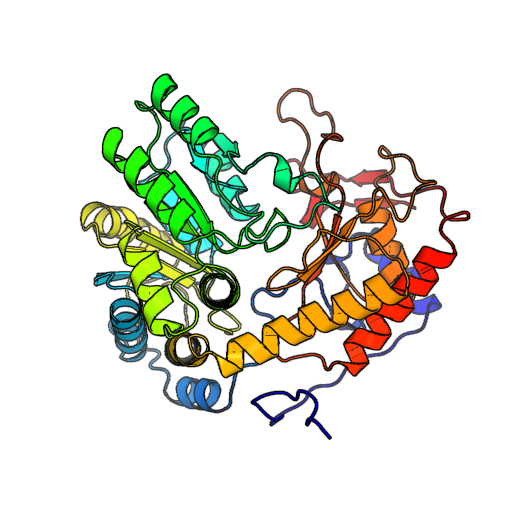37.95800 1.000 32.93000 299 ARG A O 1
ATOM 2344 N N . ASP A 1 319 ? -14.92000 -36.23000 38.73600 1.000 33.79000 300 ASP A N 1
ATOM 2345 C CA . ASP A 1 319 ? -14.50200 -35.66700 37.45500 1.000 37.11000 300 ASP A CA 1
ATOM 2346 C C . ASP A 1 319 ? -13.02600 -35.94200 37.16700 1.000 36.63000 300 ASP A C 1
ATOM 2347 O O . ASP A 1 319 ? -12.66400 -36.23300 36.01400 1.000 31.71000 300 ASP A O 1
ATOM 2352 N N . MET A 1 320 ? -12.14500 -35.89300 38.18200 1.000 32.86000 301 MET A N 1
ATOM 2353 C CA . MET A 1 320 ? -10.77200 -36.28500 37.85900 1.000 36.91000 301 MET A CA 1
ATOM 2354 C C . MET A 1 320 ? -10.64000 -37.77300 37.56400 1.000 38.28000 301 MET A C 1
ATOM 2355 O O . MET A 1 320 ? -9.80300 -38.15100 36.73100 1.000 34.81000 301 MET A O 1
ATOM 2360 N N . ASN A 1 321 ? -11.44800 -38.62900 38.19700 1.000 29.95000 302 ASN A N 1
ATOM 2361 C CA . ASN A 1 321 ? -11.45100 -40.03700 37.80600 1.000 34.79000 302 ASN A CA 1
ATOM 2362 C C . ASN A 1 321 ? -11.86100 -40.20700 36.34100 1.000 33.77000 302 ASN A C 1
ATOM 2363 O O . ASN A 1 321 ? -11.21600 -40.93200 35.57000 1.000 33.34000 302 ASN A O 1
ATOM 2368 N N . ALA A 1 322 ? -12.94700 -39.55500 35.93900 1.000 33.15000 303 ALA A N 1
ATOM 2369 C CA . ALA A 1 322 ? -13.40800 -39.68100 34.56500 1.000 34.55000 303 ALA A CA 1
ATOM 2370 C C . ALA A 1 322 ? -12.34000 -39.19900 33.58800 1.000 35.67000 303 ALA A C 1
ATOM 2371 O O . ALA A 1 322 ? -12.18500 -39.75400 32.48800 1.000 33.79000 303 ALA A O 1
ATOM 2373 N N . LEU A 1 323 ? -11.60900 -38.15600 33.97700 1.000 30.00000 304 LEU A N 1
ATOM 2374 C CA . LEU A 1 323 ? -10.54900 -37.61700 33.14400 1.000 32.68000 304 LEU A CA 1
ATOM 2375 C C . LEU A 1 323 ? -9.39700 -38.60100 33.02900 1.000 36.14000 304 LEU A C 1
ATOM 2376 O O . LEU A 1 323 ? -8.91000 -38.86900 31.92400 1.000 38.32000 304 LEU A O 1
ATOM 2381 N N . ALA A 1 324 ? -8.94800 -39.15300 34.15800 1.000 34.94000 305 ALA A N 1
ATOM 2382 C CA . ALA A 1 324 ? -7.90600 -40.17200 34.11200 1.000 36.38000 305 ALA A CA 1
ATOM 2383 C C . ALA A 1 324 ? -8.27000 -41.27800 33.13400 1.000 36.26000 305 ALA A C 1
ATOM 2384 O O . ALA A 1 324 ? -7.46400 -41.65900 32.28300 1.000 40.51000 305 ALA A O 1
ATOM 2386 N N . THR A 1 325 ? -9.49000 -41.79600 33.22500 1.000 34.94000 306 THR A N 1
ATOM 2387 C CA . THR A 1 325 ? -9.88300 -42.86600 32.31700 1.000 36.23000 306 THR A CA 1
ATOM 2388 C C . THR A 1 325 ? -9.96600 -42.35600 30.87000 1.000 37.08000 306 THR A C 1
ATOM 2389 O O . THR A 1 325 ? -9.48500 -43.01600 29.94500 1.000 36.50000 306 THR A O 1
ATOM 2393 N N . GLY A 1 326 ? -10.51300 -41.15700 30.66300 1.000 33.68000 307 GLY A N 1
ATOM 2394 C CA . GLY A 1 326 ? -10.68600 -40.66100 29.30600 1.000 33.77000 307 GLY A CA 1
ATOM 2395 C C . GLY A 1 326 ? -9.36500 -40.39500 28.60000 1.000 37.43000 307 GLY A C 1
ATOM 2396 O O . GLY A 1 326 ? -9.24900 -40.59000 27.38200 1.000 36.03000 307 GLY A O 1
ATOM 2397 N N . LEU A 1 327 ? -8.35100 -39.93600 29.34800 1.000 35.05000 308 LEU A N 1
ATOM 2398 C CA . LEU A 1 327 ? -7.05300 -39.68500 28.73000 1.000 35.68000 308 LEU A CA 1
ATOM 2399 C C . LEU A 1 327 ? -6.44700 -40.98100 28.21500 1.000 41.24000 308 LEU A C 1
ATOM 2400 O O . LEU A 1 327 ? -5.90900 -41.02800 27.10100 1.000 36.53000 308 LEU A O 1
ATOM 2405 N N . ASP A 1 328 ? -6.53300 -42.04800 29.01400 1.000 40.39000 309 ASP A N 1
ATOM 2406 C CA . ASP A 1 328 ? -6.04800 -43.35000 28.56900 1.000 40.77000 309 ASP A CA 1
ATOM 2407 C C . ASP A 1 328 ? -6.87300 -43.87300 27.39800 1.000 40.64000 309 ASP A C 1
ATOM 2408 O O . ASP A 1 328 ? -6.31600 -44.36800 26.40600 1.000 40.46000 309 ASP A O 1
ATOM 2413 N N . GLU A 1 329 ? -8.20400 -43.72200 27.46800 1.000 39.60000 310 GLU A N 1
ATOM 2414 C CA . GLU A 1 329 ? -9.08100 -44.26000 26.42600 1.000 35.74000 310 GLU A CA 1
ATOM 2415 C C . GLU A 1 329 ? -8.92800 -43.51400 25.10300 1.000 36.80000 310 GLU A C 1
ATOM 2416 O O . GLU A 1 329 ? -8.98500 -44.13000 24.03100 1.000 37.97000 310 GLU A O 1
ATOM 2422 N N . ASN A 1 330 ? -8.80100 -42.19000 25.14700 1.000 36.27000 311 ASN A N 1
ATOM 2423 C CA . ASN A 1 330 ? -8.73200 -41.41100 23.91500 1.000 34.76000 311 ASN A CA 1
ATOM 2424 C C . ASN A 1 330 ? -7.32000 -41.27300 23.36100 1.000 38.12000 311 ASN A C 1
ATOM 2425 O O . ASN A 1 330 ? -7.12900 -40.51000 22.40800 1.000 35.27000 311 ASN A O 1
ATOM 2430 N N . THR A 1 331 ? -6.33200 -41.94800 23.94400 1.000 35.24000 312 THR A N 1
ATOM 2431 C CA . THR A 1 331 ? -5.02500 -42.12800 23.31700 1.000 35.02000 312 THR A CA 1
ATOM 2432 C C . THR A 1 331 ? -4.88000 -43.52700 22.72500 1.000 38.96000 312 THR A C 1
ATOM 2433 O O . THR A 1 331 ? -3.83800 -44.17400 22.80600 1.000 37.53000 312 THR A O 1
ATOM 2437 N N . GLU A 1 332 ? -5.94800 -43.99800 22.09700 1.000 36.50000 313 GLU A N 1
ATOM 2438 C CA . GLU A 1 332 ? -5.98000 -45.28000 21.43000 1.000 38.83000 313 GLU A CA 1
ATOM 2439 C C . GLU A 1 332 ? -6.49600 -45.02200 20.01700 1.000 39.79000 313 GLU A C 1
ATOM 2440 O O . GLU A 1 332 ? -7.42000 -44.22100 19.82800 1.000 39.29000 313 GLU A O 1
ATOM 2446 N N . PHE A 1 333 ? -5.91900 -45.70400 19.02500 1.000 38.63000 314 PHE A N 1
ATOM 2447 C CA . PHE A 1 333 ? -6.20200 -45.37100 17.62500 1.000 36.38000 314 PHE A CA 1
ATOM 2448 C C . PHE A 1 333 ? -7.68800 -45.48100 17.28700 1.000 33.89000 314 PHE A C 1
ATOM 2449 O O . PHE A 1 333 ? -8.28000 -44.56700 16.69500 1.000 34.67000 314 PHE A O 1
ATOM 2457 N N . ASP A 1 334 ? -8.29900 -46.62600 17.58800 1.000 33.57000 315 ASP A N 1
ATOM 2458 C CA . ASP A 1 334 ? -9.65300 -46.86700 17.10400 1.000 36.11000 315 ASP A CA 1
ATOM 2459 C C . ASP A 1 334 ? -10.60900 -45.75900 17.52700 1.000 36.65000 315 ASP A C 1
ATOM 2460 O O . ASP A 1 334 ? -11.45500 -45.31900 16.73800 1.000 36.30000 315 ASP A O 1
ATOM 2465 N N . ASN A 1 335 ? -10.49400 -45.29300 18.77400 1.000 33.53000 316 ASN A N 1
ATOM 2466 C CA . ASN A 1 335 ? -11.43000 -44.28200 19.24600 1.000 35.19000 316 ASN A CA 1
ATOM 2467 C C . ASN A 1 335 ? -11.22300 -42.96300 18.51200 1.000 37.57000 316 ASN A C 1
ATOM 2468 O O . ASN A 1 335 ? -12.19400 -42.32800 18.08400 1.000 40.27000 316 ASN A O 1
ATOM 2473 N N . LEU A 1 336 ? -9.96800 -42.54600 18.32700 1.000 36.15000 317 LEU A N 1
ATOM 2474 C CA . LEU A 1 336 ? -9.71000 -41.35200 17.52000 1.000 36.13000 317 LEU A CA 1
ATOM 2475 C C . LEU A 1 336 ? -10.16400 -41.54300 16.07500 1.000 37.30000 317 LEU A C 1
ATOM 2476 O O . LEU A 1 336 ? -10.76200 -40.64200 15.46900 1.000 35.65000 317 LEU A O 1
ATOM 2481 N N . GLU A 1 337 ? -9.92100 -42.71700 15.50600 1.000 37.90000 318 GLU A N 1
ATOM 2482 C CA . GLU A 1 337 ? -10.30400 -42.91700 14.11300 1.000 39.93000 318 GLU A CA 1
ATOM 2483 C C . GLU A 1 337 ? -11.80800 -42.74600 13.94500 1.000 38.01000 318 GLU A C 1
ATOM 2484 O O . GLU A 1 337 ? -12.26900 -42.06500 13.02700 1.000 34.72000 318 GLU A O 1
ATOM 2490 N N . THR A 1 338 ? -12.59300 -43.33800 14.84700 1.000 36.91000 319 THR A N 1
ATOM 2491 C CA . THR A 1 338 ? -14.04400 -43.21300 14.75300 1.000 38.81000 319 THR A CA 1
ATOM 2492 C C . THR A 1 338 ? -14.47400 -41.74600 14.76600 1.000 38.95000 319 THR A C 1
ATOM 2493 O O . THR A 1 338 ? -15.31900 -41.32800 13.96900 1.000 36.37000 319 THR A O 1
ATOM 2497 N N . ARG A 1 339 ? -13.90300 -40.95700 15.68900 1.000 37.80000 320 ARG A N 1
ATOM 2498 C CA . ARG A 1 339 ? -14.25000 -39.54100 15.81100 1.000 35.02000 320 ARG A CA 1
ATOM 2499 C C . ARG A 1 339 ? -13.90900 -38.77800 14.53200 1.000 38.39000 320 ARG A C 1
ATOM 2500 O O . ARG A 1 339 ? -14.75200 -38.07100 13.96400 1.000 37.06000 320 ARG A O 1
ATOM 2508 N N . ILE A 1 340 ? -12.66800 -38.91100 14.06500 1.000 35.91000 321 ILE A N 1
ATOM 2509 C CA . ILE A 1 340 ? -12.21000 -38.06400 12.97500 1.000 37.88000 321 ILE A CA 1
ATOM 2510 C C . ILE A 1 340 ? -12.81800 -38.48300 11.63100 1.000 37.18000 321 ILE A C 1
ATOM 2511 O O . ILE A 1 340 ? -13.08500 -37.62400 10.79100 1.000 36.07000 321 ILE A O 1
ATOM 2516 N N . LYS A 1 341 ? -13.11700 -39.77400 11.41700 1.000 39.08000 322 LYS A N 1
ATOM 2517 C CA . LYS A 1 341 ? -13.77300 -40.13900 10.16100 1.000 41.00000 322 LYS A CA 1
ATOM 2518 C C . LYS A 1 341 ? -15.19900 -39.61500 10.07800 1.000 41.81000 322 LYS A C 1
ATOM 2519 O O . LYS A 1 341 ? -15.68500 -39.38400 8.96500 1.000 35.45000 322 LYS A O 1
ATOM 2525 N N . GLN A 1 342 ? -15.88300 -39.41500 11.21300 1.000 37.18000 323 GLN A N 1
ATOM 2526 C CA . GLN A 1 342 ? -17.18500 -38.74500 11.15800 1.000 35.44000 323 GLN A CA 1
ATOM 2527 C C . GLN A 1 342 ? -17.04700 -37.32100 10.63900 1.000 34.37000 323 GLN A C 1
ATOM 2528 O O . GLN A 1 342 ? -17.87700 -36.85100 9.85200 1.000 33.13000 323 GLN A O 1
ATOM 2534 N N . VAL A 1 343 ? -16.02200 -36.61200 11.10200 1.000 34.68000 324 VAL A N 1
ATOM 2535 C CA . VAL A 1 343 ? -15.78800 -35.25800 10.62700 1.000 36.23000 324 VAL A CA 1
ATOM 2536 C C . VAL A 1 343 ? -15.47800 -35.27900 9.13200 1.000 38.21000 324 VAL A C 1
ATOM 2537 O O . VAL A 1 343 ? -16.01600 -34.47800 8.35900 1.000 34.46000 324 VAL A O 1
ATOM 2541 N N . GLU A 1 344 ? -14.63100 -36.22100 8.70500 1.000 37.09000 325 GLU A N 1
ATOM 2542 C CA . GLU A 1 344 ? -14.32200 -36.37900 7.28500 1.000 40.62000 325 GLU A CA 1
ATOM 2543 C C . GLU A 1 344 ? -15.55200 -36.77200 6.47500 1.000 40.11000 325 GLU A C 1
ATOM 2544 O O . GLU A 1 344 ? -15.71700 -36.31900 5.33300 1.000 39.93000 325 GLU A O 1
ATOM 2550 N N . TYR A 1 345 ? -16.43400 -37.60100 7.04100 1.000 37.81000 326 TYR A N 1
ATOM 2551 C CA . TYR A 1 345 ? -17.66000 -37.95200 6.33000 1.000 37.30000 326 TYR A CA 1
ATOM 2552 C C . TYR A 1 345 ? -18.51600 -36.71500 6.08200 1.000 41.77000 326 TYR A C 1
ATOM 2553 O O . TYR A 1 345 ? -19.08800 -36.54400 4.99100 1.000 38.56000 326 TYR A O 1
ATOM 2562 N N . LEU A 1 346 ? -18.64400 -35.85300 7.09900 1.000 37.97000 327 LEU A N 1
ATOM 2563 C CA . LEU A 1 346 ? -19.35900 -34.59800 6.91200 1.000 36.75000 327 LEU A CA 1
ATOM 2564 C C . LEU A 1 346 ? -18.72600 -33.80700 5.78000 1.000 37.01000 327 LEU A C 1
ATOM 2565 O O . LEU A 1 346 ? -19.41800 -33.24400 4.92700 1.000 36.92000 327 LEU A O 1
ATOM 2570 N N . ALA A 1 347 ? -17.39700 -33.74400 5.77000 1.000 35.19000 328 ALA A N 1
ATOM 2571 C CA . ALA A 1 347 ? -16.70100 -33.03100 4.70900 1.000 40.50000 328 ALA A CA 1
ATOM 2572 C C . ALA A 1 347 ? -17.05200 -33.62400 3.34600 1.000 44.91000 328 ALA A C 1
ATOM 2573 O O . ALA A 1 347 ? -17.43600 -32.90400 2.41600 1.000 40.75000 328 ALA A O 1
ATOM 2575 N N . LYS A 1 348 ? -16.93700 -34.95100 3.22300 1.000 43.44000 329 LYS A N 1
ATOM 2576 C CA . LYS A 1 348 ? -17.31300 -35.64300 1.99600 1.000 40.79000 329 LYS A CA 1
ATOM 2577 C C . LYS A 1 348 ? -18.68900 -35.21200 1.49900 1.000 47.00000 329 LYS A C 1
ATOM 2578 O O . LYS A 1 348 ? -18.87700 -34.96300 0.29300 1.000 41.23000 329 LYS A O 1
ATOM 2584 N N . LYS A 1 349 ? -19.67500 -35.10600 2.41000 1.000 37.65000 330 LYS A N 1
ATOM 2585 C CA . LYS A 1 349 ? -20.99100 -34.65600 1.96200 1.000 39.73000 330 LYS A CA 1
ATOM 2586 C C . LYS A 1 349 ? -20.93500 -33.21100 1.47300 1.000 46.44000 330 LYS A C 1
ATOM 2587 O O . LYS A 1 349 ? -21.48800 -32.88200 0.40800 1.000 41.32000 330 LYS A O 1
ATOM 2593 N N . LEU A 1 350 ? -20.23800 -32.34500 2.21300 1.000 38.87000 331 LEU A N 1
ATOM 2594 C CA . LEU A 1 350 ? -20.10900 -30.95400 1.79400 1.000 41.00000 331 LEU A CA 1
ATOM 2595 C C . LEU A 1 350 ? -19.52600 -30.87300 0.38600 1.000 44.83000 331 LEU A C 1
ATOM 2596 O O . LEU A 1 350 ? -20.05600 -30.17100 -0.48600 1.000 41.09000 331 LEU A O 1
ATOM 2601 N N . ASP A 1 351 ? -18.41500 -31.58300 0.16000 1.000 43.99000 332 ASP A N 1
ATOM 2602 C CA . ASP A 1 351 ? -17.81100 -31.66500 -1.16700 1.000 41.09000 332 ASP A CA 1
ATOM 2603 C C . ASP A 1 351 ? -18.81400 -32.12900 -2.21500 1.000 45.74000 332 ASP A C 1
ATOM 2604 O O . ASP A 1 351 ? -18.85800 -31.58800 -3.33000 1.000 44.05000 332 ASP A O 1
ATOM 2609 N N . GLU A 1 352 ? -19.64200 -33.11100 -1.87000 1.000 43.83000 333 GLU A N 1
ATOM 2610 C CA . GLU A 1 352 ? -20.64000 -33.61100 -2.80700 1.000 44.16000 333 GLU A CA 1
ATOM 2611 C C . GLU A 1 352 ? -21.62400 -32.52000 -3.22500 1.000 49.35000 333 GLU A C 1
ATOM 2612 O O . GLU A 1 352 ? -22.09600 -32.51000 -4.37300 1.000 43.08000 333 GLU A O 1
ATOM 2618 N N . TYR A 1 353 ? -21.95800 -31.60700 -2.31700 1.000 43.52000 334 TYR A N 1
ATOM 2619 C CA . TYR A 1 353 ? -22.84000 -30.49300 -2.63000 1.000 44.14000 334 TYR A CA 1
ATOM 2620 C C . TYR A 1 353 ? -22.07700 -29.24600 -3.07700 1.000 40.06000 334 TYR A C 1
ATOM 2621 O O . TYR A 1 353 ? -22.70000 -28.21700 -3.35000 1.000 41.88000 334 TYR A O 1
ATOM 2630 N N . GLY A 1 354 ? -20.75300 -29.31200 -3.15900 1.000 40.61000 335 GLY A N 1
ATOM 2631 C CA . GLY A 1 354 ? -19.97100 -28.17700 -3.61800 1.000 43.19000 335 GLY A CA 1
ATOM 2632 C C . GLY A 1 354 ? -19.82000 -27.03200 -2.63600 1.000 47.90000 335 GLY A C 1
ATOM 2633 O O . GLY A 1 354 ? -19.54500 -25.89900 -3.06000 1.000 45.26000 335 GLY A O 1
ATOM 2634 N N . ILE A 1 355 ? -19.96400 -27.29500 -1.34000 1.000 43.60000 336 ILE A N 1
ATOM 2635 C CA . ILE A 1 355 ? -19.94400 -26.26200 -0.30500 1.000 41.57000 336 ILE A CA 1
ATOM 2636 C C . ILE A 1 355 ? -18.51100 -26.08400 0.18800 1.000 42.54000 336 ILE A C 1
ATOM 2637 O O . ILE A 1 355 ? -17.91700 -27.05100 0.69100 1.000 43.13000 336 ILE A O 1
ATOM 2642 N N . PRO A 1 356 ? -17.93300 -24.88500 0.09300 1.000 41.97000 337 PRO A N 1
ATOM 2643 C CA . PRO A 1 356 ? -16.50700 -24.71600 0.37900 1.000 39.91000 337 PRO A CA 1
ATOM 2644 C C . PRO A 1 356 ? -16.26500 -24.67100 1.87500 1.000 38.95000 337 PRO A C 1
ATOM 2645 O O . PRO A 1 356 ? -17.06400 -24.11500 2.62500 1.000 43.63000 337 PRO A O 1
ATOM 2649 N N . TYR A 1 357 ? -15.11500 -25.20500 2.29200 1.000 38.73000 338 TYR A N 1
ATOM 2650 C CA . TYR A 1 357 ? -14.70200 -25.18000 3.69500 1.000 42.22000 338 TYR A CA 1
ATOM 2651 C C . TYR A 1 357 ? -13.18000 -25.15700 3.76400 1.000 39.81000 338 TYR A C 1
ATOM 2652 O O . TYR A 1 357 ? -12.48700 -25.25200 2.75000 1.000 43.67000 338 TYR A O 1
ATOM 2661 N N . GLN A 1 358 ? -12.65800 -25.04100 4.97700 1.000 40.43000 339 GLN A N 1
ATOM 2662 C CA . GLN A 1 358 ? -11.21700 -25.02500 5.18000 1.000 39.64000 339 GLN A CA 1
ATOM 2663 C C . GLN A 1 358 ? -10.67500 -26.42600 4.95600 1.000 41.33000 339 GLN A C 1
ATOM 2664 O O . GLN A 1 358 ? -10.93300 -27.33700 5.75100 1.000 40.82000 339 GLN A O 1
ATOM 2670 N N . ARG A 1 359 ? -9.91300 -26.61000 3.83400 1.000 36.24000 340 ARG A N 1
ATOM 2671 C CA . ARG A 1 359 ? -9.38500 -27.90500 3.45400 1.000 36.40000 340 ARG A CA 1
ATOM 2672 C C . ARG A 1 359 ? -8.00100 -28.12100 4.03700 1.000 36.17000 340 ARG A C 1
ATOM 2673 O O . ARG A 1 359 ? -7.24000 -27.17300 4.21000 1.000 39.10000 340 ARG A O 1
ATOM 2681 N N . PRO A 1 360 ? -7.64400 -29.36800 4.33300 1.000 37.60000 341 PRO A N 1
ATOM 2682 C CA . PRO A 1 360 ? -8.54700 -30.52900 4.33500 1.000 40.69000 341 PRO A CA 1
ATOM 2683 C C . PRO A 1 360 ? -9.30200 -30.58200 5.67700 1.000 40.28000 341 PRO A C 1
ATOM 2684 O O . PRO A 1 360 ? -8.91700 -29.84200 6.56000 1.000 37.35000 341 PRO A O 1
ATOM 2688 N N . ALA A 1 361 ? -10.35300 -31.39100 5.80400 1.000 43.35000 342 ALA A N 1
ATOM 2689 C CA . ALA A 1 361 ? -11.09100 -31.46200 7.05900 1.000 42.76000 342 ALA A CA 1
ATOM 2690 C C . ALA A 1 361 ? -10.14400 -31.69900 8.22700 1.000 42.93000 342 ALA A C 1
ATOM 2691 O O . ALA A 1 361 ? -9.24700 -32.54700 8.15700 1.000 38.83000 342 ALA A O 1
ATOM 2693 N N . GLY A 1 362 ? -10.35100 -30.94300 9.31100 1.000 42.02000 343 GLY A N 1
ATOM 2694 C CA . GLY A 1 362 ? -9.56100 -31.08100 10.51900 1.000 37.69000 343 GLY A CA 1
ATOM 2695 C C . GLY A 1 362 ? -10.12200 -32.10900 11.48400 1.000 37.02000 343 GLY A C 1
ATOM 2696 O O . GLY A 1 362 ? -10.91100 -32.98200 11.12000 1.000 37.29000 343 GLY A O 1
ATOM 2697 N N . GLY A 1 363 ? -9.73400 -31.97200 12.74900 1.000 36.66000 344 GLY A N 1
ATOM 2698 C CA . GLY A 1 363 ? -9.99300 -33.02900 13.70700 1.000 37.81000 344 GLY A CA 1
ATOM 2699 C C . GLY A 1 363 ? -11.39400 -33.01600 14.27800 1.000 37.64000 344 GLY A C 1
ATOM 2700 O O . GLY A 1 363 ? -12.01600 -34.06300 14.48100 1.000 39.54000 344 GLY A O 1
ATOM 2701 N N . HIS A 1 364 ? -11.91800 -31.83300 14.51700 1.000 37.89000 345 HIS A N 1
ATOM 2702 C CA . HIS A 1 364 ? -13.03400 -31.69000 15.43600 1.000 38.41000 345 HIS A CA 1
ATOM 2703 C C . HIS A 1 364 ? -14.22000 -30.94200 14.86700 1.000 36.69000 345 HIS A C 1
ATOM 2704 O O . HIS A 1 364 ? -15.26900 -30.89700 15.52200 1.000 33.81000 345 HIS A O 1
ATOM 2711 N N . ALA A 1 365 ? -14.09000 -30.36300 13.67600 1.000 32.46000 346 ALA A N 1
ATOM 2712 C CA . ALA A 1 365 ? -15.09600 -29.44400 13.17200 1.000 34.57000 346 ALA A CA 1
ATOM 2713 C C . ALA A 1 365 ? -14.81700 -29.17100 11.69400 1.000 33.96000 346 ALA A C 1
ATOM 2714 O O . ALA A 1 365 ? -13.69600 -29.34900 11.21400 1.000 37.48000 346 ALA A O 1
ATOM 2716 N N . ILE A 1 366 ? -15.84900 -28.74100 10.98600 1.000 34.34000 347 ILE A N 1
ATOM 2717 C CA . ILE A 1 366 ? -15.71800 -28.24000 9.61500 1.000 36.28000 347 ILE A CA 1
ATOM 2718 C C . ILE A 1 366 ? -15.91400 -26.73300 9.66700 1.000 37.43000 347 ILE A C 1
ATOM 2719 O O . ILE A 1 366 ? -16.83800 -26.24100 10.33200 1.000 37.44000 347 ILE A O 1
ATOM 2724 N N . PHE A 1 367 ? -15.01300 -25.99600 9.03800 1.000 35.40000 348 PHE A N 1
ATOM 2725 C CA . PHE A 1 367 ? -15.10500 -24.53900 9.00100 1.000 37.45000 348 PHE A CA 1
ATOM 2726 C C . PHE A 1 367 ? -15.54600 -24.12000 7.60100 1.000 39.12000 348 PHE A C 1
ATOM 2727 O O . PHE A 1 367 ? -14.73500 -24.06000 6.67800 1.000 37.26000 348 PHE A O 1
ATOM 2735 N N . VAL A 1 368 ? -16.84100 -23.85400 7.44800 1.000 39.40000 349 VAL A N 1
ATOM 2736 C CA . VAL A 1 368 ? -17.38600 -23.45400 6.16300 1.000 38.48000 349 VAL A CA 1
ATOM 2737 C C . VAL A 1 368 ? -16.89700 -22.05000 5.83000 1.000 41.79000 349 VAL A C 1
ATOM 2738 O O . VAL A 1 368 ? -16.97600 -21.13500 6.66000 1.000 40.46000 349 VAL A O 1
ATOM 2742 N N . ASP A 1 369 ? -16.36400 -21.87700 4.61800 1.000 41.66000 350 ASP A N 1
ATOM 2743 C CA . ASP A 1 369 ? -15.85000 -20.57400 4.19300 1.000 41.51000 350 ASP A CA 1
ATOM 2744 C C . ASP A 1 369 ? -17.02400 -19.69700 3.78100 1.000 46.44000 350 ASP A C 1
ATOM 2745 O O . ASP A 1 369 ? -17.50300 -19.77800 2.64600 1.000 47.66000 350 ASP A O 1
ATOM 2750 N N . ALA A 1 370 ? -17.46100 -18.81700 4.69200 1.000 45.85000 351 ALA A N 1
ATOM 2751 C CA . ALA A 1 370 ? -18.64200 -17.99300 4.43500 1.000 43.85000 351 ALA A CA 1
ATOM 2752 C C . ALA A 1 370 ? -18.41600 -17.01100 3.28900 1.000 45.66000 351 ALA A C 1
ATOM 2753 O O . ALA A 1 370 ? -19.35900 -16.66900 2.56900 1.000 42.03000 351 ALA A O 1
ATOM 2755 N N . SER A 1 371 ? -17.18600 -16.51400 3.13100 1.000 44.96000 352 SER A N 1
ATOM 2756 C CA . SER A 1 371 ? -16.89700 -15.60800 2.02200 1.000 50.66000 352 SER A CA 1
ATOM 2757 C C . SER A 1 371 ? -17.29100 -16.20900 0.67100 1.000 54.55000 352 SER A C 1
ATOM 2758 O O . SER A 1 371 ? -17.63300 -15.46900 -0.26100 1.000 55.19000 352 SER A O 1
ATOM 2761 N N . LYS A 1 372 ? -17.27900 -17.54200 0.55000 1.000 50.53000 353 LYS A N 1
ATOM 2762 C CA . LYS A 1 372 ? -17.57700 -18.22800 -0.70500 1.000 48.28000 353 LYS A CA 1
ATOM 2763 C C . LYS A 1 372 ? -18.93700 -18.91000 -0.70300 1.000 52.15000 353 LYS A C 1
ATOM 2764 O O . LYS A 1 372 ? -19.20200 -19.74300 -1.57500 1.000 50.05000 353 LYS A O 1
ATOM 2770 N N . VAL A 1 373 ? -19.80200 -18.60900 0.26600 1.000 48.29000 354 VAL A N 1
ATOM 2771 C CA . VAL A 1 373 ? -21.13800 -19.19300 0.31800 1.000 53.59000 354 VAL A CA 1
ATOM 2772 C C . VAL A 1 373 ? -22.21300 -18.11900 0.22700 1.000 59.29000 354 VAL A C 1
ATOM 2773 O O . VAL A 1 373 ? -23.14400 -18.22100 -0.58100 1.000 60.61000 354 VAL A O 1
ATOM 2777 N N . LEU A 1 374 ? -22.10000 -17.07500 1.04400 1.000 56.47000 355 LEU A N 1
ATOM 2778 C CA . LEU A 1 374 ? -22.99600 -15.92500 0.96000 1.000 61.84000 355 LEU A CA 1
ATOM 2779 C C . LEU A 1 374 ? -22.21900 -14.81400 0.25800 1.000 64.17000 355 LEU A C 1
ATOM 2780 O O . LEU A 1 374 ? -21.74500 -13.84900 0.86900 1.000 64.67000 355 LEU A O 1
ATOM 2785 N N . THR A 1 375 ? -22.07400 -14.98300 -1.06100 1.000 65.01000 356 THR A N 1
ATOM 2786 C CA . THR A 1 375 ? -21.31200 -14.06800 -1.90400 1.000 66.01000 356 THR A CA 1
ATOM 2787 C C . THR A 1 375 ? -22.06200 -12.78400 -2.22800 1.000 68.47000 356 THR A C 1
ATOM 2788 O O . THR A 1 375 ? -21.43700 -11.81800 -2.68700 1.000 68.12000 356 THR A O 1
ATOM 2792 N N . HIS A 1 376 ? -23.37200 -12.74300 -1.98400 1.000 64.62000 357 HIS A N 1
ATOM 2793 C CA . HIS A 1 376 ? -24.18800 -11.56400 -2.24200 1.000 68.33000 357 HIS A CA 1
ATOM 2794 C C . HIS A 1 376 ? -24.43800 -10.74400 -0.97500 1.000 70.21000 357 HIS A C 1
ATOM 2795 O O . HIS A 1 376 ? -25.45700 -10.04900 -0.88600 1.000 69.69000 357 HIS A O 1
ATOM 2802 N N . VAL A 1 377 ? -23.52900 -10.81500 0.00400 1.000 70.94000 358 VAL A N 1
ATOM 2803 C CA . VAL A 1 377 ? -23.64200 -10.10700 1.28500 1.000 65.27000 358 VAL A CA 1
ATOM 2804 C C . VAL A 1 377 ? -22.36900 -9.31000 1.55800 1.000 64.02000 358 VAL A C 1
ATOM 2805 O O . VAL A 1 377 ? -21.27200 -9.88500 1.55300 1.000 64.36000 358 VAL A O 1
ATOM 2809 N N . PRO A 1 378 ? -22.46100 -8.00700 1.82300 1.000 62.98000 359 PRO A N 1
ATOM 2810 C CA . PRO A 1 378 ? -21.24800 -7.21000 2.05300 1.000 66.21000 359 PRO A CA 1
ATOM 2811 C C . PRO A 1 378 ? -20.49400 -7.66400 3.29800 1.000 64.63000 359 PRO A C 1
ATOM 2812 O O . PRO A 1 378 ? -21.09400 -7.95300 4.33800 1.000 62.63000 359 PRO A O 1
ATOM 2816 N N . LYS A 1 379 ? -19.16000 -7.69800 3.19500 1.000 58.23000 360 LYS A N 1
ATOM 2817 C CA . LYS A 1 379 ? -18.34600 -8.03600 4.36000 1.000 58.54000 360 LYS A CA 1
ATOM 2818 C C . LYS A 1 379 ? -18.73000 -7.17800 5.55900 1.000 63.49000 360 LYS A C 1
ATOM 2819 O O . LYS A 1 379 ? -18.76400 -7.66000 6.70100 1.000 60.95000 360 LYS A O 1
ATOM 2825 N N . GLU A 1 380 ? -19.05500 -5.90600 5.31600 1.000 62.74000 361 GLU A N 1
ATOM 2826 C CA . GLU A 1 380 ? -19.49100 -5.02800 6.39500 1.000 64.56000 361 GLU A CA 1
ATOM 2827 C C . GLU A 1 380 ? -20.78500 -5.50700 7.05400 1.000 60.95000 361 GLU A C 1
ATOM 2828 O O . GLU A 1 380 ? -21.05700 -5.12400 8.19700 1.000 64.15000 361 GLU A O 1
ATOM 2830 N N . GLU A 1 381 ? -21.59000 -6.32700 6.37400 1.000 59.68000 362 GLU A N 1
ATOM 2831 C CA . GLU A 1 381 ? -22.83800 -6.82800 6.93900 1.000 59.86000 362 GLU A CA 1
ATOM 2832 C C . GLU A 1 381 ? -22.68000 -8.23100 7.56500 1.000 59.71000 362 GLU A C 1
ATOM 2833 O O . GLU A 1 381 ? -23.68600 -8.89100 7.85000 1.000 52.78000 362 GLU A O 1
ATOM 2839 N N . PHE A 1 382 ? -21.42400 -8.68700 7.80100 1.000 53.61000 363 PHE A N 1
ATOM 2840 C CA . PHE A 1 382 ? -21.03200 -9.94300 8.45500 1.000 52.36000 363 PHE A CA 1
ATOM 2841 C C . PHE A 1 382 ? -21.62300 -11.20700 7.82800 1.000 51.78000 363 PHE A C 1
ATOM 2842 O O . PHE A 1 382 ? -22.65100 -11.71700 8.29200 1.000 50.71000 363 PHE A O 1
ATOM 2850 N N . PRO A 1 383 ? -20.97400 -11.76700 6.79200 1.000 51.49000 364 PRO A N 1
ATOM 2851 C CA . PRO A 1 383 ? -21.55600 -12.91400 6.07600 1.000 50.92000 364 PRO A CA 1
ATOM 2852 C C . PRO A 1 383 ? -21.59700 -14.19000 6.90000 1.000 43.09000 364 PRO A C 1
ATOM 2853 O O . PRO A 1 383 ? -22.62800 -14.86700 6.93900 1.000 47.82000 364 PRO A O 1
ATOM 2857 N N . ALA A 1 384 ? -20.48000 -14.53500 7.54600 1.000 43.65000 365 ALA A N 1
ATOM 2858 C CA . ALA A 1 384 ? -20.43400 -15.76000 8.34500 1.000 45.10000 365 ALA A CA 1
ATOM 2859 C C . ALA A 1 384 ? -21.45900 -15.71900 9.47500 1.000 45.07000 365 ALA A C 1
ATOM 2860 O O . ALA A 1 384 ? -22.15100 -16.71000 9.73900 1.000 45.59000 365 ALA A O 1
ATOM 2862 N N . GLN A 1 385 ? -21.58400 -14.57600 10.15200 1.000 44.96000 366 GLN A N 1
ATOM 2863 C CA . GLN A 1 385 ? -22.63800 -14.46700 11.15000 1.000 43.15000 366 GLN A CA 1
ATOM 2864 C C . GLN A 1 385 ? -24.00600 -14.59100 10.50300 1.000 44.43000 366 GLN A C 1
ATOM 2865 O O . GLN A 1 385 ? -24.91200 -15.21900 11.06000 1.000 43.23000 366 GLN A O 1
ATOM 2871 N N . THR A 1 386 ? -24.17400 -14.01200 9.31300 1.000 44.08000 367 THR A N 1
ATOM 2872 C CA . THR A 1 386 ? -25.44200 -14.16700 8.60600 1.000 43.04000 367 THR A CA 1
ATOM 2873 C C . THR A 1 386 ? -25.70500 -15.62700 8.26000 1.000 41.44000 367 THR A C 1
ATOM 2874 O O . THR A 1 386 ? -26.83700 -16.11200 8.38400 1.000 42.01000 367 THR A O 1
ATOM 2878 N N . LEU A 1 387 ? -24.67100 -16.34400 7.81900 1.000 41.96000 368 LEU A N 1
ATOM 2879 C CA . LEU A 1 387 ? -24.84400 -17.75500 7.50100 1.000 40.69000 368 LEU A CA 1
ATOM 2880 C C . LEU A 1 387 ? -25.24300 -18.55000 8.74300 1.000 44.65000 368 LEU A C 1
ATOM 2881 O O . LEU A 1 387 ? -26.10900 -19.43300 8.67500 1.000 43.11000 368 LEU A O 1
ATOM 2886 N N . THR A 1 388 ? -24.62600 -18.23700 9.89100 1.000 42.82000 369 THR A N 1
ATOM 2887 C CA . THR A 1 388 ? -25.01300 -18.86400 11.15200 1.000 41.46000 369 THR A CA 1
ATOM 2888 C C . THR A 1 388 ? -26.51900 -18.76100 11.34600 1.000 44.31000 369 THR A C 1
ATOM 2889 O O . THR A 1 388 ? -27.20500 -19.75200 11.62200 1.000 39.91000 369 THR A O 1
ATOM 2893 N N . VAL A 1 389 ? -27.05400 -17.55500 11.15900 1.000 43.38000 370 VAL A N 1
ATOM 2894 C CA . VAL A 1 389 ? -28.47400 -17.33400 11.37500 1.000 42.57000 370 VAL A CA 1
ATOM 2895 C C . VAL A 1 389 ? -29.30200 -18.13200 10.37500 1.000 47.81000 370 VAL A C 1
ATOM 2896 O O . VAL A 1 389 ? -30.32000 -18.73800 10.73500 1.000 45.66000 370 VAL A O 1
ATOM 2900 N N . GLU A 1 390 ? -28.87400 -18.15200 9.10600 1.000 47.07000 371 GLU A N 1
ATOM 2901 C CA . GLU A 1 390 ? -29.64100 -18.82600 8.06400 1.000 49.72000 371 GLU A CA 1
ATOM 2902 C C . GLU A 1 390 ? -29.71700 -20.32500 8.31500 1.000 47.57000 371 GLU A C 1
ATOM 2903 O O . GLU A 1 390 ? -30.78300 -20.93900 8.16800 1.000 45.53000 371 GLU A O 1
ATOM 2909 N N . LEU A 1 391 ? -28.58000 -20.94400 8.64800 1.000 44.12000 372 LEU A N 1
ATOM 2910 C CA . LEU A 1 391 ? -28.58900 -22.37700 8.92400 1.000 47.46000 372 LEU A CA 1
ATOM 2911 C C . LEU A 1 391 ? -29.52000 -22.69900 10.09300 1.000 43.64000 372 LEU A C 1
ATOM 2912 O O . LEU A 1 391 ? -30.26600 -23.68200 10.04800 1.000 45.02000 372 LEU A O 1
ATOM 2917 N N . TYR A 1 392 ? -29.51800 -21.86500 11.13700 1.000 44.94000 373 TYR A N 1
ATOM 2918 C CA . TYR A 1 392 ? -30.42700 -22.12500 12.25500 1.000 45.06000 373 TYR A CA 1
ATOM 2919 C C . TYR A 1 392 ? -31.88300 -21.97600 11.83300 1.000 46.11000 373 TYR A C 1
ATOM 2920 O O . TYR A 1 392 ? -32.75000 -22.74800 12.26400 1.000 42.90000 373 TYR A O 1
ATOM 2929 N N . LEU A 1 393 ? -32.18000 -20.96700 11.01300 1.000 48.28000 374 LEU A N 1
ATOM 2930 C CA . LEU A 1 393 ? -33.54400 -20.80600 10.51900 1.000 52.14000 374 LEU A CA 1
ATOM 2931 C C . LEU A 1 393 ? -33.96900 -22.00700 9.68700 1.000 46.45000 374 LEU A C 1
ATOM 2932 O O . LEU A 1 393 ? -35.11700 -22.45700 9.77100 1.000 48.84000 374 LEU A O 1
ATOM 2937 N N . GLU A 1 394 ? -33.03400 -22.56000 8.91200 1.000 45.43000 375 GLU A N 1
ATOM 2938 C CA . GLU A 1 394 ? -33.33800 -23.61900 7.95300 1.000 45.33000 375 GLU A CA 1
ATOM 2939 C C . GLU A 1 394 ? -33.70900 -24.93100 8.63100 1.000 47.46000 375 GLU A C 1
ATOM 2940 O O . GLU A 1 394 ? -34.68300 -25.58900 8.24200 1.000 44.05000 375 GLU A O 1
ATOM 2946 N N . ALA A 1 395 ? -32.91800 -25.35000 9.62700 1.000 47.61000 376 ALA A N 1
ATOM 2947 C CA . ALA A 1 395 ? -33.04600 -26.69100 10.18000 1.000 41.95000 376 ALA A CA 1
ATOM 2948 C C . ALA A 1 395 ? -32.79800 -26.73900 11.68300 1.000 44.39000 376 ALA A C 1
ATOM 2949 O O . ALA A 1 395 ? -32.76500 -27.83300 12.24600 1.000 43.60000 376 ALA A O 1
ATOM 2951 N N . GLY A 1 396 ? -32.61500 -25.60200 12.34500 1.000 44.90000 377 GLY A N 1
ATOM 2952 C CA . GLY A 1 396 ? -32.40400 -25.62300 13.77600 1.000 42.34000 377 GLY A CA 1
ATOM 2953 C C . GLY A 1 396 ? -31.03600 -26.09800 14.19200 1.000 40.82000 377 GLY A C 1
ATOM 2954 O O . GLY A 1 396 ? -30.85500 -26.50500 15.34300 1.000 41.47000 377 GLY A O 1
ATOM 2955 N N . ILE A 1 397 ? -30.06600 -26.03900 13.28800 1.000 39.39000 378 ILE A N 1
ATOM 2956 C CA . ILE A 1 397 ? -28.68600 -26.42500 13.56100 1.000 38.39000 378 ILE A CA 1
ATOM 2957 C C . ILE A 1 397 ? -27.92200 -25.18100 14.00300 1.000 38.87000 378 ILE A C 1
ATOM 2958 O O . ILE A 1 397 ? -27.90700 -24.16800 13.29200 1.000 38.24000 378 ILE A O 1
ATOM 2963 N N . ARG A 1 398 ? -27.29600 -25.23900 15.18600 1.000 32.01000 379 ARG A N 1
ATOM 2964 C CA . ARG A 1 398 ? -26.55000 -24.10500 15.72400 1.000 31.03000 379 ARG A CA 1
ATOM 2965 C C . ARG A 1 398 ? -25.05700 -24.30500 15.51200 1.000 33.28000 379 ARG A C 1
ATOM 2966 O O . ARG A 1 398 ? -24.45800 -25.22400 16.08000 1.000 36.38000 379 ARG A O 1
ATOM 2974 N N . GLY A 1 399 ? -24.45000 -23.41400 14.73200 1.000 34.47000 380 GLY A N 1
ATOM 2975 C CA . GLY A 1 399 ? -23.02700 -23.35400 14.57500 1.000 39.30000 380 GLY A CA 1
ATOM 2976 C C . GLY A 1 399 ? -22.43100 -22.18200 15.32200 1.000 40.00000 380 GLY A C 1
ATOM 2977 O O . GLY A 1 399 ? -23.03700 -21.62600 16.24800 1.000 42.09000 380 GLY A O 1
ATOM 2978 N N . CYS A 1 400 ? -21.23300 -21.78100 14.90000 1.000 40.58000 381 CYS A N 1
ATOM 2979 C CA . CYS A 1 400 ? -20.56800 -20.67800 15.57200 1.000 38.73000 381 CYS A CA 1
ATOM 2980 C C . CYS A 1 400 ? -19.70300 -19.92800 14.57400 1.000 43.27000 381 CYS A C 1
ATOM 2981 O O . CYS A 1 400 ? -19.03400 -20.53000 13.72900 1.000 44.11000 381 CYS A O 1
ATOM 2984 N N . GLU A 1 401 ? -19.76000 -18.60800 14.69200 1.000 43.45000 382 GLU A N 1
ATOM 2985 C CA . GLU A 1 401 ? -19.00200 -17.72900 13.78300 1.000 42.23000 382 GLU A CA 1
ATOM 2986 C C . GLU A 1 401 ? -17.55900 -17.57200 14.22400 1.000 43.96000 382 GLU A C 1
ATOM 2987 O O . GLU A 1 401 ? -17.32400 -17.17400 15.35100 1.000 39.43000 382 GLU A O 1
ATOM 2993 N N . ILE A 1 402 ? -16.64600 -17.96800 13.37100 1.000 40.94000 383 ILE A N 1
ATOM 2994 C CA . ILE A 1 402 ? -15.22100 -17.71700 13.55000 1.000 38.94000 383 ILE A CA 1
ATOM 2995 C C . ILE A 1 402 ? -14.78200 -16.77800 12.44000 1.000 46.19000 383 ILE A C 1
ATOM 2996 O O . ILE A 1 402 ? -14.11400 -17.19300 11.48200 1.000 42.53000 383 ILE A O 1
ATOM 3001 N N . GLY A 1 403 ? -15.17900 -15.51500 12.55100 1.000 44.68000 384 GLY A N 1
ATOM 3002 C CA . GLY A 1 403 ? -14.89800 -14.52200 11.52300 1.000 45.97000 384 GLY A CA 1
ATOM 3003 C C . GLY A 1 403 ? -14.78500 -13.13400 12.09700 1.000 51.15000 384 GLY A C 1
ATOM 3004 O O . GLY A 1 403 ? -14.18100 -12.93000 13.16100 1.000 49.07000 384 GLY A O 1
ATOM 3005 N N . TYR A 1 404 ? -15.38600 -12.16700 11.40100 1.000 46.96000 385 TYR A N 1
ATOM 3006 C CA . TYR A 1 404 ? -15.12800 -10.76300 11.69300 1.000 48.69000 385 TYR A CA 1
ATOM 3007 C C . TYR A 1 404 ? -15.58000 -10.38900 13.10600 1.000 50.62000 385 TYR A C 1
ATOM 3008 O O . TYR A 1 404 ? -14.87000 -9.67600 13.82200 1.000 56.43000 385 TYR A O 1
ATOM 3017 N N . ILE A 1 405 ? -16.75800 -10.85700 13.52800 1.000 49.17000 386 ILE A N 1
ATOM 3018 C CA . ILE A 1 405 ? -17.26100 -10.48700 14.85200 1.000 52.72000 386 ILE A CA 1
ATOM 3019 C C . ILE A 1 405 ? -16.34700 -11.03300 15.94800 1.000 54.69000 386 ILE A C 1
ATOM 3020 O O . ILE A 1 405 ? -15.95300 -10.31100 16.87100 1.000 54.56000 386 ILE A O 1
ATOM 3025 N N . LEU A 1 406 ? -16.00400 -12.31900 15.86400 1.000 50.59000 387 LEU A N 1
ATOM 3026 C CA . LEU A 1 406 ? -15.08300 -12.91400 16.82700 1.000 56.17000 387 LEU A CA 1
ATOM 3027 C C . LEU A 1 406 ? -13.73800 -12.19900 16.86600 1.000 59.08000 387 LEU A C 1
ATOM 3028 O O . LEU A 1 406 ? -13.08300 -12.17700 17.91600 1.000 60.12000 387 LEU A O 1
ATOM 3033 N N . ALA A 1 407 ? -13.29300 -11.63200 15.74600 1.000 54.63000 388 ALA A N 1
ATOM 3034 C CA . ALA A 1 407 ? -11.96000 -11.03800 15.71600 1.000 58.79000 388 ALA A CA 1
ATOM 3035 C C . ALA A 1 407 ? -11.87300 -9.70800 16.46200 1.000 60.86000 388 ALA A C 1
ATOM 3036 O O . ALA A 1 407 ? -10.76100 -9.21600 16.68100 1.000 65.05000 388 ALA A O 1
ATOM 3038 N N . ASP A 1 408 ? -13.00800 -9.12000 16.85300 1.000 61.44000 389 ASP A N 1
ATOM 3039 C CA . ASP A 1 408 ? -13.04100 -7.90000 17.65900 1.000 64.75000 389 ASP A CA 1
ATOM 3040 C C . ASP A 1 408 ? -12.64500 -6.67200 16.84500 1.000 66.18000 389 ASP A C 1
ATOM 3041 O O . ASP A 1 408 ? -12.21500 -6.78800 15.69200 1.000 58.84000 389 ASP A O 1
ATOM 3046 N N . ARG A 1 409 ? -12.79000 -5.49400 17.45100 1.000 66.04000 390 ARG A N 1
ATOM 3047 C CA . ARG A 1 409 ? -12.37500 -4.22400 16.87500 1.000 64.61000 390 ARG A CA 1
ATOM 3048 C C . ARG A 1 409 ? -10.94400 -3.91000 17.28400 1.000 65.40000 390 ARG A C 1
ATOM 3049 O O . ARG A 1 409 ? -10.42900 -4.43400 18.27200 1.000 65.63000 390 ARG A O 1
ATOM 3057 N N . ASP A 1 410 ? -10.30400 -3.03200 16.51800 1.000 67.38000 391 ASP A N 1
ATOM 3058 C CA . ASP A 1 410 ? -8.97500 -2.57200 16.90100 1.000 67.95000 391 ASP A CA 1
ATOM 3059 C C . ASP A 1 410 ? -9.06900 -1.71900 18.16400 1.000 65.28000 391 ASP A C 1
ATOM 3060 O O . ASP A 1 410 ? -9.88000 -0.78700 18.21600 1.000 65.28000 391 ASP A O 1
ATOM 3065 N N . PRO A 1 411 ? -8.24900 -1.98800 19.18500 1.000 70.06000 392 PRO A N 1
ATOM 3066 C CA . PRO A 1 411 ? -8.42200 -1.30000 20.47600 1.000 68.38000 392 PRO A CA 1
ATOM 3067 C C . PRO A 1 411 ? -8.24000 0.20300 20.40900 1.000 68.91000 392 PRO A C 1
ATOM 3068 O O . PRO A 1 411 ? -8.75100 0.91200 21.28700 1.000 71.70000 392 PRO A O 1
ATOM 3072 N N . VAL A 1 412 ? -7.51000 0.71600 19.42400 1.000 66.70000 393 VAL A N 1
ATOM 3073 C CA . VAL A 1 412 ? -7.28500 2.14800 19.30800 1.000 66.42000 393 VAL A CA 1
ATOM 3074 C C . VAL A 1 412 ? -8.13500 2.75800 18.20300 1.000 67.60000 393 VAL A C 1
ATOM 3075 O O . VAL A 1 412 ? -8.76500 3.79300 18.41600 1.000 70.26000 393 VAL A O 1
ATOM 3077 N N . THR A 1 413 ? -8.18500 2.11400 17.02900 1.000 64.34000 394 THR A N 1
ATOM 3078 C CA . THR A 1 413 ? -8.92700 2.64200 15.88800 1.000 60.60000 394 THR A CA 1
ATOM 3079 C C . THR A 1 413 ? -10.43000 2.39700 15.98600 1.000 61.74000 394 THR A C 1
ATOM 3080 O O . THR A 1 413 ? -11.19300 3.06000 15.27300 1.000 63.06000 394 THR A O 1
ATOM 3082 N N . HIS A 1 414 ? -10.86600 1.46500 16.84000 1.000 57.96000 395 HIS A N 1
ATOM 3083 C CA . HIS A 1 414 ? -12.28300 1.10600 16.99800 1.000 58.06000 395 HIS A CA 1
ATOM 3084 C C . HIS A 1 414 ? -12.91600 0.70300 15.65500 1.000 60.53000 395 HIS A C 1
ATOM 3085 O O . HIS A 1 414 ? -14.10700 0.92300 15.40400 1.000 59.47000 395 HIS A O 1
ATOM 3092 N N . LEU A 1 415 ? -12.12600 0.07600 14.78800 1.000 58.63000 396 LEU A N 1
ATOM 3093 C CA . LEU A 1 415 ? -12.56100 -0.33600 13.46100 1.000 61.72000 396 LEU A CA 1
ATOM 3094 C C . LEU A 1 415 ? -12.59700 -1.86000 13.38300 1.000 57.52000 396 LEU A C 1
ATOM 3095 O O . LEU A 1 415 ? -11.79600 -2.54500 14.02700 1.000 59.54000 396 LEU A O 1
ATOM 3100 N N . ASN A 1 416 ? -13.53200 -2.39000 12.59900 1.000 58.51000 397 ASN A N 1
ATOM 3101 C CA . ASN A 1 416 ? -13.60500 -3.83400 12.39900 1.000 60.93000 397 ASN A CA 1
ATOM 3102 C C . ASN A 1 416 ? -12.46000 -4.33400 11.51500 1.000 63.47000 397 ASN A C 1
ATOM 3103 O O . ASN A 1 416 ? -11.92200 -3.60300 10.67800 1.000 63.50000 397 ASN A O 1
ATOM 3108 N N . ARG A 1 417 ? -12.09100 -5.60100 11.71400 1.000 60.68000 398 ARG A N 1
ATOM 3109 C CA . ARG A 1 417 ? -10.91400 -6.22000 11.09600 1.000 59.00000 398 ARG A CA 1
ATOM 3110 C C . ARG A 1 417 ? -11.40900 -7.19900 10.02800 1.000 62.04000 398 ARG A C 1
ATOM 3111 O O . ARG A 1 417 ? -11.66800 -8.37000 10.32500 1.000 54.71000 398 ARG A O 1
ATOM 3119 N N . PHE A 1 418 ? -11.51200 -6.72500 8.78100 1.000 57.79000 399 PHE A N 1
ATOM 3120 C CA . PHE A 1 418 ? -12.17500 -7.45200 7.70100 1.000 56.54000 399 PHE A CA 1
ATOM 3121 C C . PHE A 1 418 ? -11.23500 -8.26400 6.81900 1.000 56.07000 399 PHE A C 1
ATOM 3122 O O . PHE A 1 418 ? -11.67300 -8.75800 5.77800 1.000 57.05000 399 PHE A O 1
ATOM 3130 N N . ASN A 1 419 ? -9.97300 -8.42500 7.19400 1.000 60.43000 400 ASN A N 1
ATOM 3131 C CA . ASN A 1 419 ? -9.01100 -9.07100 6.31200 1.000 59.05000 400 ASN A CA 1
ATOM 3132 C C . ASN A 1 419 ? -8.72600 -10.52300 6.68100 1.000 62.08000 400 ASN A C 1
ATOM 3133 O O . ASN A 1 419 ? -7.99700 -11.19600 5.94600 1.000 63.90000 400 ASN A O 1
ATOM 3138 N N . GLY A 1 420 ? -9.26800 -11.02300 7.79800 1.000 58.54000 401 GLY A N 1
ATOM 3139 C CA . GLY A 1 420 ? -9.08400 -12.41000 8.17700 1.000 52.52000 401 GLY A CA 1
ATOM 3140 C C . GLY A 1 420 ? -10.17400 -13.31300 7.61400 1.000 50.62000 401 GLY A C 1
ATOM 3141 O O . GLY A 1 420 ? -11.10400 -12.87500 6.93800 1.000 47.00000 401 GLY A O 1
ATOM 3142 N N . LEU A 1 421 ? -10.05100 -14.60400 7.91300 1.000 50.07000 402 LEU A N 1
ATOM 3143 C CA . LEU A 1 421 ? -11.04800 -15.56200 7.45400 1.000 45.58000 402 LEU A CA 1
ATOM 3144 C C . LEU A 1 421 ? -12.39200 -15.31900 8.13200 1.000 48.72000 402 LEU A C 1
ATOM 3145 O O . LEU A 1 421 ? -12.46600 -14.92400 9.29900 1.000 47.58000 402 LEU A O 1
ATOM 3150 N N . ASP A 1 422 ? -13.46200 -15.57800 7.38400 1.000 42.27000 403 ASP A N 1
ATOM 3151 C CA . ASP A 1 422 ? -14.83500 -15.36300 7.82700 1.000 43.63000 403 ASP A CA 1
ATOM 3152 C C . ASP A 1 422 ? -15.56500 -16.70400 7.74300 1.000 44.36000 403 ASP A C 1
ATOM 3153 O O . ASP A 1 422 ? -16.16400 -17.02700 6.71000 1.000 44.52000 403 ASP A O 1
ATOM 3158 N N . LEU A 1 423 ? -15.51100 -17.48900 8.82300 1.000 39.57000 404 LEU A N 1
ATOM 3159 C CA . LEU A 1 423 ? -15.88300 -18.89700 8.77600 1.000 36.99000 404 LEU A CA 1
ATOM 3160 C C . LEU A 1 423 ? -17.08400 -19.19500 9.66200 1.000 39.89000 404 LEU A C 1
ATOM 3161 O O . LEU A 1 423 ? -17.30900 -18.53800 10.68200 1.000 41.49000 404 LEU A O 1
ATOM 3166 N N . LEU A 1 424 ? -17.85700 -20.19400 9.25400 1.000 38.02000 405 LEU A N 1
ATOM 3167 C CA . LEU A 1 424 ? -18.88500 -20.78700 10.09300 1.000 36.40000 405 LEU A CA 1
ATOM 3168 C C . LEU A 1 424 ? -18.37100 -22.14400 10.56800 1.000 41.79000 405 LEU A C 1
ATOM 3169 O O . LEU A 1 424 ? -18.23600 -23.08500 9.77400 1.000 40.33000 405 LEU A O 1
ATOM 3174 N N . ARG A 1 425 ? -18.07200 -22.23700 11.85900 1.000 35.15000 406 ARG A N 1
ATOM 3175 C CA . ARG A 1 425 ? -17.55500 -23.47000 12.43300 1.000 35.39000 406 ARG A CA 1
ATOM 3176 C C . ARG A 1 425 ? -18.70900 -24.39500 12.76200 1.000 35.46000 406 ARG A C 1
ATOM 3177 O O . ARG A 1 425 ? -19.68200 -23.98300 13.40400 1.000 35.00000 406 ARG A O 1
ATOM 3185 N N . LEU A 1 426 ? -18.58900 -25.64800 12.32800 1.000 35.21000 407 LEU A N 1
ATOM 3186 C CA . LEU A 1 426 ? -19.50800 -26.73100 12.66100 1.000 34.57000 407 LEU A CA 1
ATOM 3187 C C . LEU A 1 426 ? -18.71700 -27.69400 13.55200 1.000 35.16000 407 LEU A C 1
ATOM 3188 O O . LEU A 1 426 ? -18.03100 -28.59300 13.05700 1.000 33.26000 407 LEU A O 1
ATOM 3193 N N . ALA A 1 427 ? -18.76800 -27.48500 14.87300 1.000 33.72000 408 ALA A N 1
ATOM 3194 C CA . ALA A 1 427 ? -18.01600 -28.31500 15.80800 1.000 31.20000 408 ALA A CA 1
ATOM 3195 C C . ALA A 1 427 ? -18.84400 -29.53400 16.21100 1.000 31.70000 408 ALA A C 1
ATOM 3196 O O . ALA A 1 427 ? -20.01400 -29.40400 16.58400 1.000 35.80000 408 ALA A O 1
ATOM 3198 N N . ILE A 1 428 ? -18.23000 -30.70700 16.18000 1.000 31.45000 409 ILE A N 1
ATOM 3199 C CA . ILE A 1 428 ? -18.94500 -31.96500 16.39100 1.000 34.47000 409 ILE A CA 1
ATOM 3200 C C . ILE A 1 428 ? -18.68100 -32.43900 17.81900 1.000 32.49000 409 ILE A C 1
ATOM 3201 O O . ILE A 1 428 ? -17.53700 -32.80400 18.13400 1.000 33.74000 409 ILE A O 1
ATOM 3206 N N . PRO A 1 429 ? -19.68100 -32.46200 18.69500 1.000 35.60000 410 PRO A N 1
ATOM 3207 C CA . PRO A 1 429 ? -19.48700 -33.08100 20.01200 1.000 35.88000 410 PRO A CA 1
ATOM 3208 C C . PRO A 1 429 ? -19.10700 -34.53900 19.83000 1.000 37.29000 410 PRO A C 1
ATOM 3209 O O . PRO A 1 429 ? -19.64200 -35.22700 18.95600 1.000 33.77000 410 PRO A O 1
ATOM 3213 N N . ARG A 1 430 ? -18.18200 -35.01200 20.66000 1.000 34.61000 411 ARG A N 1
ATOM 3214 C CA . ARG A 1 430 ? -17.66500 -36.36700 20.49500 1.000 33.52000 411 ARG A CA 1
ATOM 3215 C C . ARG A 1 430 ? -18.72000 -37.40700 20.85200 1.000 34.84000 411 ARG A C 1
ATOM 3216 O O . ARG A 1 430 ? -19.27200 -37.40800 21.96600 1.000 32.72000 411 ARG A O 1
ATOM 3224 N N . ARG A 1 431 ? -18.98900 -38.29800 19.89500 1.000 30.69000 412 ARG A N 1
ATOM 3225 C CA . ARG A 1 431 ? -19.76300 -39.50700 20.12500 1.000 32.17000 412 ARG A CA 1
ATOM 3226 C C . ARG A 1 431 ? -21.17900 -39.17300 20.58300 1.000 37.55000 412 ARG A C 1
ATOM 3227 O O . ARG A 1 431 ? -21.74700 -39.83300 21.47100 1.000 36.73000 412 ARG A O 1
ATOM 3235 N N . VAL A 1 432 ? -21.75000 -38.12800 19.99200 1.000 32.20000 413 VAL A N 1
ATOM 3236 C CA . VAL A 1 432 ? -23.08800 -37.66800 20.34400 1.000 35.56000 413 VAL A CA 1
ATOM 3237 C C . VAL A 1 432 ? -24.06300 -37.85500 19.19100 1.000 35.44000 413 VAL A C 1
ATOM 3238 O O . VAL A 1 432 ? -25.17600 -38.34500 19.38300 1.000 33.27000 413 VAL A O 1
ATOM 3242 N N . TYR A 1 433 ? -23.66300 -37.45300 17.98500 1.000 36.86000 414 TYR A N 1
ATOM 3243 C CA . TYR A 1 433 ? -24.51200 -37.46800 16.80700 1.000 36.61000 414 TYR A CA 1
ATOM 3244 C C . TYR A 1 433 ? -24.06300 -38.57400 15.85200 1.000 37.88000 414 TYR A C 1
ATOM 3245 O O . TYR A 1 433 ? -22.88500 -38.93700 15.81700 1.000 36.30000 414 TYR A O 1
ATOM 3254 N N . THR A 1 434 ? -25.01800 -39.11700 15.08900 1.000 35.37000 415 THR A N 1
ATOM 3255 C CA . THR A 1 434 ? -24.74100 -40.17000 14.12400 1.000 32.68000 415 THR A CA 1
ATOM 3256 C C . THR A 1 434 ? -24.38300 -39.58200 12.75200 1.000 34.00000 415 THR A C 1
ATOM 3257 O O . THR A 1 434 ? -24.49500 -38.38200 12.50600 1.000 32.59000 415 THR A O 1
ATOM 3261 N N . ASP A 1 435 ? -23.96300 -40.45900 11.83600 1.000 32.43000 416 ASP A N 1
ATOM 3262 C CA . ASP A 1 435 ? -23.76200 -40.00500 10.46000 1.000 35.71000 416 ASP A CA 1
ATOM 3263 C C . ASP A 1 435 ? -25.07900 -39.67100 9.76600 1.000 35.54000 416 ASP A C 1
ATOM 3264 O O . ASP A 1 435 ? -25.06100 -38.97400 8.74800 1.000 38.83000 416 ASP A O 1
ATOM 3269 N N . ASN A 1 436 ? -26.22300 -40.12400 10.28300 1.000 33.20000 417 ASN A N 1
ATOM 3270 C CA . ASN A 1 436 ? -27.49700 -39.63600 9.75500 1.000 32.91000 417 ASN A CA 1
ATOM 3271 C C . ASN A 1 436 ? -27.71500 -38.16900 10.12200 1.000 39.82000 417 ASN A C 1
ATOM 3272 O O . ASN A 1 436 ? -28.21500 -37.38500 9.30100 1.000 34.94000 417 ASN A O 1
ATOM 3277 N N . HIS A 1 437 ? -27.38300 -37.78000 11.36700 1.000 33.96000 418 HIS A N 1
ATOM 3278 C CA . HIS A 1 437 ? -27.43200 -36.35900 11.70700 1.000 34.68000 418 HIS A CA 1
ATOM 3279 C C . HIS A 1 437 ? -26.48400 -35.55700 10.81500 1.000 33.65000 418 HIS A C 1
ATOM 3280 O O . HIS A 1 437 ? -26.80300 -34.42800 10.41400 1.000 33.74000 418 HIS A O 1
ATOM 3287 N N . MET A 1 438 ? -25.32000 -36.13100 10.48000 1.000 32.76000 419 MET A N 1
ATOM 3288 C CA . MET A 1 438 ? -24.38500 -35.42500 9.60200 1.000 34.31000 419 MET A CA 1
ATOM 3289 C C . MET A 1 438 ? -25.00500 -35.18500 8.229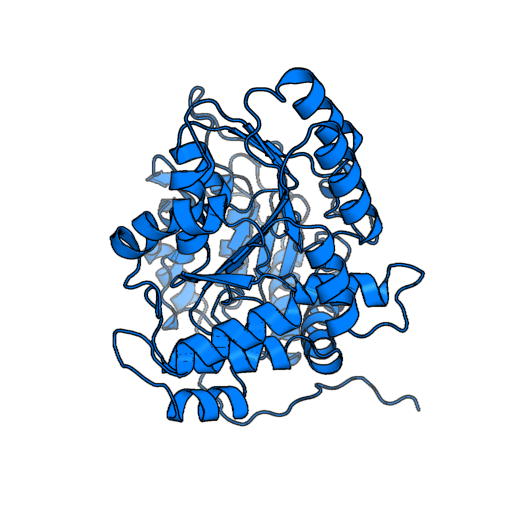00 1.000 37.70000 419 MET A C 1
ATOM 3290 O O . MET A 1 438 ? -24.75000 -34.15100 7.59600 1.000 35.41000 419 MET A O 1
ATOM 3295 N N . ASN A 1 439 ? -25.78400 -36.15800 7.73000 1.000 39.40000 420 ASN A N 1
ATOM 3296 C CA . ASN A 1 439 ? -26.48900 -35.98000 6.45900 1.000 36.06000 420 ASN A CA 1
ATOM 3297 C C . ASN A 1 439 ? -27.47300 -34.81800 6.53500 1.000 37.10000 420 ASN A C 1
ATOM 3298 O O . ASN A 1 439 ? -27.61000 -34.04700 5.57400 1.000 37.74000 420 ASN A O 1
ATOM 3303 N N . VAL A 1 440 ? -28.19400 -34.70100 7.65600 1.000 35.60000 421 VAL A N 1
ATOM 3304 C CA . VAL A 1 440 ? -29.13400 -33.60000 7.84900 1.000 39.24000 421 VAL A CA 1
ATOM 3305 C C . VAL A 1 440 ? -28.40500 -32.26800 7.84200 1.000 39.79000 421 VAL A C 1
ATOM 3306 O O . VAL A 1 440 ? -28.86500 -31.28800 7.23800 1.000 41.53000 421 VAL A O 1
ATOM 3310 N N . ILE A 1 441 ? -27.26200 -32.21000 8.52400 1.000 37.80000 422 ILE A N 1
ATOM 3311 C CA . ILE A 1 441 ? -26.45500 -30.99500 8.56000 1.000 37.02000 422 ILE A CA 1
ATOM 3312 C C . ILE A 1 441 ? -26.10500 -30.55100 7.14400 1.000 39.40000 422 ILE A C 1
ATOM 3313 O O . ILE A 1 441 ? -26.39400 -29.42100 6.73600 1.000 38.45000 422 ILE A O 1
ATOM 3318 N N . ALA A 1 442 ? -25.45100 -31.44100 6.39000 1.000 39.09000 423 ALA A N 1
ATOM 3319 C CA . ALA A 1 442 ? -25.00500 -31.11600 5.03300 1.000 40.75000 423 ALA A CA 1
ATOM 3320 C C . ALA A 1 442 ? -26.17300 -30.74300 4.12700 1.000 38.78000 423 ALA A C 1
ATOM 3321 O O . ALA A 1 442 ? -26.05700 -29.83400 3.29500 1.000 41.26000 423 ALA A O 1
ATOM 3323 N N . ALA A 1 443 ? -27.29900 -31.43700 4.26000 1.000 38.06000 424 ALA A N 1
ATOM 3324 C CA . ALA A 1 443 ? -28.46600 -31.12500 3.44500 1.000 40.14000 424 ALA A CA 1
ATOM 3325 C C . ALA A 1 443 ? -29.01100 -29.74000 3.77700 1.000 45.92000 424 ALA A C 1
ATOM 3326 O O . ALA A 1 443 ? -29.27500 -28.92800 2.87700 1.000 46.10000 424 ALA A O 1
ATOM 3328 N N . ALA A 1 444 ? -29.20000 -29.45400 5.06900 1.000 38.92000 425 ALA A N 1
ATOM 3329 C CA . ALA A 1 444 ? -29.61800 -28.11700 5.47700 1.000 39.50000 425 ALA A CA 1
ATOM 3330 C C . ALA A 1 444 ? -28.66100 -27.05100 4.95600 1.000 42.54000 425 ALA A C 1
ATOM 3331 O O . ALA A 1 444 ? -29.09100 -25.98100 4.50700 1.000 44.61000 425 ALA A O 1
ATOM 3333 N N . LEU A 1 445 ? -27.35700 -27.31800 5.02000 1.000 40.98000 426 LEU A N 1
ATOM 3334 C CA . LEU A 1 445 ? -26.39100 -26.37400 4.47100 1.000 45.33000 426 LEU A CA 1
ATOM 3335 C C . LEU A 1 445 ? -26.49600 -26.28600 2.94900 1.000 46.22000 426 LEU A C 1
ATOM 3336 O O . LEU A 1 445 ? -26.35300 -25.20100 2.37500 1.000 46.57000 426 LEU A O 1
ATOM 3341 N N . ARG A 1 446 ? -26.71800 -27.42100 2.27800 1.000 48.57000 427 ARG A N 1
ATOM 3342 C CA . ARG A 1 446 ? -26.96200 -27.41300 0.83300 1.000 46.03000 427 ARG A CA 1
ATOM 3343 C C . ARG A 1 446 ? -28.10200 -26.46800 0.48000 1.000 48.25000 427 ARG A C 1
ATOM 3344 O O . ARG A 1 446 ? -27.98200 -25.62900 -0.42200 1.000 49.04000 427 ARG A O 1
ATOM 3352 N N . ASN A 1 447 ? -29.22000 -26.58600 1.19400 1.000 44.13000 428 ASN A N 1
ATOM 3353 C CA . ASN A 1 447 ? -30.37400 -25.75000 0.90400 1.000 46.17000 428 ASN A CA 1
ATOM 3354 C C . ASN A 1 447 ? -30.02600 -24.27200 1.01700 1.000 55.81000 428 ASN A C 1
ATOM 3355 O O . ASN A 1 447 ? -30.36200 -23.47500 0.12800 1.000 53.13000 428 ASN A O 1
ATOM 3360 N N . VAL A 1 448 ? -29.34600 -23.87700 2.09700 1.000 46.86000 429 VAL A N 1
ATOM 3361 C CA . VAL A 1 448 ? -28.94500 -22.47900 2.20800 1.000 49.07000 429 VAL A CA 1
ATOM 3362 C C . VAL A 1 448 ? -28.03900 -22.09600 1.04300 1.000 51.40000 429 VAL A C 1
ATOM 3363 O O . VAL A 1 448 ? -28.22900 -21.06200 0.39600 1.000 53.68000 429 VAL A O 1
ATOM 3367 N N . TYR A 1 449 ? -27.04200 -22.92700 0.75800 1.000 49.84000 430 TYR A N 1
ATOM 3368 C CA . TYR A 1 449 ? -26.11000 -22.63000 -0.32000 1.000 50.30000 430 TYR A CA 1
ATOM 3369 C C . TYR A 1 449 ? -26.82100 -22.46600 -1.66100 1.000 54.27000 430 TYR A C 1
ATOM 3370 O O . TYR A 1 449 ? -26.45500 -21.60200 -2.46900 1.000 49.96000 430 TYR A O 1
ATOM 3379 N N . GLU A 1 450 ? -27.82500 -23.30200 -1.92700 1.000 55.49000 431 GLU A N 1
ATOM 3380 C CA . GLU A 1 450 ? -28.47000 -23.26900 -3.23100 1.000 54.86000 431 GLU A CA 1
ATOM 3381 C C . GLU A 1 450 ? -29.35600 -22.04000 -3.40600 1.000 56.67000 431 GLU A C 1
ATOM 3382 O O . GLU A 1 450 ? -29.85100 -21.81100 -4.51400 1.000 59.20000 431 GLU A O 1
ATOM 3384 N N . ARG A 1 451 ? -29.54800 -21.23700 -2.36300 1.000 53.28000 432 ARG A N 1
ATOM 3385 C CA . ARG A 1 451 ? -30.27200 -19.97500 -2.46800 1.000 54.70000 432 ARG A CA 1
ATOM 3386 C C . ARG A 1 451 ? -29.35400 -18.79100 -2.17600 1.000 57.16000 432 ARG A C 1
ATOM 3387 O O . ARG A 1 451 ? -29.77900 -17.77400 -1.62000 1.000 57.13000 432 ARG A O 1
ATOM 3395 N N . ARG A 1 452 ? -28.07400 -18.90300 -2.54800 1.000 57.69000 433 ARG A N 1
ATOM 3396 C CA . ARG A 1 452 ? -27.13600 -17.82800 -2.23000 1.000 61.10000 433 ARG A CA 1
ATOM 3397 C C . ARG A 1 452 ? -27.42400 -16.57300 -3.05400 1.000 67.93000 433 ARG A C 1
ATOM 3398 O O . ARG A 1 452 ? -27.32200 -15.45300 -2.53800 1.000 69.85000 433 ARG A O 1
ATOM 3406 N N . GLU A 1 453 ? -27.81000 -16.73300 -4.31900 1.000 64.56000 434 GLU A N 1
ATOM 3407 C CA . GLU A 1 453 ? -28.10400 -15.58800 -5.17900 1.000 70.11000 434 GLU A CA 1
ATOM 3408 C C . GLU A 1 453 ? -29.33100 -14.83100 -4.69000 1.000 68.46000 434 GLU A C 1
ATOM 3409 O O . GLU A 1 453 ? -29.83200 -13.94000 -5.36700 1.000 73.65000 434 GLU A O 1
ATOM 3411 N N . SER A 1 454 ? -29.79800 -15.16300 -3.50300 1.000 67.64000 435 SER A N 1
ATOM 3412 C CA . SER A 1 454 ? -30.99100 -14.57600 -2.92000 1.000 65.83000 435 SER A CA 1
ATOM 3413 C C . SER A 1 454 ? -30.77000 -13.97100 -1.54100 1.000 69.10000 435 SER A C 1
ATOM 3414 O O . SER A 1 454 ? -31.72600 -13.46200 -0.94200 1.000 69.51000 435 SER A O 1
ATOM 3417 N N . ILE A 1 455 ? -29.56300 -14.03100 -1.00900 1.000 70.93000 436 ILE A N 1
ATOM 3418 C CA . ILE A 1 455 ? -29.31900 -13.71700 0.39200 1.000 70.78000 436 ILE A CA 1
ATOM 3419 C C . ILE A 1 455 ? -28.42700 -12.48100 0.37000 1.000 71.09000 436 ILE A C 1
ATOM 3420 O O . ILE A 1 455 ? -27.20300 -12.58200 0.23700 1.000 67.77000 436 ILE A O 1
ATOM 3425 N N . THR A 1 456 ? -29.03400 -11.29500 0.47600 1.000 73.08000 437 THR A N 1
ATOM 3426 C CA . THR A 1 456 ? -28.32300 -10.07100 0.12900 1.000 73.88000 437 THR A CA 1
ATOM 3427 C C . THR A 1 456 ? -28.07400 -9.11600 1.29000 1.000 68.10000 437 THR A C 1
ATOM 3428 O O . THR A 1 456 ? -27.25600 -8.20300 1.13900 1.000 69.79000 437 THR A O 1
ATOM 3432 N N . HIS A 1 457 ? -28.73300 -9.28600 2.43300 1.000 67.29000 438 HIS A N 1
ATOM 3433 C CA . HIS A 1 457 ? -28.44500 -8.43900 3.58300 1.000 66.83000 438 HIS A CA 1
ATOM 3434 C C . HIS A 1 457 ? -28.22500 -9.27300 4.83600 1.000 69.33000 438 HIS A C 1
ATOM 3435 O O . HIS A 1 457 ? -29.05800 -10.11000 5.19800 1.000 69.92000 438 HIS A O 1
ATOM 3442 N N . GLY A 1 458 ? -27.10300 -9.01500 5.50100 1.000 66.78000 439 GLY A N 1
ATOM 3443 C CA . GLY A 1 458 ? -26.74800 -9.71600 6.71200 1.000 63.25000 439 GLY A CA 1
ATOM 3444 C C . GLY A 1 458 ? -27.26800 -9.06900 7.97400 1.000 61.77000 439 GLY A C 1
ATOM 3445 O O . GLY A 1 458 ? -28.47800 -8.89200 8.14700 1.000 64.81000 439 GLY A O 1
ATOM 3446 N N . VAL A 1 459 ? -26.35900 -8.71400 8.87400 1.000 60.19000 440 VAL A N 1
ATOM 3447 C CA . VAL A 1 459 ? -26.73000 -8.27000 10.20800 1.000 65.64000 440 VAL A CA 1
ATOM 3448 C C . VAL A 1 459 ? -25.97800 -6.98700 10.53900 1.000 66.60000 440 VAL A C 1
ATOM 3449 O O . VAL A 1 459 ? -25.00200 -6.61800 9.88400 1.000 66.59000 440 VAL A O 1
ATOM 3453 N N . ARG A 1 460 ? -26.44900 -6.32200 11.59200 1.000 69.02000 441 ARG A N 1
ATOM 3454 C CA . ARG A 1 460 ? -25.90600 -5.04900 12.03900 1.000 68.19000 441 ARG A CA 1
ATOM 3455 C C . ARG A 1 460 ? -25.82900 -5.06500 13.55400 1.000 66.08000 441 ARG A C 1
ATOM 3456 O O . ARG A 1 460 ? -26.80000 -5.43600 14.21900 1.000 66.56000 441 ARG A O 1
ATOM 3458 N N . ILE A 1 461 ? -24.68100 -4.66800 14.09700 1.000 63.87000 442 ILE A N 1
ATOM 3459 C CA . ILE A 1 461 ? -24.52000 -4.63300 15.54500 1.000 67.01000 442 ILE A CA 1
ATOM 3460 C C . ILE A 1 461 ? -25.38600 -3.51400 16.11400 1.000 72.57000 442 ILE A C 1
ATOM 3461 O O . ILE A 1 461 ? -25.23700 -2.34500 15.74100 1.000 72.35000 442 ILE A O 1
ATOM 3466 N N . VAL A 1 462 ? -26.30400 -3.87300 17.01500 1.000 71.26000 443 VAL A N 1
ATOM 3467 C CA . VAL A 1 462 ? -27.12900 -2.89700 17.71900 1.000 67.12000 443 VAL A CA 1
ATOM 3468 C C . VAL A 1 462 ? -26.44000 -2.53200 19.02700 1.000 68.68000 443 VAL A C 1
ATOM 3469 O O . VAL A 1 462 ? -26.11300 -1.36600 19.26200 1.000 77.11000 443 VAL A O 1
ATOM 3471 N N . TRP A 1 463 ? -26.20800 -3.51300 19.89000 1.000 66.33000 444 TRP A N 1
ATOM 3472 C CA . TRP A 1 463 ? -25.42900 -3.28800 21.09800 1.000 67.78000 444 TRP A CA 1
ATOM 3473 C C . TRP A 1 463 ? -24.15600 -4.11700 21.02500 1.000 67.61000 444 TRP A C 1
ATOM 3474 O O . TRP A 1 463 ? -24.16300 -5.22900 20.48800 1.000 69.83000 444 TRP A O 1
ATOM 3485 N N . GLU A 1 464 ? -23.06800 -3.58700 21.57700 1.000 67.07000 445 GLU A N 1
ATOM 3486 C CA . GLU A 1 464 ? -21.77500 -4.22700 21.40600 1.000 68.36000 445 GLU A CA 1
ATOM 3487 C C . GLU A 1 464 ? -20.90700 -4.02500 22.62900 1.000 67.11000 445 GLU A C 1
ATOM 3488 O O . GLU A 1 464 ? -20.83600 -2.92200 23.17600 1.000 72.81000 445 GLU A O 1
ATOM 3494 N N . ALA A 1 465 ? -20.21200 -5.08100 23.01400 1.000 68.38000 446 ALA A N 1
ATOM 3495 C CA . ALA A 1 465 ? -19.37000 -5.08700 24.19800 1.000 69.62000 446 ALA A CA 1
ATOM 3496 C C . ALA A 1 465 ? -17.98000 -4.58400 23.86600 1.000 68.72000 446 ALA A C 1
ATOM 3497 O O . ALA A 1 465 ? -17.59200 -4.49700 22.70100 1.000 70.94000 446 ALA A O 1
ATOM 3499 N N . PRO A 1 466 ? -17.18700 -4.25700 24.89000 1.000 71.00000 447 PRO A N 1
ATOM 3500 C CA . PRO A 1 466 ? -15.83000 -3.74300 24.63000 1.000 71.49000 447 PRO A CA 1
ATOM 3501 C C . PRO A 1 466 ? -14.86600 -4.80100 24.13800 1.000 69.71000 447 PRO A C 1
ATOM 3502 O O . PRO A 1 466 ? -13.99800 -4.50200 23.30800 1.000 70.08000 447 PRO A O 1
ATOM 3506 N N . LEU A 1 467 ? -14.97000 -6.02200 24.66000 1.000 71.64000 448 LEU A N 1
ATOM 3507 C CA . LEU A 1 467 ? -14.04900 -7.10000 24.32200 1.000 73.50000 448 LEU A CA 1
ATOM 3508 C C . LEU A 1 467 ? -14.81900 -8.41900 24.32300 1.000 70.99000 448 LEU A C 1
ATOM 3509 O O . LEU A 1 467 ? -15.85300 -8.54800 24.99000 1.000 67.63000 448 LEU A O 1
ATOM 3511 N N . MET A 1 468 ? -14.30900 -9.39500 23.55700 1.000 72.59000 449 MET A N 1
ATOM 3512 C CA . MET A 1 468 ? -15.04700 -10.62600 23.28500 1.000 63.73000 449 MET A CA 1
ATOM 3513 C C . MET A 1 468 ? -16.53400 -10.34500 23.15000 1.000 63.99000 449 MET A C 1
ATOM 3514 O O . MET A 1 468 ? -17.35500 -10.90900 23.87900 1.000 66.03000 449 MET A O 1
ATOM 3519 N N . ARG A 1 469 ? -16.87400 -9.46700 22.20900 1.000 62.67000 450 ARG A N 1
ATOM 3520 C CA . ARG A 1 469 ? -18.25800 -9.07900 21.98100 1.000 62.33000 450 ARG A CA 1
ATOM 3521 C C . ARG A 1 469 ? -19.11600 -10.21800 21.44400 1.000 64.30000 450 ARG A C 1
ATOM 3522 O O . ARG A 1 469 ? -20.34900 -10.12700 21.51600 1.000 64.90000 450 ARG A O 1
ATOM 3530 N N . HIS A 1 470 ? -18.51000 -11.28000 20.88800 1.000 60.80000 451 HIS A N 1
ATOM 3531 C CA . HIS A 1 470 ? -19.33000 -12.24500 20.16000 1.000 59.29000 451 HIS A CA 1
ATOM 3532 C C . HIS A 1 470 ? -20.25900 -12.99100 21.10600 1.000 59.44000 451 HIS A C 1
ATOM 3533 O O . HIS A 1 470 ? -21.41100 -13.26300 20.74600 1.000 59.14000 451 HIS A O 1
ATOM 3540 N N . PHE A 1 471 ? -19.79900 -13.27400 22.33700 1.000 64.79000 452 PHE A N 1
ATOM 3541 C CA . PHE A 1 471 ? -20.65900 -13.92900 23.32300 1.000 60.61000 452 PHE A CA 1
ATOM 3542 C C . PHE A 1 471 ? -21.92600 -13.13500 23.55700 1.000 61.81000 452 PHE A C 1
ATOM 3543 O O . PHE A 1 471 ? -23.01600 -13.70900 23.65700 1.000 64.68000 452 PHE A O 1
ATOM 3551 N N . THR A 1 472 ? -21.80800 -11.81200 23.61100 1.000 63.83000 453 THR A N 1
ATOM 3552 C CA . THR A 1 472 ? -22.83900 -10.95600 24.17900 1.000 64.42000 453 THR A CA 1
ATOM 3553 C C . THR A 1 472 ? -23.37600 -9.89100 23.22600 1.000 67.31000 453 THR A C 1
ATOM 3554 O O . THR A 1 472 ? -24.08300 -8.97900 23.67700 1.000 64.46000 453 THR A O 1
ATOM 3558 N N . VAL A 1 473 ? -23.10300 -10.00300 21.92700 1.000 59.23000 454 VAL A N 1
ATOM 3559 C CA . VAL A 1 473 ? -23.44400 -8.96100 20.96300 1.000 57.10000 454 VAL A CA 1
ATOM 3560 C C . VAL A 1 473 ? -24.90900 -9.07300 20.55200 1.000 65.29000 454 VAL A C 1
ATOM 3561 O O . VAL A 1 473 ? -25.41200 -10.17100 20.29000 1.000 68.45000 454 VAL A O 1
ATOM 3565 N N . GLN A 1 474 ? -25.58900 -7.93100 20.45700 1.000 63.76000 455 GLN A N 1
ATOM 3566 C CA . GLN A 1 474 ? -26.95200 -7.86000 19.94700 1.000 60.55000 455 GLN A CA 1
ATOM 3567 C C . GLN A 1 474 ? -26.92100 -7.40800 18.49400 1.000 64.51000 455 GLN A C 1
ATOM 3568 O O . GLN A 1 474 ? -26.04900 -6.63400 18.09800 1.000 68.86000 455 GLN A O 1
ATOM 3570 N N . LEU A 1 475 ? -27.87800 -7.89400 17.69600 1.000 59.12000 456 LEU A N 1
ATOM 3571 C CA . LEU A 1 475 ? -27.84300 -7.66900 16.25500 1.000 65.11000 456 LEU A CA 1
ATOM 3572 C C . LEU A 1 475 ? -29.26100 -7.56600 15.70000 1.000 60.98000 456 LEU A C 1
ATOM 3573 O O . LEU A 1 475 ? -30.24300 -7.88100 16.37600 1.000 64.05000 456 LEU A O 1
ATOM 3578 N N . GLU A 1 476 ? -29.35200 -7.15000 14.43200 1.000 65.79000 457 GLU A N 1
ATOM 3579 C CA . 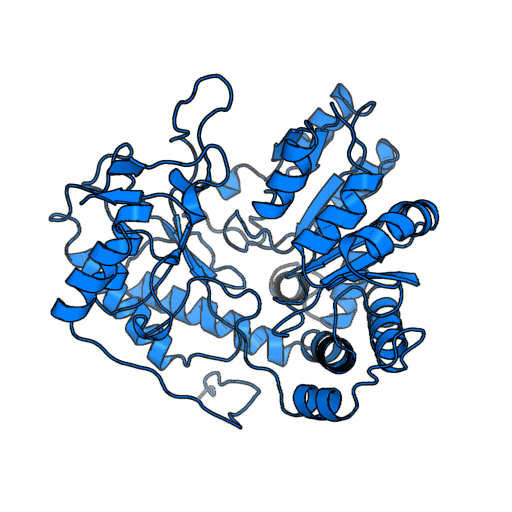GLU A 1 476 ? -30.62200 -6.98600 13.73400 1.000 57.14000 457 GLU A CA 1
ATOM 3580 C C . GLU A 1 476 ? -30.47600 -7.44700 12.28800 1.000 63.60000 457 GLU A C 1
ATOM 3581 O O . GLU A 1 476 ? -29.37600 -7.46200 11.73400 1.000 65.18000 457 GLU A O 1
ATOM 3583 N N . ARG A 1 477 ? -31.61200 -7.78800 11.67000 1.000 63.70000 458 ARG A N 1
ATOM 3584 C CA . ARG A 1 477 ? -31.66400 -8.50500 10.37800 1.000 67.97000 458 ARG A CA 1
ATOM 3585 C C . ARG A 1 477 ? -30.75400 -9.71500 10.28800 1.000 65.44000 458 ARG A C 1
ATOM 3586 O O . ARG A 1 477 ? -30.73600 -10.39000 9.25000 1.000 68.68000 458 ARG A O 1
#

Secondary structure (DSSP, 8-state):
-PPPP--SS------------HHHHHHHHHHTTT-GGGS-GGG-SEE-S--TT-PPPPHHHHHHHHT----SSS-HHHHHHHHHHHHHH---EEEEESSHHHHHHHHHHHH--TT-EEEESPPPHHHHHHHHTTT-EEEE-B-GGGG-TT---TTTT-B-HHHHHHHHHHHGGG---EEEESSBTTTTSB---HHHHHHHHHHHHHTT--EEEE-TTHHHHHHHHHHHSTT-TTS-HHHHHHHHHHT-SEEEEETTTTT--SS-EEEEES-HHHHHHHHHHHHHHT-STTTTT--HHHHHHHHHHHHHTTSHHHHHHHHHHHHHHHHHHHHHT--BSSSP-SSEEEEEGGGTSTTS-GGG-HHHHHHHHHHHHH-EE-EEESHHHH-B-TTT--B-TTS--EEEEE--TTTS-HHHHHHHHHHHHHHHHTGGG-----EESS--SSSTTTT--EE-

Radius of gyration: 21.49 Å; Cα contacts (8 Å, |Δi|>4): 982; chains: 1; bounding box: 61×60×56 Å

Solvent-accessible surface area: 18970 Å² total; per-residue (Å²): 242,162,163,117,98,70,79,62,84,195,114,172,160,121,152,128,72,53,172,27,80,94,146,77,22,67,83,56,2,108,112,5,101,39,3,5,73,93,9,131,90,119,21,12,43,0,38,0,21,35,1,22,12,60,14,41,32,25,88,42,1,118,56,13,25,144,136,24,37,97,55,150,68,35,0,93,0,10,97,81,0,46,92,24,1,41,161,13,5,22,0,105,39,7,2,0,0,58,29,9,118,4,0,7,40,0,0,0,30,98,25,11,58,107,40,19,9,0,0,0,0,16,10,41,22,12,0,73,24,41,0,93,56,50,133,5,99,21,61,81,1,10,35,86,27,8,139,75,7,76,76,105,44,72,18,0,0,24,0,28,48,72,60,0,34,110,15,0,150,87,61,28,129,62,1,33,0,0,1,0,5,1,1,0,5,28,5,1,0,0,0,0,9,0,104,1,1,101,53,2,38,86,18,0,88,136,52,134,42,28,0,0,1,11,0,9,8,4,0,0,0,0,8,2,0,31,98,74,20,133,54,16,104,172,73,50,3,57,98,0,0,104,47,0,0,78,28,1,18,0,0,3,1,11,0,29,21,1,0,7,5,72,62,0,0,2,2,0,1,93,56,121,64,15,47,78,18,0,56,49,62,0,81,147,97,30,12,78,35,17,46,0,35,5,57,3,109,30,1,12,1,0,7,36,1,5,70,49,3,2,87,57,82,20,1,37,6,14,0,74,21,0,59,57,0,5,129,35,0,60,107,70,44,1,20,5,3,47,23,9,1,0,0,1,1,2,0,6,0,57,97,0,2,82,90,12,64,105,69,32,7,4,0,13,5,0,1,6,25,0,0,14,48,19,0,0,19,0,4,10,16,5,7,1,23,33,34,77,50,111,87,60,125,121,35,88,60,142,43,54,3,1,0,18,0,0,0,5,2,42,63,25,55,49,110,37,0,51,56,0,0,42,6,0,111,65,0,37,60,71,85,79,76,22,70,115,0,2,42,39,84,137,50,9,140,69,61,2,20,70,62,5,20,9,48,134

CATH classification: 3.40.640.10

Organism: NCBI:txid674529

B-factor: mean 45.31, std 10.0, range [27.44, 83.56]

Foldseek 3Di:
DDDDDDAPDDDDDADDFAFDALVLLVVQCVVQLLFCLSRDPNLFRAEQAAQFLQADFDPQLVVLLVVFFQDAPDTPLLVLLQVLCCLLAVFNFKFWAWFQLRLLLLLCVLQAAAAAEAEEADDDQSNQCSRVVRNYHYHHQFDPCLQVQPDADLARRAGDLVSVLVCCVPPVVRHQAYEYEAPNVLSAQGEYELVRLVSVLVSCVVSVHFYEYACAPVLLNLLSNCVPPPPNVPPALSRSSRSSSVSHQKYWYGCSHQLVHSIIIMITGNDVVSSVSSQVVLCVPAGHRRARVHTSSRSSSSSVSNVVSSGNSLQVSQQVLQQLLVVLLVVLPFGFRPDHHRFKTWGQQCVQLVQEDLQLQRLSQLQSQLCSQTSYHWHWSAFLQVAADLPVRHTDSPGTTTTIRGDHRPRDDSVVSVVSSVSSSVSSVCSVPRHGHKDFPDADRPSRSSPTRIDD

Sequence (456 aa):
MELPFAESWKIKMVEPIRKSTREEREQWIKEAHYNVFQLKSEQVYIDLITDSGTGAMSDRQWAAMMLGDESYAGATSFFNLKNTITKLTGFEYIIPTHQGRAAENVLFSYLVHDGDIVPGNSHFDTTKGHIEGRHAIALDCTIDAAKDTQLEIPFKGNVDPEKLEKVLREHADHVPFIIVTITNNTAGGQPVSMQNLREVRTIADKYNKPVLFDSARFAENAYFIKMRENGYQQKSIKEITREMFDLADGMTMSAKKDGIVNMGGFIATRLKEWYEGAKGFCVQYEGYLTYGGMNGRDMNALATGLDENTEFDNLETRIKQVEYLAKKLDEYGIPYQRPAGGHAIFVDASKVLTHVPKEEFPAQTLTVELYLEAGIRGCEIGYILADRDPVTHLNRFNGLDLLRLAIPRRVYTDNHMNVIAAALRNVYERRESITHGVRIVWEAPLMRHFTVQLER

InterPro domains:
  IPR001597 Aromatic amino acid beta-eliminating lyase/threonine aldolase [PF01212] (47-422)
  IPR011166 Beta-eliminating lyase family [NF009709] (5-457)
  IPR011166 Beta-eliminating lyase family [PIRSF001386] (5-457)
  IPR015421 Pyridoxal phosphate-dependent transferase, major domain [G3DSA:3.40.640.10] (59-310)
  IPR015422 Pyridoxal phosphate-dependent transferase, small domain [G3DSA:3.90.1150.10] (7-452)
  IPR015424 Pyridoxal phosphate-dependent transferase [SSF53383] (6-456)